Protein AF-0000000083341672 (afdb_homodimer)

Foldseek 3Di:
DPPPPDPPQADWDPDFQDWFPWDEDWQDWDWAWADADPDRPDIDIFIWTKTKIFTFPGSGGNGFDHVQLVVLCRPQGHPDHDFLQSVVVSFVSVQVVRPPGGQKMKMKIWGKDKHWDAFDPDRDIDIDIKTKMWMWMGHNRDIWIKIKIKFKFKAFAPVQVVVQVVVLVVLCCVVQPPHDDDPVVVVVLCPDCSNSVGDTDMAMKMKIKMFIFDGDPDDYPVVVNVLLCVLQVGGDGDDDDPVSVVVNVVSNVVRHDDLVSSQVSSLVSLVVDPRGPKMKMKIWGCGPVDNGTDIDIDINPDPPGDDRPNVPDPDD/DPPPPDPPQADWDPDDQDWFPWDEDWQDWDWAWADADPDRPDIDIFIWTKTKIFTFPGSGGNGFDHVQLVVLCRPQGHPDHDFLQSVVVSFVSVQVVRPPGGQKMKMKIWGKDKHWDAFDPDRDIDIDIKTKMWMWMGHNRDIWIKIKIKFKFKAFAPVQVVVQVVVLVVLCCVVQPPHDDDPVVVVVLCVDCSNSVGDTDMAMKMKIKMFIFDGDPDDYPVVVNVLLCVLQVGGDGDDDDPVSVVVNVVSNVVRHDDLVSSQVSSLVSLVVDPRGPKMKMKIWGCGPVDNGTDIDIDINPDPPGDDRPNVPDPDD

Solvent-accessible surface area (backbone atoms only — not comparable to full-atom values): 33451 Å² total; per-residue (Å²): 128,85,75,72,73,77,61,56,52,75,39,80,50,90,57,78,63,57,64,35,63,31,39,34,39,34,54,38,74,45,60,30,25,37,48,44,58,91,52,82,84,51,64,41,80,41,68,28,43,26,35,42,33,29,25,38,71,46,37,52,51,46,57,80,69,59,67,58,52,51,54,49,47,60,60,59,42,48,75,43,60,56,20,44,43,52,46,49,51,53,36,51,49,50,24,61,74,46,51,90,38,25,62,26,22,37,41,36,40,35,34,76,42,71,46,79,43,72,29,84,68,53,91,46,57,26,71,41,79,29,51,34,34,46,34,35,40,32,53,79,84,47,76,51,30,36,42,35,41,40,45,62,27,53,42,22,39,50,56,43,41,53,52,23,50,51,53,26,50,50,39,47,44,73,72,45,61,96,53,88,86,48,73,68,60,51,56,55,40,62,74,34,66,73,37,54,61,53,74,51,60,52,30,65,24,37,40,37,39,37,32,30,44,63,83,28,89,66,51,52,60,48,58,56,51,50,51,51,38,64,48,63,57,29,60,68,75,70,35,76,52,72,65,25,52,52,50,49,54,50,37,42,68,74,42,52,33,50,40,52,48,50,42,32,38,44,51,53,51,50,69,71,36,83,63,46,74,39,34,40,36,40,27,38,35,46,42,74,89,43,86,34,27,37,30,16,31,39,58,72,78,56,86,92,48,74,76,84,62,84,59,81,51,82,79,126,128,85,77,72,74,79,62,57,55,75,38,81,51,88,58,77,65,54,64,32,62,30,39,32,38,34,53,37,75,44,58,30,22,36,49,45,56,92,54,83,84,52,63,41,79,40,66,29,43,25,36,41,32,29,26,36,70,46,41,53,52,46,55,81,67,59,69,58,51,51,54,50,48,63,59,60,42,48,74,43,59,58,20,44,44,50,45,48,51,52,38,51,50,50,24,59,73,46,51,90,39,24,64,25,23,37,39,36,40,37,34,76,42,69,46,78,43,72,28,85,69,52,93,44,57,23,71,42,79,29,51,32,35,46,36,34,39,31,51,79,84,46,77,51,33,37,42,34,41,39,45,61,27,53,41,21,40,49,57,43,40,52,53,22,51,51,53,26,52,50,39,47,43,72,73,44,62,96,54,87,88,48,74,68,60,53,57,55,39,62,74,33,66,72,37,55,63,53,75,50,59,53,31,65,22,38,40,38,38,37,33,30,45,64,82,28,88,66,51,52,62,48,58,56,51,49,51,50,39,64,47,63,58,29,61,68,76,71,34,76,52,72,67,25,52,53,49,50,52,51,36,43,68,74,44,52,34,49,42,53,48,50,41,32,38,44,49,54,51,50,69,72,35,83,62,46,74,37,34,41,37,40,27,38,34,46,41,74,90,43,86,34,26,36,31,17,31,40,60,72,79,55,86,93,48,75,75,84,62,84,59,81,51,81,78,127

Secondary structure (DSSP, 8-state):
-------GGGSPP-S----EEEEEEEEEEEEEEEE-SS-TT-EEEEEEEEEEEEEE--TT-----HHHHHHHHHHHSSSSB--HHHHHHHHHHHHHHTGGG-SEEEEEEEEEEEEEEE-SSSS-EEEEEEEEEEEEEEETTEEEEEEEEEEEEEEE-HHHHHHHHHHHHHHHHHHHTTS---HHHHHHHHTSTTTS-----EEEEEEEEEEEE---S---HHHHHHHHHHHH--B--SS--HHHHHHHHHHHHHT---HHHHHHHHHHHHHT-TTEEEEEEEEEE--SSSSSEEEEEEE---TT-----TTSS---/-------GGGSPP-S----EEEEEEEEEEEEEEEE-SS-TT-EEEEEEEEEEEEEE--TT-----HHHHHHHHHHHSSSSB--HHHHHHHHHHHHHHTGGG-SEEEEEEEEEEEEEEE-SSSS-EEEEEEEEEEEEEEETTEEEEEEEEEEEEEEE-HHHHHHHHHHHHHHHHHHHTTS---HHHHHHHHTSTTTS-----EEEEEEEEEEEE---S---HHHHHHHHHHHH--B--SS--HHHHHHHHHHHHHT---HHHHHHHHHHHHHT-TTEEEEEEEEEE--SSSSSEEEEEEE---TT-----TTSS---

Radius of gyration: 29.4 Å; Cα contacts (8 Å, |Δi|>4): 1360; chains: 2; bounding box: 65×110×65 Å

pLDDT: mean 91.63, std 10.47, range [29.06, 98.69]

Organism: NCBI:txid2580412

Nearest PDB structures (foldseek):
  8g8v-assembly1_A  TM=9.449E-01  e=1.182E-20  Burkholderia pseudomallei
  5k95-assembly1_A  TM=9.319E-01  e=1.081E-19  Neisseria gonorrhoeae FA 1090
  8tcc-assembly1_B  TM=9.521E-01  e=3.450E-18  Burkholderia pseudomallei
  8tcc-assembly1_D  TM=9.402E-01  e=2.319E-18  Burkholderia pseudomallei
  2r5r-assembly1_A  TM=9.091E-01  e=5.433E-18  Nitrosomonas europaea ATCC 19718

Sequence (632 aa):
MTKHMPDIACQPHHGPQGKLNWVGMSGIELPIQIQQGLSQDNPIQISSKAQAYVNLNDPESKGIHMSRLYLILDQMATQQPLTSSRVKTILEAFIDSHQNLSTQAFVEFKFDYYERRNSLLSQNSGWKHYPATIRGEMRDGEFSCEVSIEVPYSSTCPCSAALSRQLIQEAFEKQFAGQSLDYQQVMDWLGTPEGICATPHSQRSYAQVKVKVNESDLLELSALINDIEAALQTPVQAAVKREDEQEFARLNAANLMFCEDASRRLQQALNSKPNYLDFWVRVNHLESLHPHDAVAIVTKGIANGYIDDPNLMDPMMTKHMPDIACQPHHGPQGKLNWVGMSGIELPIQIQQGLSQDNPIQISSKAQAYVNLNDPESKGIHMSRLYLILDQMATQQPLTSSRVKTILEAFIDSHQNLSTQAFVEFKFDYYERRNSLLSQNSGWKHYPATIRGEMRDGEFSCEVSIEVPYSSTCPCSAALSRQLIQEAFEKQFAGQSLDYQQVMDWLGTPEGICATPHSQRSYAQVKVKVNESDLLELSALINDIEAALQTPVQAAVKREDEQEFARLNAANLMFCEDASRRLQQALNSKPNYLDFWVRVNHLESLHPHDAVAIVTKGIANGYIDDPNLMDPM

Structure (mmCIF, N/CA/C/O backbone):
data_AF-0000000083341672-model_v1
#
loop_
_entity.id
_entity.type
_entity.pdbx_description
1 polymer 'GTP cyclohydrolase FolE2'
#
loop_
_atom_site.group_PDB
_atom_site.id
_atom_site.type_symbol
_atom_site.label_atom_id
_atom_site.label_alt_id
_atom_site.label_comp_id
_atom_site.label_asym_id
_atom_site.label_entity_id
_atom_site.label_seq_id
_atom_site.pdbx_PDB_ins_code
_atom_site.Cartn_x
_atom_site.Cartn_y
_atom_site.Cartn_z
_atom_site.occupancy
_atom_site.B_iso_or_equiv
_atom_site.auth_seq_id
_atom_site.auth_comp_id
_atom_site.auth_asym_id
_atom_site.auth_atom_id
_atom_site.pdbx_PDB_model_num
ATOM 1 N N . MET A 1 1 ? 24.062 -42.062 -18.5 1 29.28 1 MET A N 1
ATOM 2 C CA . MET A 1 1 ? 23.266 -41.094 -19.25 1 29.28 1 MET A CA 1
ATOM 3 C C . MET A 1 1 ? 22.531 -40.125 -18.312 1 29.28 1 MET A C 1
ATOM 5 O O . MET A 1 1 ? 21.734 -40.562 -17.484 1 29.28 1 MET A O 1
ATOM 9 N N . THR A 1 2 ? 23.125 -39.125 -17.891 1 33.31 2 THR A N 1
ATOM 10 C CA . THR A 1 2 ? 22.609 -38.125 -16.953 1 33.31 2 THR A CA 1
ATOM 11 C C . THR A 1 2 ? 21.234 -37.625 -17.391 1 33.31 2 THR A C 1
ATOM 13 O O . THR A 1 2 ? 21.109 -36.969 -18.438 1 33.31 2 THR A O 1
ATOM 16 N N . LYS A 1 3 ? 20.172 -38.406 -17.188 1 46.75 3 LYS A N 1
ATOM 17 C CA . LYS A 1 3 ? 18.781 -38.094 -17.516 1 46.75 3 LYS A CA 1
ATOM 18 C C . LYS A 1 3 ? 18.453 -36.625 -17.219 1 46.75 3 LYS A C 1
ATOM 20 O O . LYS A 1 3 ? 18.656 -36.156 -16.094 1 46.75 3 LYS A O 1
ATOM 25 N N . HIS A 1 4 ? 18.5 -35.719 -18.234 1 44.41 4 HIS A N 1
ATOM 26 C CA . HIS A 1 4 ? 18.297 -34.281 -18.266 1 44.41 4 HIS A CA 1
ATOM 27 C C . HIS A 1 4 ? 17.016 -33.875 -17.531 1 44.41 4 HIS A C 1
ATOM 29 O O . HIS A 1 4 ? 15.961 -34.5 -17.734 1 44.41 4 HIS A O 1
ATOM 35 N N . MET A 1 5 ? 17.188 -33.438 -16.344 1 53.78 5 MET A N 1
ATOM 36 C CA . MET A 1 5 ? 16.047 -32.938 -15.586 1 53.78 5 MET A CA 1
ATOM 37 C C . MET A 1 5 ? 15.211 -31.984 -16.438 1 53.78 5 MET A C 1
ATOM 39 O O . MET A 1 5 ? 15.742 -31.062 -17.062 1 53.78 5 MET A O 1
ATOM 43 N N . PRO A 1 6 ? 14.125 -32.438 -16.906 1 50.44 6 PRO A N 1
ATOM 44 C CA . PRO A 1 6 ? 13.312 -31.562 -17.766 1 50.44 6 PRO A CA 1
ATOM 45 C C . PRO A 1 6 ? 13.18 -30.141 -17.234 1 50.44 6 PRO A C 1
ATOM 47 O O . PRO A 1 6 ? 12.945 -29.953 -16.047 1 50.44 6 PRO A O 1
ATOM 50 N N . ASP A 1 7 ? 13.742 -29.172 -18 1 55.31 7 ASP A N 1
ATOM 51 C CA . ASP A 1 7 ? 13.445 -27.766 -17.734 1 55.31 7 ASP A CA 1
ATOM 52 C C . ASP A 1 7 ? 12.008 -27.438 -18.125 1 55.31 7 ASP A C 1
ATOM 54 O O . ASP A 1 7 ? 11.719 -27.141 -19.281 1 55.31 7 ASP A O 1
ATOM 58 N N . ILE A 1 8 ? 11.125 -27.656 -17.25 1 59.81 8 ILE A N 1
ATOM 59 C CA . ILE A 1 8 ? 9.688 -27.516 -17.484 1 59.81 8 ILE A CA 1
ATOM 60 C C . ILE A 1 8 ? 9.383 -26.109 -17.984 1 59.81 8 ILE A C 1
ATOM 62 O O . ILE A 1 8 ? 8.477 -25.922 -18.812 1 59.81 8 ILE A O 1
ATOM 66 N N . ALA A 1 9 ? 10.102 -25.141 -17.609 1 57.28 9 ALA A N 1
ATOM 67 C CA . ALA A 1 9 ? 9.844 -23.766 -18.016 1 57.28 9 ALA A CA 1
ATOM 68 C C . ALA A 1 9 ? 10.047 -23.609 -19.516 1 57.28 9 ALA A C 1
ATOM 70 O O . ALA A 1 9 ? 9.484 -22.688 -20.125 1 57.28 9 ALA A O 1
ATOM 71 N N . CYS A 1 10 ? 10.773 -24.453 -20.109 1 55.28 10 CYS A N 1
ATOM 72 C CA . CYS A 1 10 ? 11.102 -24.328 -21.531 1 55.28 10 CYS A CA 1
ATOM 73 C C . CYS A 1 10 ? 10.125 -25.109 -22.391 1 55.28 10 CYS A C 1
ATOM 75 O O . CYS A 1 10 ? 10.18 -25.047 -23.625 1 55.28 10 CYS A O 1
ATOM 77 N N . GLN A 1 11 ? 9.266 -25.75 -21.719 1 59.66 11 GLN A N 1
ATOM 78 C CA . GLN A 1 11 ? 8.305 -26.516 -22.5 1 59.66 11 GLN A CA 1
ATOM 79 C C . GLN A 1 11 ? 7.168 -25.625 -23 1 59.66 11 GLN A C 1
ATOM 81 O O . GLN A 1 11 ? 6.832 -24.625 -22.359 1 59.66 11 GLN A O 1
ATOM 86 N N . PRO A 1 12 ? 6.676 -25.938 -24.234 1 59.91 12 PRO A N 1
ATOM 87 C CA . PRO A 1 12 ? 5.582 -25.141 -24.781 1 59.91 12 PRO A CA 1
ATOM 88 C C . PRO A 1 12 ? 4.34 -25.141 -23.891 1 59.91 12 PRO A C 1
ATOM 90 O O . PRO A 1 12 ? 4.02 -26.172 -23.281 1 59.91 12 PRO A O 1
ATOM 93 N N . HIS A 1 13 ? 3.826 -23.953 -23.734 1 62.28 13 HIS A N 1
ATOM 94 C CA . HIS A 1 13 ? 2.641 -23.766 -22.906 1 62.28 13 HIS A CA 1
ATOM 95 C C . HIS A 1 13 ? 1.365 -24.016 -23.703 1 62.28 13 HIS A C 1
ATOM 97 O O . HIS A 1 13 ? 1.211 -23.516 -24.812 1 62.28 13 HIS A O 1
ATOM 103 N N . HIS A 1 14 ? 0.518 -25 -23.344 1 61.94 14 HIS A N 1
ATOM 104 C CA . HIS A 1 14 ? -0.743 -25.297 -24.016 1 61.94 14 HIS A CA 1
ATOM 105 C C . HIS A 1 14 ? -1.907 -24.578 -23.344 1 61.94 14 HIS A C 1
ATOM 107 O O . HIS A 1 14 ? -3.035 -24.625 -23.828 1 61.94 14 HIS A O 1
ATOM 113 N N . GLY A 1 15 ? -1.634 -23.719 -22.484 1 64.25 15 GLY A N 1
ATOM 114 C CA . GLY A 1 15 ? -2.717 -23.031 -21.797 1 64.25 15 GLY A CA 1
ATOM 115 C C . GLY A 1 15 ? -2.904 -21.594 -22.266 1 64.25 15 GLY A C 1
ATOM 116 O O . GLY A 1 15 ? -2.518 -21.25 -23.375 1 64.25 15 GLY A O 1
ATOM 117 N N . PRO A 1 16 ? -3.756 -20.906 -21.734 1 69.75 16 PRO A N 1
ATOM 118 C CA . PRO A 1 16 ? -3.945 -19.5 -22.125 1 69.75 16 PRO A CA 1
ATOM 119 C C . PRO A 1 16 ? -2.625 -18.781 -22.391 1 69.75 16 PRO A C 1
ATOM 121 O O . PRO A 1 16 ? -1.648 -19 -21.656 1 69.75 16 PRO A O 1
ATOM 124 N N . GLN A 1 17 ? -2.58 -18.188 -23.547 1 68.06 17 GLN A N 1
ATOM 125 C CA . GLN A 1 17 ? -1.337 -17.609 -24.031 1 68.06 17 GLN A CA 1
ATOM 126 C C . GLN A 1 17 ? -1.324 -16.094 -23.812 1 68.06 17 GLN A C 1
ATOM 128 O O . GLN A 1 17 ? -1.465 -15.328 -24.781 1 68.06 17 GLN A O 1
ATOM 133 N N . GLY A 1 18 ? -1.378 -15.594 -22.562 1 78.69 18 GLY A N 1
ATOM 134 C CA . GLY A 1 18 ? -1.377 -14.156 -22.375 1 78.69 18 GLY A CA 1
ATOM 135 C C . GLY A 1 18 ? -0.025 -13.609 -21.953 1 78.69 18 GLY A C 1
ATOM 136 O O . GLY A 1 18 ? 0.774 -14.32 -21.344 1 78.69 18 GLY A O 1
ATOM 137 N N . LYS A 1 19 ? 0.247 -12.367 -22.5 1 89.62 19 LYS A N 1
ATOM 138 C CA . LYS A 1 19 ? 1.407 -11.625 -22 1 89.62 19 LYS A CA 1
ATOM 139 C C . LYS A 1 19 ? 1.219 -11.227 -20.531 1 89.62 19 LYS A C 1
ATOM 141 O O . LYS A 1 19 ? 0.088 -11.062 -20.078 1 89.62 19 LYS A O 1
ATOM 146 N N . LEU A 1 20 ? 2.324 -11.227 -19.844 1 94 20 LEU A N 1
ATOM 147 C CA . LEU A 1 20 ? 2.271 -10.82 -18.453 1 94 20 LEU A CA 1
ATOM 148 C C . LEU A 1 20 ? 3.055 -9.523 -18.234 1 94 20 LEU A C 1
ATOM 150 O O . LEU A 1 20 ? 4.148 -9.359 -18.781 1 94 20 LEU A O 1
ATOM 154 N N . ASN A 1 21 ? 2.414 -8.648 -17.438 1 96.19 21 ASN A N 1
ATOM 155 C CA . ASN A 1 21 ? 3.07 -7.367 -17.188 1 96.19 21 ASN A CA 1
ATOM 156 C C . ASN A 1 21 ? 4.352 -7.551 -16.375 1 96.19 21 ASN A C 1
ATOM 158 O O . ASN A 1 21 ? 5.391 -6.984 -16.719 1 96.19 21 ASN A O 1
ATOM 162 N N . TRP A 1 22 ? 4.312 -8.289 -15.305 1 96.44 22 TRP A N 1
ATOM 163 C CA . TRP A 1 22 ? 5.441 -8.562 -14.422 1 96.44 22 TRP A CA 1
ATOM 164 C C . TRP A 1 22 ? 5.43 -10.008 -13.953 1 96.44 22 TRP A C 1
ATOM 166 O O . TRP A 1 22 ? 4.375 -10.555 -13.625 1 96.44 22 TRP A O 1
ATOM 176 N N . VAL A 1 23 ? 6.539 -10.609 -13.977 1 96.38 23 VAL A N 1
ATOM 177 C CA . VAL A 1 23 ? 6.777 -11.914 -13.367 1 96.38 23 VAL A CA 1
ATOM 178 C C . VAL A 1 23 ? 8.094 -11.898 -12.602 1 96.38 23 VAL A C 1
ATOM 180 O O . VAL A 1 23 ? 9.102 -11.375 -13.094 1 96.38 23 VAL A O 1
ATOM 183 N N . GLY A 1 24 ? 8.102 -12.406 -11.391 1 96.5 24 GLY A N 1
ATOM 184 C CA . GLY A 1 24 ? 9.328 -12.445 -10.609 1 96.5 24 GLY A CA 1
ATOM 185 C C . GLY A 1 24 ? 9.102 -12.852 -9.164 1 96.5 24 GLY A C 1
ATOM 186 O O . GLY A 1 24 ? 8.367 -13.797 -8.883 1 96.5 24 GLY A O 1
ATOM 187 N N . MET A 1 25 ? 9.852 -12.148 -8.312 1 95.62 25 MET A N 1
ATOM 188 C CA . MET A 1 25 ? 9.891 -12.555 -6.914 1 95.62 25 MET A CA 1
ATOM 189 C C . MET A 1 25 ? 9.617 -11.367 -5.996 1 95.62 25 MET A C 1
ATOM 191 O O . MET A 1 25 ? 9.984 -10.234 -6.309 1 95.62 25 MET A O 1
ATOM 195 N N . SER A 1 26 ? 9.055 -11.617 -4.875 1 95.62 26 SER A N 1
ATOM 196 C CA . SER A 1 26 ? 8.836 -10.641 -3.814 1 95.62 26 SER A CA 1
ATOM 197 C C . SER A 1 26 ? 9.258 -11.188 -2.457 1 95.62 26 SER A C 1
ATOM 199 O O . SER A 1 26 ? 9.375 -12.398 -2.279 1 95.62 26 SER A O 1
ATOM 201 N N . GLY A 1 27 ? 9.586 -10.25 -1.567 1 93.94 27 GLY A N 1
ATOM 202 C CA . GLY A 1 27 ? 9.961 -10.641 -0.218 1 93.94 27 GLY A CA 1
ATOM 203 C C . GLY A 1 27 ? 11.367 -11.219 -0.131 1 93.94 27 GLY A C 1
ATOM 204 O O . GLY A 1 27 ? 11.656 -12.023 0.753 1 93.94 27 GLY A O 1
ATOM 205 N N . ILE A 1 28 ? 12.203 -10.836 -1.03 1 93.56 28 ILE A N 1
ATOM 206 C CA . ILE A 1 28 ? 13.586 -11.328 -1.021 1 93.56 28 ILE A CA 1
ATOM 207 C C . ILE A 1 28 ? 14.359 -10.641 0.101 1 93.56 28 ILE A C 1
ATOM 209 O O . ILE A 1 28 ? 14.57 -9.43 0.07 1 93.56 28 ILE A O 1
ATOM 213 N N . GLU A 1 29 ? 14.797 -11.422 1.044 1 92.75 29 GLU A N 1
ATOM 214 C CA . GLU A 1 29 ? 15.609 -10.859 2.119 1 92.75 29 GLU A CA 1
ATOM 215 C C . GLU A 1 29 ? 17.078 -10.805 1.725 1 92.75 29 GLU A C 1
ATOM 217 O O . GLU A 1 29 ? 17.688 -11.844 1.435 1 92.75 29 GLU A O 1
ATOM 222 N N . LEU A 1 30 ? 17.641 -9.594 1.686 1 92.38 30 LEU A N 1
ATOM 223 C CA . LEU A 1 30 ? 19.047 -9.469 1.353 1 92.38 30 LEU A CA 1
ATOM 224 C C . LEU A 1 30 ? 19.656 -8.219 1.983 1 92.38 30 LEU A C 1
ATOM 226 O O . LEU A 1 30 ? 18.969 -7.211 2.15 1 92.38 30 LEU A O 1
ATOM 230 N N . PRO A 1 31 ? 20.906 -8.258 2.301 1 94.25 31 PRO A N 1
ATOM 231 C CA . PRO A 1 31 ? 21.609 -7.051 2.76 1 94.25 31 PRO A CA 1
ATOM 232 C C . PRO A 1 31 ? 21.984 -6.117 1.613 1 94.25 31 PRO A C 1
ATOM 234 O O . PRO A 1 31 ? 22.344 -6.574 0.529 1 94.25 31 PRO A O 1
ATOM 237 N N . ILE A 1 32 ? 21.797 -4.863 1.849 1 94.38 32 ILE A N 1
ATOM 238 C CA . ILE A 1 32 ? 22.219 -3.867 0.868 1 94.38 32 ILE A CA 1
ATOM 239 C C . ILE A 1 32 ? 23.156 -2.85 1.53 1 94.38 32 ILE A C 1
ATOM 241 O O . ILE A 1 32 ? 23.234 -2.787 2.758 1 94.38 32 ILE A O 1
ATOM 245 N N . GLN A 1 33 ? 23.828 -2.16 0.687 1 92.06 33 GLN A N 1
ATOM 246 C CA . GLN A 1 33 ? 24.672 -1.076 1.18 1 92.06 33 GLN A CA 1
ATOM 247 C C . GLN A 1 33 ? 24.078 0.285 0.835 1 92.06 33 GLN A C 1
ATOM 249 O O . GLN A 1 33 ? 23.641 0.511 -0.296 1 92.06 33 GLN A O 1
ATOM 254 N N . ILE A 1 34 ? 24.047 1.16 1.843 1 91.94 34 ILE A N 1
ATOM 255 C CA . ILE A 1 34 ? 23.5 2.504 1.674 1 91.94 34 ILE A CA 1
ATOM 256 C C . ILE A 1 34 ? 24.484 3.531 2.225 1 91.94 34 ILE A C 1
ATOM 258 O O . ILE A 1 34 ? 25.125 3.299 3.254 1 91.94 34 ILE A O 1
ATOM 262 N N . GLN A 1 35 ? 24.578 4.617 1.5 1 87.69 35 GLN A N 1
ATOM 263 C CA . GLN A 1 35 ? 25.344 5.742 2.043 1 87.69 35 GLN A CA 1
ATOM 264 C C . GLN A 1 35 ? 24.594 6.391 3.211 1 87.69 35 GLN A C 1
ATOM 266 O O . GLN A 1 35 ? 23.422 6.727 3.094 1 87.69 35 GLN A O 1
ATOM 271 N N . GLN A 1 36 ? 25.312 6.453 4.32 1 83.94 36 GLN A N 1
ATOM 272 C CA . GLN A 1 36 ? 24.719 7.102 5.488 1 83.94 36 GLN A CA 1
ATOM 273 C C . GLN A 1 36 ? 25.266 8.516 5.664 1 83.94 36 GLN A C 1
ATOM 275 O O . GLN A 1 36 ? 26.484 8.734 5.613 1 83.94 36 GLN A O 1
ATOM 280 N N . GLY A 1 37 ? 24.375 9.383 5.969 1 77.12 37 GLY A N 1
ATOM 281 C CA . GLY A 1 37 ? 24.797 10.766 6.148 1 77.12 37 GLY A CA 1
ATOM 282 C C . GLY A 1 37 ? 25.25 11.422 4.859 1 77.12 37 GLY A C 1
ATOM 283 O O . GLY A 1 37 ? 24.828 11.023 3.771 1 77.12 37 GLY A O 1
ATOM 284 N N . LEU A 1 38 ? 25.984 12.547 5.105 1 69.38 38 LEU A N 1
ATOM 285 C CA . LEU A 1 38 ? 26.391 13.328 3.947 1 69.38 38 LEU A CA 1
ATOM 286 C C . LEU A 1 38 ? 27.844 13 3.568 1 69.38 38 LEU A C 1
ATOM 288 O O . LEU A 1 38 ? 28.312 13.406 2.502 1 69.38 38 LEU A O 1
ATOM 292 N N . SER A 1 39 ? 28.453 12.156 4.418 1 68.12 39 SER A N 1
ATOM 293 C CA . SER A 1 39 ? 29.828 11.789 4.102 1 68.12 39 SER A CA 1
ATOM 294 C C . SER A 1 39 ? 29.891 10.477 3.324 1 68.12 39 SER A C 1
ATOM 296 O O . SER A 1 39 ? 29.141 9.547 3.609 1 68.12 39 SER A O 1
ATOM 298 N N . GLN A 1 40 ? 30.625 10.398 2.291 1 65.38 40 GLN A N 1
ATOM 299 C CA . GLN A 1 40 ? 30.672 9.266 1.38 1 65.38 40 GLN A CA 1
ATOM 300 C C . GLN A 1 40 ? 31.578 8.156 1.927 1 65.38 40 GLN A C 1
ATOM 302 O O . GLN A 1 40 ? 31.625 7.059 1.374 1 65.38 40 GLN A O 1
ATOM 307 N N . ASP A 1 41 ? 32.094 8.32 2.941 1 69.56 41 ASP A N 1
ATOM 308 C CA . ASP A 1 41 ? 33.188 7.449 3.301 1 69.56 41 ASP A CA 1
ATOM 309 C C . ASP A 1 41 ? 32.719 6.211 4.043 1 69.56 41 ASP A C 1
ATOM 311 O O . ASP A 1 41 ? 33.406 5.191 4.09 1 69.56 41 ASP A O 1
ATOM 315 N N . ASN A 1 42 ? 31.531 6.184 4.336 1 76.62 42 ASN A N 1
ATOM 316 C CA . ASN A 1 42 ? 31.203 5.016 5.148 1 76.62 42 ASN A CA 1
ATOM 317 C C . ASN A 1 42 ? 29.797 4.512 4.871 1 76.62 42 ASN A C 1
ATOM 319 O O . ASN A 1 42 ? 28.859 4.793 5.633 1 76.62 42 ASN A O 1
ATOM 323 N N . PRO A 1 43 ? 29.781 3.639 3.84 1 85.81 43 PRO A N 1
ATOM 324 C CA . PRO A 1 43 ? 28.469 3.023 3.639 1 85.81 43 PRO A CA 1
ATOM 325 C C . PRO A 1 43 ? 28.125 2.018 4.73 1 85.81 43 PRO A C 1
ATOM 327 O O . PRO A 1 43 ? 29.016 1.448 5.363 1 85.81 43 PRO A O 1
ATOM 330 N N . ILE A 1 44 ? 26.875 1.869 5.004 1 89.25 44 ILE A N 1
ATOM 331 C CA . ILE A 1 44 ? 26.422 0.916 6.008 1 89.25 44 ILE A CA 1
ATOM 332 C C . ILE A 1 44 ? 25.656 -0.219 5.324 1 89.25 44 ILE A C 1
ATOM 334 O O . ILE A 1 44 ? 25.047 -0.021 4.27 1 89.25 44 ILE A O 1
ATOM 338 N N . GLN A 1 45 ? 25.781 -1.334 5.945 1 92.38 45 GLN A N 1
ATOM 339 C CA . GLN A 1 45 ? 24.984 -2.469 5.492 1 92.38 45 GLN A CA 1
ATOM 340 C C . GLN A 1 45 ? 23.656 -2.537 6.23 1 92.38 45 GLN A C 1
ATOM 342 O O . GLN A 1 45 ? 23.609 -2.443 7.461 1 92.38 45 GLN A O 1
ATOM 347 N N . ILE A 1 46 ? 22.609 -2.648 5.48 1 94.12 46 ILE A N 1
ATOM 348 C CA . ILE A 1 46 ? 21.266 -2.682 6.066 1 94.12 46 ILE A CA 1
ATOM 349 C C . ILE A 1 46 ? 20.469 -3.83 5.461 1 94.12 46 ILE A C 1
ATOM 351 O O . ILE A 1 46 ? 20.578 -4.102 4.262 1 94.12 46 ILE A O 1
ATOM 355 N N . SER A 1 47 ? 19.656 -4.508 6.328 1 94.81 47 SER A N 1
ATOM 356 C CA . SER A 1 47 ? 18.734 -5.523 5.824 1 94.81 47 SER A CA 1
ATOM 357 C C . SER A 1 47 ? 17.609 -4.895 5 1 94.81 47 SER A C 1
ATOM 359 O O . SER A 1 47 ? 17.109 -3.824 5.344 1 94.81 47 SER A O 1
ATOM 361 N N . SER A 1 48 ? 17.234 -5.633 3.943 1 95.81 48 SER A N 1
ATOM 362 C CA . SER A 1 48 ? 16.172 -5.133 3.088 1 95.81 48 SER A CA 1
ATOM 363 C C . SER A 1 48 ? 15.258 -6.262 2.625 1 95.81 48 SER A C 1
ATOM 365 O O . SER A 1 48 ? 15.609 -7.438 2.732 1 95.81 48 SER A O 1
ATOM 367 N N . LYS A 1 49 ? 14.07 -5.953 2.264 1 96.06 49 LYS A N 1
ATOM 368 C CA . LYS A 1 49 ? 13.148 -6.805 1.518 1 96.06 49 LYS A CA 1
ATOM 369 C C . LYS A 1 49 ? 12.977 -6.312 0.083 1 96.06 49 LYS A C 1
ATOM 371 O O . LYS A 1 49 ? 12.477 -5.211 -0.146 1 96.06 49 LYS A O 1
ATOM 376 N N . ALA A 1 50 ? 13.32 -7.172 -0.845 1 96.25 50 ALA A N 1
ATOM 377 C CA . ALA A 1 50 ? 13.367 -6.723 -2.234 1 96.25 50 ALA A CA 1
ATOM 378 C C . ALA A 1 50 ? 12.297 -7.426 -3.07 1 96.25 50 ALA A C 1
ATOM 380 O O . ALA A 1 50 ? 11.812 -8.5 -2.699 1 96.25 50 ALA A O 1
ATOM 381 N N . GLN A 1 51 ? 11.883 -6.793 -4.113 1 97.44 51 GLN A N 1
ATOM 382 C CA . GLN A 1 51 ? 11.109 -7.355 -5.219 1 97.44 51 GLN A CA 1
ATOM 383 C C . GLN A 1 51 ? 11.852 -7.203 -6.543 1 97.44 51 GLN A C 1
ATOM 385 O O . GLN A 1 51 ? 12.516 -6.191 -6.777 1 97.44 51 GLN A O 1
ATOM 390 N N . ALA A 1 52 ? 11.742 -8.172 -7.375 1 97.12 52 ALA A N 1
ATOM 391 C CA . ALA A 1 52 ? 12.398 -8.172 -8.688 1 97.12 52 ALA A CA 1
ATOM 392 C C . ALA A 1 52 ? 11.5 -8.805 -9.742 1 97.12 52 ALA A C 1
ATOM 394 O O . ALA A 1 52 ? 11.031 -9.93 -9.578 1 97.12 52 ALA A O 1
ATOM 395 N N . TYR A 1 53 ? 11.242 -8.047 -10.844 1 97.69 53 TYR A N 1
ATOM 396 C CA . TYR A 1 53 ? 10.344 -8.523 -11.891 1 97.69 53 TYR A CA 1
ATOM 397 C C . TYR A 1 53 ? 10.906 -8.219 -13.273 1 97.69 53 TYR A C 1
ATOM 399 O O . TYR A 1 53 ? 11.672 -7.27 -13.445 1 97.69 53 TYR A O 1
ATOM 407 N N . VAL A 1 54 ? 10.516 -9 -14.242 1 97 54 VAL A N 1
ATOM 408 C CA . VAL A 1 54 ? 10.609 -8.703 -15.664 1 97 54 VAL A CA 1
ATOM 409 C C . VAL A 1 54 ? 9.266 -8.961 -16.344 1 97 54 VAL A C 1
ATOM 411 O O . VAL A 1 54 ? 8.406 -9.633 -15.781 1 97 54 VAL A O 1
ATOM 414 N N . ASN A 1 55 ? 9.102 -8.312 -17.469 1 95.94 55 ASN A N 1
ATOM 415 C CA . ASN A 1 55 ? 7.895 -8.648 -18.219 1 95.94 55 ASN A CA 1
ATOM 416 C C . ASN A 1 55 ? 8.078 -9.93 -19.016 1 95.94 55 ASN A C 1
ATOM 418 O O . ASN A 1 55 ? 9.203 -10.352 -19.281 1 95.94 55 ASN A O 1
ATOM 422 N N . LEU A 1 56 ? 7.02 -10.57 -19.281 1 93.25 56 LEU A N 1
ATOM 423 C CA . LEU A 1 56 ? 7.023 -11.727 -20.172 1 93.25 56 LEU A CA 1
ATOM 424 C C . LEU A 1 56 ? 6.215 -11.445 -21.438 1 93.25 56 LEU A C 1
ATOM 426 O O . LEU A 1 56 ? 4.984 -11.539 -21.422 1 93.25 56 LEU A O 1
ATOM 430 N N . ASN A 1 57 ? 6.898 -11.227 -22.547 1 88 57 ASN A N 1
ATOM 431 C CA . ASN A 1 57 ? 6.289 -10.766 -23.797 1 88 57 ASN A CA 1
ATOM 432 C C . ASN A 1 57 ? 6.043 -11.922 -24.75 1 88 57 ASN A C 1
ATOM 434 O O . ASN A 1 57 ? 5.316 -11.773 -25.734 1 88 57 ASN A O 1
ATOM 438 N N . ASP A 1 58 ? 6.531 -13.07 -24.453 1 83.38 58 ASP A N 1
ATOM 439 C CA . ASP A 1 58 ? 6.309 -14.258 -25.281 1 83.38 58 ASP A CA 1
ATOM 440 C C . ASP A 1 58 ? 5.176 -15.109 -24.719 1 83.38 58 ASP A C 1
ATOM 442 O O . ASP A 1 58 ? 5.348 -15.781 -23.688 1 83.38 58 ASP A O 1
ATOM 446 N N . PRO A 1 59 ? 4.098 -15.117 -25.406 1 79.62 59 PRO A N 1
ATOM 447 C CA . PRO A 1 59 ? 2.947 -15.867 -24.891 1 79.62 59 PRO A CA 1
ATOM 448 C C . PRO A 1 59 ? 3.184 -17.375 -24.875 1 79.62 59 PRO A C 1
ATOM 450 O O . PRO A 1 59 ? 2.469 -18.109 -24.188 1 79.62 59 PRO A O 1
ATOM 453 N N . GLU A 1 60 ? 4.16 -17.797 -25.562 1 78.88 60 GLU A N 1
ATOM 454 C CA . GLU A 1 60 ? 4.402 -19.234 -25.656 1 78.88 60 GLU A CA 1
ATOM 455 C C . GLU A 1 60 ? 5.371 -19.703 -24.594 1 78.88 60 GLU A C 1
ATOM 457 O O . GLU A 1 60 ? 5.504 -20.906 -24.344 1 78.88 60 GLU A O 1
ATOM 462 N N . SER A 1 61 ? 5.938 -18.734 -24.016 1 81.19 61 SER A N 1
ATOM 463 C CA . SER A 1 61 ? 6.879 -19.109 -22.953 1 81.19 61 SER A CA 1
ATOM 464 C C . SER A 1 61 ? 6.152 -19.422 -21.656 1 81.19 61 SER A C 1
ATOM 466 O O . SER A 1 61 ? 5.281 -18.656 -21.219 1 81.19 61 SER A O 1
ATOM 468 N N . LYS A 1 62 ? 6.5 -20.438 -21.016 1 79.62 62 LYS A N 1
ATOM 469 C CA . LYS A 1 62 ? 5.812 -20.891 -19.812 1 79.62 62 LYS A CA 1
ATOM 470 C C . LYS A 1 62 ? 6.137 -20 -18.625 1 79.62 62 LYS A C 1
ATOM 472 O O . LYS A 1 62 ? 5.316 -19.844 -17.703 1 79.62 62 LYS A O 1
ATOM 477 N N . GLY A 1 63 ? 7.406 -19.516 -18.672 1 84.25 63 GLY A N 1
ATOM 478 C CA . GLY A 1 63 ? 7.801 -18.703 -17.531 1 84.25 63 GLY A CA 1
ATOM 479 C C . GLY A 1 63 ? 9.164 -18.062 -17.703 1 84.25 63 GLY A C 1
ATOM 480 O O . GLY A 1 63 ? 9.781 -18.172 -18.766 1 84.25 63 GLY A O 1
ATOM 481 N N . ILE A 1 64 ? 9.547 -17.359 -16.688 1 86.25 64 ILE A N 1
ATOM 482 C CA . ILE A 1 64 ? 10.844 -16.703 -16.703 1 86.25 64 ILE A CA 1
ATOM 483 C C . ILE A 1 64 ? 11.859 -17.562 -15.938 1 86.25 64 ILE A C 1
ATOM 485 O O . ILE A 1 64 ? 11.508 -18.609 -15.398 1 86.25 64 ILE A O 1
ATOM 489 N N . HIS A 1 65 ? 13.102 -17.125 -15.984 1 83.81 65 HIS A N 1
ATOM 490 C CA . HIS A 1 65 ? 14.156 -17.734 -15.188 1 83.81 65 HIS A CA 1
ATOM 491 C C . HIS A 1 65 ? 14.344 -17 -13.867 1 83.81 65 HIS A C 1
ATOM 493 O O . HIS A 1 65 ? 15.195 -16.125 -13.758 1 83.81 65 HIS A O 1
ATOM 499 N N . MET A 1 66 ? 13.664 -17.391 -12.883 1 86.88 66 MET A N 1
ATOM 500 C CA . MET A 1 66 ? 13.602 -16.703 -11.594 1 86.88 66 MET A CA 1
ATOM 501 C C . MET A 1 66 ? 14.953 -16.75 -10.898 1 86.88 66 MET A C 1
ATOM 503 O O . MET A 1 66 ? 15.391 -15.75 -10.32 1 86.88 66 MET A O 1
ATOM 507 N N . SER A 1 67 ? 15.609 -17.844 -11.016 1 89.19 67 SER A N 1
ATOM 508 C CA . SER A 1 67 ? 16.891 -18.016 -10.352 1 89.19 67 SER A CA 1
ATOM 509 C C . SER A 1 67 ? 17.922 -17.016 -10.859 1 89.19 67 SER A C 1
ATOM 511 O O . SER A 1 67 ? 18.781 -16.547 -10.102 1 89.19 67 SER A O 1
ATOM 513 N N . ARG A 1 68 ? 17.844 -16.641 -12.125 1 90.69 68 ARG A N 1
ATOM 514 C CA . ARG A 1 68 ? 18.766 -15.672 -12.688 1 90.69 68 ARG A CA 1
ATOM 515 C C . ARG A 1 68 ? 18.578 -14.297 -12.047 1 90.69 68 ARG A C 1
ATOM 517 O O . ARG A 1 68 ? 19.562 -13.602 -11.773 1 90.69 68 ARG A O 1
ATOM 524 N N . LEU A 1 69 ? 17.344 -13.906 -11.836 1 92.56 69 LEU A N 1
ATOM 525 C CA . LEU A 1 69 ? 17.062 -12.641 -11.172 1 92.56 69 LEU A CA 1
ATOM 526 C C . LEU A 1 69 ? 17.672 -12.617 -9.773 1 92.56 69 LEU A C 1
ATOM 528 O O . LEU A 1 69 ? 18.312 -11.633 -9.391 1 92.56 69 LEU A O 1
ATOM 532 N N . TYR A 1 70 ? 17.547 -13.656 -9.062 1 91.62 70 TYR A N 1
ATOM 533 C CA . TYR A 1 70 ? 18.062 -13.734 -7.699 1 91.62 70 TYR A CA 1
ATOM 534 C C . TYR A 1 70 ? 19.578 -13.602 -7.684 1 91.62 70 TYR A C 1
ATOM 536 O O . TYR A 1 70 ? 20.125 -12.852 -6.875 1 91.62 70 TYR A O 1
ATOM 544 N N . LEU A 1 71 ? 20.219 -14.344 -8.562 1 91.94 71 LEU A N 1
ATOM 545 C CA . LEU A 1 71 ? 21.672 -14.359 -8.594 1 91.94 71 LEU A CA 1
ATOM 546 C C . LEU A 1 71 ? 22.234 -12.977 -8.93 1 91.94 71 LEU A C 1
ATOM 548 O O . LEU A 1 71 ? 23.219 -12.539 -8.352 1 91.94 71 LEU A O 1
ATOM 552 N N . ILE A 1 72 ? 21.562 -12.32 -9.805 1 93 72 ILE A N 1
ATOM 553 C CA . ILE A 1 72 ? 21.984 -10.977 -10.188 1 93 72 ILE A CA 1
ATOM 554 C C . ILE A 1 72 ? 21.844 -10.039 -8.992 1 93 72 ILE A C 1
ATOM 556 O O . ILE A 1 72 ? 22.766 -9.258 -8.703 1 93 72 ILE A O 1
ATOM 560 N N . LEU A 1 73 ? 20.734 -10.102 -8.305 1 92.19 73 LEU A N 1
ATOM 561 C CA . LEU A 1 73 ? 20.5 -9.25 -7.141 1 92.19 73 LEU A CA 1
ATOM 562 C C . LEU A 1 73 ? 21.547 -9.508 -6.055 1 92.19 73 LEU A C 1
ATOM 564 O O . LEU A 1 73 ? 22.094 -8.57 -5.484 1 92.19 73 LEU A O 1
ATOM 568 N N . ASP A 1 74 ? 21.766 -10.75 -5.809 1 89.81 74 ASP A N 1
ATOM 569 C CA . ASP A 1 74 ? 22.719 -11.156 -4.781 1 89.81 74 ASP A CA 1
ATOM 570 C C . ASP A 1 74 ? 24.125 -10.625 -5.09 1 89.81 74 ASP A C 1
ATOM 572 O O . ASP A 1 74 ? 24.828 -10.164 -4.191 1 89.81 74 ASP A O 1
ATOM 576 N N . GLN A 1 75 ? 24.453 -10.609 -6.285 1 89.38 75 GLN A N 1
ATOM 577 C CA . GLN A 1 75 ? 25.797 -10.203 -6.695 1 89.38 75 GLN A CA 1
ATOM 578 C C . GLN A 1 75 ? 25.906 -8.68 -6.754 1 89.38 75 GLN A C 1
ATOM 580 O O . GLN A 1 75 ? 26.891 -8.109 -6.277 1 89.38 75 GLN A O 1
ATOM 585 N N . MET A 1 76 ? 24.906 -8.047 -7.203 1 89.31 76 MET A N 1
ATOM 586 C CA . MET A 1 76 ? 25.078 -6.652 -7.598 1 89.31 76 MET A CA 1
ATOM 587 C C . MET A 1 76 ? 24.562 -5.715 -6.512 1 89.31 76 MET A C 1
ATOM 589 O O . MET A 1 76 ? 25 -4.566 -6.418 1 89.31 76 MET A O 1
ATOM 593 N N . ALA A 1 77 ? 23.688 -6.125 -5.738 1 86.44 77 ALA A N 1
ATOM 594 C CA . ALA A 1 77 ? 23.078 -5.219 -4.77 1 86.44 77 ALA A CA 1
ATOM 595 C C . ALA A 1 77 ? 23.828 -5.242 -3.441 1 86.44 77 ALA A C 1
ATOM 597 O O . ALA A 1 77 ? 23.641 -4.359 -2.6 1 86.44 77 ALA A O 1
ATOM 598 N N . THR A 1 78 ? 24.75 -6.137 -3.213 1 85.25 78 THR A N 1
ATOM 599 C CA . THR A 1 78 ? 25.312 -6.355 -1.887 1 85.25 78 THR A CA 1
ATOM 600 C C . THR A 1 78 ? 26.75 -5.844 -1.821 1 85.25 78 THR A C 1
ATOM 602 O O . THR A 1 78 ? 27.312 -5.68 -0.734 1 85.25 78 THR A O 1
ATOM 605 N N . GLN A 1 79 ? 27.328 -5.465 -2.875 1 85.75 79 GLN A N 1
ATOM 606 C CA . GLN A 1 79 ? 28.781 -5.238 -2.879 1 85.75 79 GLN A CA 1
ATOM 607 C C . GLN A 1 79 ? 29.094 -3.75 -2.809 1 85.75 79 GLN A C 1
ATOM 609 O O . GLN A 1 79 ? 30.172 -3.363 -2.328 1 85.75 79 GLN A O 1
ATOM 614 N N . GLN A 1 80 ? 28.25 -2.965 -3.314 1 88.5 80 GLN A N 1
ATOM 615 C CA . GLN A 1 80 ? 28.438 -1.521 -3.348 1 88.5 80 GLN A CA 1
ATOM 616 C C . GLN A 1 80 ? 27.172 -0.779 -2.938 1 88.5 80 GLN A C 1
ATOM 618 O O . GLN A 1 80 ? 26.078 -1.319 -3.047 1 88.5 80 GLN A O 1
ATOM 623 N N . PRO A 1 81 ? 27.438 0.474 -2.471 1 91.38 81 PRO A N 1
ATOM 624 C CA . PRO A 1 81 ? 26.25 1.247 -2.113 1 91.38 81 PRO A CA 1
ATOM 625 C C . PRO A 1 81 ? 25.297 1.435 -3.291 1 91.38 81 PRO A C 1
ATOM 627 O O . PRO A 1 81 ? 25.734 1.629 -4.426 1 91.38 81 PRO A O 1
ATOM 630 N N . LEU A 1 82 ? 24.078 1.356 -2.947 1 93.94 82 LEU A N 1
ATOM 631 C CA . LEU A 1 82 ? 23.078 1.565 -3.977 1 93.94 82 LEU A CA 1
ATOM 632 C C . LEU A 1 82 ? 23.016 3.033 -4.387 1 93.94 82 LEU A C 1
ATOM 634 O O . LEU A 1 82 ? 23.016 3.922 -3.531 1 93.94 82 LEU A O 1
ATOM 638 N N . THR A 1 83 ? 23.031 3.281 -5.609 1 94.56 83 THR A N 1
ATOM 639 C CA . THR A 1 83 ? 22.781 4.555 -6.273 1 94.56 83 THR A CA 1
ATOM 640 C C . THR A 1 83 ? 21.812 4.375 -7.441 1 94.56 83 THR A C 1
ATOM 642 O O . THR A 1 83 ? 21.484 3.248 -7.812 1 94.56 83 THR A O 1
ATOM 645 N N . SER A 1 84 ? 21.328 5.52 -7.953 1 96.62 84 SER A N 1
ATOM 646 C CA . SER A 1 84 ? 20.438 5.387 -9.102 1 96.62 84 SER A CA 1
ATOM 647 C C . SER A 1 84 ? 21.156 4.754 -10.289 1 96.62 84 SER A C 1
ATOM 649 O O . SER A 1 84 ? 20.562 3.973 -11.039 1 96.62 84 SER A O 1
ATOM 651 N N . SER A 1 85 ? 22.406 5.016 -10.477 1 96.88 85 SER A N 1
ATOM 652 C CA . SER A 1 85 ? 23.188 4.406 -11.539 1 96.88 85 SER A CA 1
ATOM 653 C C . SER A 1 85 ? 23.328 2.9 -11.336 1 96.88 85 SER A C 1
ATOM 655 O O . SER A 1 85 ? 23.234 2.129 -12.297 1 96.88 85 SER A O 1
ATOM 657 N N . ARG A 1 86 ? 23.562 2.521 -10.148 1 95.56 86 ARG A N 1
ATOM 658 C CA . ARG A 1 86 ? 23.688 1.098 -9.852 1 95.56 86 ARG A CA 1
ATOM 659 C C . ARG A 1 86 ? 22.359 0.375 -10.062 1 95.56 86 ARG A C 1
ATOM 661 O O . ARG A 1 86 ? 22.328 -0.751 -10.562 1 95.56 86 ARG A O 1
ATOM 668 N N . VAL A 1 87 ? 21.344 0.988 -9.625 1 97.62 87 VAL A N 1
ATOM 669 C CA . VAL A 1 87 ? 20.016 0.433 -9.852 1 97.62 87 VAL A CA 1
ATOM 670 C C . VAL A 1 87 ? 19.781 0.218 -11.352 1 97.62 87 VAL A C 1
ATOM 672 O O . VAL A 1 87 ? 19.281 -0.83 -11.766 1 97.62 87 VAL A O 1
ATOM 675 N N . LYS A 1 88 ? 20.156 1.194 -12.109 1 97.94 88 LYS A N 1
ATOM 676 C CA . LYS A 1 88 ? 20.031 1.069 -13.562 1 97.94 88 LYS A CA 1
ATOM 677 C C . LYS A 1 88 ? 20.797 -0.152 -14.078 1 97.94 88 LYS A C 1
ATOM 679 O O . LYS A 1 88 ? 20.266 -0.925 -14.875 1 97.94 88 LYS A O 1
ATOM 684 N N . THR A 1 89 ? 21.953 -0.359 -13.617 1 97.38 89 THR A N 1
ATOM 685 C CA . THR A 1 89 ? 22.781 -1.477 -14.047 1 97.38 89 THR A CA 1
ATOM 686 C C . THR A 1 89 ? 22.125 -2.809 -13.688 1 97.38 89 THR A C 1
ATOM 688 O O . THR A 1 89 ? 22.172 -3.76 -14.469 1 97.38 89 THR A O 1
ATOM 691 N N . ILE A 1 90 ? 21.578 -2.877 -12.516 1 97 90 ILE A N 1
ATOM 692 C CA . ILE A 1 90 ? 20.875 -4.082 -12.086 1 97 90 ILE A CA 1
ATOM 693 C C . ILE A 1 90 ? 19.734 -4.383 -13.039 1 97 90 ILE A C 1
ATOM 695 O O . ILE A 1 90 ? 19.547 -5.527 -13.469 1 97 90 ILE A O 1
ATOM 699 N N . LEU A 1 91 ? 18.969 -3.348 -13.406 1 98.12 91 LEU A N 1
ATOM 700 C CA . LEU A 1 91 ? 17.828 -3.514 -14.297 1 98.12 91 LEU A CA 1
ATOM 701 C C . LEU A 1 91 ? 18.281 -3.982 -15.68 1 98.12 91 LEU A C 1
ATOM 703 O O . LEU A 1 91 ? 17.656 -4.852 -16.281 1 98.12 91 LEU A O 1
ATOM 707 N N . GLU A 1 92 ? 19.297 -3.4 -16.156 1 97.5 92 GLU A N 1
ATOM 708 C CA . GLU A 1 92 ? 19.859 -3.812 -17.453 1 97.5 92 GLU A CA 1
ATOM 709 C C . GLU A 1 92 ? 20.297 -5.273 -17.422 1 97.5 92 GLU A C 1
ATOM 711 O O . GLU A 1 92 ? 20.062 -6.02 -18.375 1 97.5 92 GLU A O 1
ATOM 716 N N . ALA A 1 93 ? 20.922 -5.684 -16.344 1 97.06 93 ALA A N 1
ATOM 717 C CA . ALA A 1 93 ? 21.344 -7.074 -16.188 1 97.06 93 ALA A CA 1
ATOM 718 C C . ALA A 1 93 ? 20.141 -8.016 -16.172 1 97.06 93 ALA A C 1
ATOM 720 O O . ALA A 1 93 ? 20.219 -9.117 -16.734 1 97.06 93 ALA A O 1
ATOM 721 N N . PHE A 1 94 ? 19.062 -7.625 -15.492 1 97.06 94 PHE A N 1
ATOM 722 C CA . PHE A 1 94 ? 17.828 -8.414 -15.492 1 97.06 94 PHE A CA 1
ATOM 723 C C . PHE A 1 94 ? 17.359 -8.672 -16.922 1 97.06 94 PHE A C 1
ATOM 725 O O . PHE A 1 94 ? 17.078 -9.82 -17.297 1 97.06 94 PHE A O 1
ATOM 732 N N . ILE A 1 95 ? 17.25 -7.637 -17.703 1 96.62 95 ILE A N 1
ATOM 733 C CA . ILE A 1 95 ? 16.734 -7.73 -19.062 1 96.62 95 ILE A CA 1
ATOM 734 C C . ILE A 1 95 ? 17.672 -8.602 -19.906 1 96.62 95 ILE A C 1
ATOM 736 O O . ILE A 1 95 ? 17.219 -9.484 -20.641 1 96.62 95 ILE A O 1
ATOM 740 N N . ASP A 1 96 ? 18.969 -8.383 -19.812 1 96 96 ASP A N 1
ATOM 741 C CA . ASP A 1 96 ? 19.953 -9.141 -20.562 1 96 96 ASP A CA 1
ATOM 742 C C . ASP A 1 96 ? 19.875 -10.633 -20.234 1 96 96 ASP A C 1
ATOM 744 O O . ASP A 1 96 ? 20.062 -11.469 -21.125 1 96 96 ASP A O 1
ATOM 748 N N . SER A 1 97 ? 19.625 -10.922 -19.016 1 94.25 97 SER A N 1
ATOM 749 C CA . SER A 1 97 ? 19.594 -12.312 -18.562 1 94.25 97 SER A CA 1
ATOM 750 C C . SER A 1 97 ? 18.422 -13.07 -19.172 1 94.25 97 SER A C 1
ATOM 752 O O . SER A 1 97 ? 18.391 -14.297 -19.156 1 94.25 97 SER A O 1
ATOM 754 N N . HIS A 1 98 ? 17.375 -12.43 -19.641 1 92.38 98 HIS A N 1
ATOM 755 C CA . HIS A 1 98 ? 16.188 -13.07 -20.203 1 92.38 98 HIS A CA 1
ATOM 756 C C . HIS A 1 98 ? 16.125 -12.883 -21.719 1 92.38 98 HIS A C 1
ATOM 758 O O . HIS A 1 9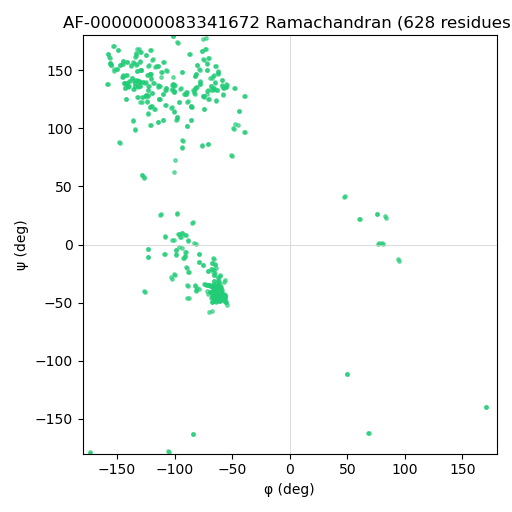8 ? 15.141 -13.266 -22.344 1 92.38 98 HIS A O 1
ATOM 764 N N . GLN A 1 99 ? 17.188 -12.312 -22.266 1 85.94 99 GLN A N 1
ATOM 765 C CA . GLN A 1 99 ? 17.391 -12.188 -23.703 1 85.94 99 GLN A CA 1
ATOM 766 C C . GLN A 1 99 ? 16.156 -11.602 -24.375 1 85.94 99 GLN A C 1
ATOM 768 O O . GLN A 1 99 ? 15.695 -10.523 -24.016 1 85.94 99 GLN A O 1
ATOM 773 N N . ASN A 1 100 ? 15.438 -12.422 -25.188 1 85.44 100 ASN A N 1
ATOM 774 C CA . ASN A 1 100 ? 14.344 -11.883 -25.984 1 85.44 100 ASN A CA 1
ATOM 775 C C . ASN A 1 100 ? 12.992 -12.094 -25.312 1 85.44 100 ASN A C 1
ATOM 777 O O . ASN A 1 100 ? 11.961 -11.68 -25.828 1 85.44 100 ASN A O 1
ATOM 781 N N . LEU A 1 101 ? 13.078 -12.516 -24.156 1 88.06 101 LEU A N 1
ATOM 782 C CA . LEU A 1 101 ? 11.836 -12.812 -23.453 1 88.06 101 LEU A CA 1
ATOM 783 C C . LEU A 1 101 ? 11.289 -11.578 -22.75 1 88.06 101 LEU A C 1
ATOM 785 O O . LEU A 1 101 ? 10.094 -11.492 -22.469 1 88.06 101 LEU A O 1
ATOM 789 N N . SER A 1 102 ? 12.188 -10.602 -22.438 1 94.06 102 SER A N 1
ATOM 790 C CA . SER A 1 102 ? 11.805 -9.461 -21.594 1 94.06 102 SER A CA 1
ATOM 791 C C . SER A 1 102 ? 12.414 -8.164 -22.125 1 94.06 102 SER A C 1
ATOM 793 O O . SER A 1 102 ? 13.555 -8.156 -22.594 1 94.06 102 SER A O 1
ATOM 795 N N . THR A 1 103 ? 11.656 -7.07 -22.078 1 95.06 103 THR A N 1
ATOM 796 C CA . THR A 1 103 ? 12.141 -5.75 -22.469 1 95.06 103 THR A CA 1
ATOM 797 C C . THR A 1 103 ? 11.969 -4.758 -21.312 1 95.06 103 THR A C 1
ATOM 799 O O . THR A 1 103 ? 12.312 -3.582 -21.453 1 95.06 103 THR A O 1
ATOM 802 N N . GLN A 1 104 ? 11.391 -5.188 -20.281 1 97.06 104 GLN A N 1
ATOM 803 C CA . GLN A 1 104 ? 11.141 -4.359 -19.109 1 97.06 104 GLN A CA 1
ATOM 804 C C . GLN A 1 104 ? 11.633 -5.043 -17.844 1 97.06 104 GLN A C 1
ATOM 806 O O . GLN A 1 104 ? 11.664 -6.273 -17.766 1 97.06 104 GLN A O 1
ATOM 811 N N . ALA A 1 105 ? 12.023 -4.246 -16.875 1 98.06 105 ALA A N 1
ATOM 812 C CA . ALA A 1 105 ? 12.492 -4.762 -15.594 1 98.06 105 ALA A CA 1
ATOM 813 C C . ALA A 1 105 ? 12.125 -3.818 -14.453 1 98.06 105 ALA A C 1
ATOM 815 O O . ALA A 1 105 ? 11.93 -2.619 -14.672 1 98.06 105 ALA A O 1
ATOM 816 N N . PHE A 1 106 ? 12.023 -4.406 -13.297 1 98.38 106 PHE A N 1
ATOM 817 C CA . PHE A 1 106 ? 11.633 -3.705 -12.078 1 98.38 106 PHE A CA 1
ATOM 818 C C . PHE A 1 106 ? 12.406 -4.234 -10.875 1 98.38 106 PHE A C 1
ATOM 820 O O . PHE A 1 106 ? 12.609 -5.445 -10.75 1 98.38 106 PHE A O 1
ATOM 827 N N . VAL A 1 107 ? 12.859 -3.314 -10 1 98.25 107 VAL A N 1
ATOM 828 C CA . VAL A 1 107 ? 13.461 -3.715 -8.734 1 98.25 107 VAL A CA 1
ATOM 829 C C . VAL A 1 107 ? 13.094 -2.705 -7.648 1 98.25 107 VAL A C 1
ATOM 831 O O . VAL A 1 107 ? 12.977 -1.508 -7.918 1 98.25 107 VAL A O 1
ATOM 834 N N . GLU A 1 108 ? 12.891 -3.168 -6.477 1 98.25 108 GLU A N 1
ATOM 835 C CA . GLU A 1 108 ? 12.578 -2.334 -5.32 1 98.25 108 GLU A CA 1
ATOM 836 C C . GLU A 1 108 ? 13.234 -2.877 -4.055 1 98.25 108 GLU A C 1
ATOM 838 O O . GLU A 1 108 ? 13.227 -4.086 -3.816 1 98.25 108 GLU A O 1
ATOM 843 N N . PHE A 1 109 ? 13.844 -1.992 -3.285 1 97.56 109 PHE A N 1
ATOM 844 C CA . PHE A 1 109 ? 14.43 -2.316 -1.991 1 97.56 109 PHE A CA 1
ATOM 845 C C . PHE A 1 109 ? 13.734 -1.547 -0.874 1 97.56 109 PHE A C 1
ATOM 847 O O . PHE A 1 109 ? 13.797 -0.316 -0.83 1 97.56 109 PHE A O 1
ATOM 854 N N . LYS A 1 110 ? 13.125 -2.225 0 1 97.5 110 LYS A N 1
ATOM 855 C CA . LYS A 1 110 ? 12.547 -1.614 1.194 1 97.5 110 LYS A CA 1
ATOM 856 C C . LYS A 1 110 ? 13.43 -1.858 2.416 1 97.5 110 LYS A C 1
ATOM 858 O O . LYS A 1 110 ? 13.859 -2.986 2.66 1 97.5 110 LYS A O 1
ATOM 863 N N . PHE A 1 111 ? 13.672 -0.801 3.184 1 96.5 111 PHE A N 1
ATOM 864 C CA . PHE A 1 111 ? 14.57 -0.95 4.32 1 96.5 111 PHE A CA 1
ATOM 865 C C . PHE A 1 111 ? 14.32 0.138 5.359 1 96.5 111 PHE A C 1
ATOM 867 O O . PHE A 1 111 ? 13.664 1.142 5.062 1 96.5 111 PHE A O 1
ATOM 874 N N . ASP A 1 112 ? 14.836 -0.089 6.578 1 96.19 112 ASP A N 1
ATOM 875 C CA . ASP A 1 112 ? 14.766 0.876 7.668 1 96.19 112 ASP A CA 1
ATOM 876 C C . ASP A 1 112 ? 16.062 1.666 7.789 1 96.19 112 ASP A C 1
ATOM 878 O O . ASP A 1 112 ? 17.062 1.149 8.289 1 96.19 112 ASP A O 1
ATOM 882 N N . TYR A 1 113 ? 15.992 2.867 7.41 1 95.44 113 TYR A N 1
ATOM 883 C CA . TYR A 1 113 ? 17.172 3.729 7.449 1 95.44 113 TYR A CA 1
ATOM 884 C C . TYR A 1 113 ? 17.281 4.449 8.789 1 95.44 113 TYR A C 1
ATOM 886 O O . TYR A 1 113 ? 16.297 5.023 9.273 1 95.44 113 TYR A O 1
ATOM 894 N N . TYR A 1 114 ? 18.5 4.395 9.398 1 92.62 114 TYR A N 1
ATOM 895 C CA . TYR A 1 114 ? 18.781 5.098 10.641 1 92.62 114 TYR A CA 1
ATOM 896 C C . TYR A 1 114 ? 19.875 6.129 10.445 1 92.62 114 TYR A C 1
ATOM 898 O O . TYR A 1 114 ? 20.859 5.871 9.742 1 92.62 114 TYR A O 1
ATOM 906 N N . GLU A 1 115 ? 19.641 7.219 11.055 1 91.94 115 GLU A N 1
ATOM 907 C CA . GLU A 1 115 ? 20.656 8.266 11.016 1 91.94 115 GLU A CA 1
ATOM 908 C C . GLU A 1 115 ? 20.719 9.031 12.336 1 91.94 115 GLU A C 1
ATOM 910 O O . GLU A 1 115 ? 19.688 9.297 12.953 1 91.94 115 GLU A O 1
ATOM 915 N N . ARG A 1 116 ? 21.922 9.305 12.742 1 91.62 116 ARG A N 1
ATOM 916 C CA . ARG A 1 116 ? 22.078 10.156 13.922 1 91.62 116 ARG A CA 1
ATOM 917 C C . ARG A 1 116 ? 21.781 11.617 13.586 1 91.62 116 ARG A C 1
ATOM 919 O O . ARG A 1 116 ? 22.375 12.172 12.656 1 91.62 116 ARG A O 1
ATOM 926 N N . ARG A 1 117 ? 20.891 12.25 14.344 1 93.75 117 ARG A N 1
ATOM 927 C CA . ARG A 1 117 ? 20.5 13.633 14.117 1 93.75 117 ARG A CA 1
ATOM 928 C C . ARG A 1 117 ? 20.797 14.492 15.344 1 93.75 117 ARG A C 1
ATOM 930 O O . ARG A 1 117 ? 20.594 14.062 16.469 1 93.75 117 ARG A O 1
ATOM 937 N N . ASN A 1 118 ? 21.125 15.703 15.078 1 94.69 118 ASN A N 1
ATOM 938 C CA . ASN A 1 118 ? 21.438 16.625 16.156 1 94.69 118 ASN A CA 1
ATOM 939 C C . ASN A 1 118 ? 20.172 17.156 16.828 1 94.69 118 ASN A C 1
ATOM 941 O O . ASN A 1 118 ? 19.141 17.328 16.172 1 94.69 118 ASN A O 1
ATOM 945 N N . SER A 1 119 ? 20.391 17.469 18.125 1 93.75 119 SER A N 1
ATOM 946 C CA . SER A 1 119 ? 19.344 18.172 18.844 1 93.75 119 SER A CA 1
ATOM 947 C C . SER A 1 119 ? 19.25 19.641 18.406 1 93.75 119 SER A C 1
ATOM 949 O O . SER A 1 119 ? 20.141 20.125 17.688 1 93.75 119 SER A O 1
ATOM 951 N N . LEU A 1 120 ? 18.219 20.266 18.812 1 96.12 120 LEU A N 1
ATOM 952 C CA . LEU A 1 120 ? 17.906 21.594 18.297 1 96.12 120 LEU A CA 1
ATOM 953 C C . LEU A 1 120 ? 18.938 22.609 18.781 1 96.12 120 LEU A C 1
ATOM 955 O O . LEU A 1 120 ? 19.406 23.438 18 1 96.12 120 LEU A O 1
ATOM 959 N N . LEU A 1 121 ? 19.328 22.625 20.078 1 96.06 121 LEU A N 1
ATOM 960 C CA . LEU A 1 121 ? 20.203 23.656 20.609 1 96.06 121 LEU A CA 1
ATOM 961 C C . LEU A 1 121 ? 21.422 23.047 21.281 1 96.06 121 LEU A C 1
ATOM 963 O O . LEU A 1 121 ? 22.547 23.531 21.125 1 96.06 121 LEU A O 1
ATOM 967 N N . SER A 1 122 ? 21.203 22 22 1 95.06 122 SER A N 1
ATOM 968 C CA . SER A 1 122 ? 22.312 21.391 22.734 1 95.06 122 SER A CA 1
ATOM 969 C C . SER A 1 122 ? 23.266 20.656 21.797 1 95.06 122 SER A C 1
ATOM 971 O O . SER A 1 122 ? 23.016 20.578 20.594 1 95.06 122 SER A O 1
ATOM 973 N N . GLN A 1 123 ? 24.328 20.109 22.344 1 94.56 123 GLN A N 1
ATOM 974 C CA . GLN A 1 123 ? 25.297 19.359 21.547 1 94.56 123 GLN A CA 1
ATOM 975 C C . GLN A 1 123 ? 24.922 17.875 21.516 1 94.56 123 GLN A C 1
ATOM 977 O O . GLN A 1 123 ? 25.719 17.047 21.031 1 94.56 123 GLN A O 1
ATOM 982 N N . ASN A 1 124 ? 23.75 17.609 22.047 1 92.75 124 ASN A N 1
ATOM 983 C CA . ASN A 1 124 ? 23.312 16.219 22.016 1 92.75 124 ASN A CA 1
ATOM 984 C C . ASN A 1 124 ? 22.922 15.773 20.609 1 92.75 124 ASN A C 1
ATOM 986 O O . ASN A 1 124 ? 22.688 16.609 19.734 1 92.75 124 ASN A O 1
ATOM 990 N N . SER A 1 125 ? 22.984 14.445 20.391 1 93.56 125 SER A N 1
ATOM 991 C CA . SER A 1 125 ? 22.469 13.82 19.172 1 93.56 125 SER A CA 1
ATOM 992 C C . SER A 1 125 ? 21.891 12.445 19.453 1 93.56 125 SER A C 1
ATOM 994 O O . SER A 1 125 ? 22.172 11.844 20.5 1 93.56 125 SER A O 1
ATOM 996 N N . GLY A 1 126 ? 20.984 12 18.609 1 92.38 126 GLY A N 1
ATOM 997 C CA . GLY A 1 126 ? 20.359 10.688 18.766 1 92.38 126 GLY A CA 1
ATOM 998 C C . GLY A 1 126 ? 19.969 10.055 17.438 1 92.38 126 GLY A C 1
ATOM 999 O O . GLY A 1 126 ? 19.953 10.727 16.406 1 92.38 126 GLY A O 1
ATOM 1000 N N . TRP A 1 127 ? 19.641 8.719 17.562 1 92.38 127 TRP A N 1
ATOM 1001 C CA . TRP A 1 127 ? 19.266 7.957 16.375 1 92.38 127 TRP A CA 1
ATOM 1002 C C . TRP A 1 127 ? 17.797 8.172 16.031 1 92.38 127 TRP A C 1
ATOM 1004 O O . TRP A 1 127 ? 16.953 8.18 16.906 1 92.38 127 TRP A O 1
ATOM 1014 N N . LYS A 1 128 ? 17.578 8.398 14.758 1 94.38 128 LYS A N 1
ATOM 1015 C CA . LYS A 1 128 ? 16.219 8.477 14.25 1 94.38 128 LYS A CA 1
ATOM 1016 C C . LYS A 1 128 ? 15.992 7.473 13.125 1 94.38 128 LYS A C 1
ATOM 1018 O O . LYS A 1 128 ? 16.906 7.18 12.352 1 94.38 128 LYS A O 1
ATOM 1023 N N . HIS A 1 129 ? 14.82 7.016 13.141 1 94.69 129 HIS A N 1
ATOM 1024 C CA . HIS A 1 129 ? 14.398 5.98 12.203 1 94.69 129 HIS A CA 1
ATOM 1025 C C . HIS A 1 129 ? 13.609 6.582 11.039 1 94.69 129 HIS A C 1
ATOM 1027 O O . HIS A 1 129 ? 12.68 7.363 11.258 1 94.69 129 HIS A O 1
ATOM 1033 N N . TYR A 1 130 ? 13.984 6.184 9.805 1 96.94 130 TYR A N 1
ATOM 1034 C CA . TYR A 1 130 ? 13.297 6.633 8.602 1 96.94 130 TYR A CA 1
ATOM 1035 C C . TYR A 1 130 ? 13.031 5.465 7.66 1 96.94 130 TYR A C 1
ATOM 1037 O O . TYR A 1 130 ? 13.891 5.098 6.852 1 96.94 130 TYR A O 1
ATOM 1045 N N . PRO A 1 131 ? 11.781 4.887 7.66 1 97.5 131 PRO A N 1
ATOM 1046 C CA . PRO A 1 131 ? 11.484 3.895 6.621 1 97.5 131 PRO A CA 1
ATOM 1047 C C . PRO A 1 131 ? 11.703 4.434 5.211 1 97.5 131 PRO A C 1
ATOM 1049 O O . PRO A 1 131 ? 11.273 5.547 4.895 1 97.5 131 PRO A O 1
ATOM 1052 N N . ALA A 1 132 ? 12.359 3.6 4.352 1 97.62 132 ALA A N 1
ATOM 1053 C CA . ALA A 1 132 ? 12.742 4.102 3.035 1 97.62 132 ALA A CA 1
ATOM 1054 C C . ALA A 1 132 ? 12.641 3.002 1.98 1 97.62 132 ALA A C 1
ATOM 1056 O O . ALA A 1 132 ? 12.609 1.815 2.314 1 97.62 132 ALA A O 1
ATOM 1057 N N . THR A 1 133 ? 12.523 3.42 0.717 1 98 133 THR A N 1
ATOM 1058 C CA . THR A 1 133 ? 12.5 2.523 -0.433 1 98 133 THR A CA 1
ATOM 1059 C C . THR A 1 133 ? 13.289 3.115 -1.595 1 98 133 THR A C 1
ATOM 1061 O O . THR A 1 133 ? 13.219 4.316 -1.854 1 98 133 THR A O 1
ATOM 1064 N N . ILE A 1 134 ? 14.062 2.336 -2.238 1 97.75 134 ILE A N 1
ATOM 1065 C CA . ILE A 1 134 ? 14.664 2.656 -3.525 1 97.75 134 ILE A CA 1
ATOM 1066 C C . ILE A 1 134 ? 14.086 1.75 -4.609 1 97.75 134 ILE A C 1
ATOM 1068 O O . ILE A 1 134 ? 14.102 0.524 -4.477 1 97.75 134 ILE A O 1
ATOM 1072 N N . ARG A 1 135 ? 13.586 2.373 -5.602 1 97.94 135 ARG A N 1
ATOM 1073 C CA . ARG A 1 135 ? 12.906 1.635 -6.656 1 97.94 135 ARG A CA 1
ATOM 1074 C C . ARG A 1 135 ? 13.406 2.055 -8.031 1 97.94 135 ARG A C 1
ATOM 1076 O O . ARG A 1 135 ? 13.648 3.238 -8.281 1 97.94 135 ARG A O 1
ATOM 1083 N N . GLY A 1 136 ? 13.562 1.075 -8.922 1 98.25 136 GLY A N 1
ATOM 1084 C CA . GLY A 1 136 ? 13.922 1.335 -10.305 1 98.25 136 GLY A CA 1
ATOM 1085 C C . GLY A 1 136 ? 13.062 0.578 -11.297 1 98.25 136 GLY A C 1
ATOM 1086 O O . GLY A 1 136 ? 12.617 -0.537 -11.016 1 98.25 136 GLY A O 1
ATOM 1087 N N . GLU A 1 137 ? 12.898 1.19 -12.422 1 98.12 137 GLU A N 1
ATOM 1088 C CA . GLU A 1 137 ? 12.164 0.574 -13.516 1 98.12 137 GLU A CA 1
ATOM 1089 C C . GLU A 1 137 ? 12.812 0.882 -14.867 1 98.12 137 GLU A C 1
ATOM 1091 O O . GLU A 1 137 ? 13.305 1.992 -15.086 1 98.12 137 GLU A O 1
ATOM 1096 N N . MET A 1 138 ? 12.867 -0.07 -15.688 1 97.81 138 MET A N 1
ATOM 1097 C CA . MET A 1 138 ? 13.266 0.07 -17.078 1 97.81 138 MET A CA 1
ATOM 1098 C C . MET A 1 138 ? 12.148 -0.402 -18.016 1 97.81 138 MET A C 1
ATOM 1100 O O . MET A 1 138 ? 11.695 -1.541 -17.906 1 97.81 138 MET A O 1
ATOM 1104 N N . ARG A 1 139 ? 11.648 0.474 -18.828 1 96.31 139 ARG A N 1
ATOM 1105 C CA . ARG A 1 139 ? 10.617 0.142 -19.812 1 96.31 139 ARG A CA 1
ATOM 1106 C C . ARG A 1 139 ? 11.078 0.505 -21.219 1 96.31 139 ARG A C 1
ATOM 1108 O O . ARG A 1 139 ? 11.156 1.685 -21.562 1 96.31 139 ARG A O 1
ATOM 1115 N N . ASP A 1 140 ? 11.273 -0.463 -22.016 1 94.06 140 ASP A N 1
ATOM 1116 C CA . ASP A 1 140 ? 11.664 -0.266 -23.406 1 94.06 140 ASP A CA 1
ATOM 1117 C C . ASP A 1 140 ? 12.812 0.739 -23.531 1 94.06 140 ASP A C 1
ATOM 1119 O O . ASP A 1 140 ? 12.734 1.692 -24.297 1 94.06 140 ASP A O 1
ATOM 1123 N N . GLY A 1 141 ? 13.742 0.647 -22.656 1 94.25 141 GLY A N 1
ATOM 1124 C CA . GLY A 1 141 ? 14.953 1.448 -22.719 1 94.25 141 GLY A CA 1
ATOM 1125 C C . GLY A 1 141 ? 14.867 2.713 -21.875 1 94.25 141 GLY A C 1
ATOM 1126 O O . GLY A 1 141 ? 15.867 3.41 -21.703 1 94.25 141 GLY A O 1
ATOM 1127 N N . GLU A 1 142 ? 13.719 3.096 -21.438 1 96.62 142 GLU A N 1
ATOM 1128 C CA . GLU A 1 142 ? 13.562 4.281 -20.594 1 96.62 142 GLU A CA 1
ATOM 1129 C C . GLU A 1 142 ? 13.711 3.943 -19.125 1 96.62 142 GLU A C 1
ATOM 1131 O O . GLU A 1 142 ? 12.992 3.082 -18.609 1 96.62 142 GLU A O 1
ATOM 1136 N N . PHE A 1 143 ? 14.672 4.652 -18.516 1 97.69 143 PHE A N 1
ATOM 1137 C CA . PHE A 1 143 ? 15 4.371 -17.125 1 97.69 143 PHE A CA 1
ATOM 1138 C C . PHE A 1 143 ? 14.367 5.406 -16.203 1 97.69 143 PHE A C 1
ATOM 1140 O O . PHE A 1 143 ? 14.336 6.594 -16.516 1 97.69 143 PHE A O 1
ATOM 1147 N N . SER A 1 144 ? 13.812 4.961 -15.047 1 97.75 144 SER A N 1
ATOM 1148 C CA . SER A 1 144 ? 13.352 5.824 -13.961 1 97.75 144 SER A CA 1
ATOM 1149 C C . SER A 1 144 ? 13.766 5.27 -12.602 1 97.75 144 SER A C 1
ATOM 1151 O O . SER A 1 144 ? 13.789 4.055 -12.398 1 97.75 144 SER A O 1
ATOM 1153 N N . CYS A 1 145 ? 14.102 6.117 -11.703 1 98 145 CYS A N 1
ATOM 1154 C CA . CYS A 1 145 ? 14.469 5.758 -10.336 1 98 145 CYS A CA 1
ATOM 1155 C C . CYS A 1 145 ? 13.695 6.602 -9.328 1 98 145 CYS A C 1
ATOM 1157 O O . CYS A 1 145 ? 13.539 7.812 -9.508 1 98 145 CYS A O 1
ATOM 1159 N N . GLU A 1 146 ? 13.219 5.961 -8.305 1 98 146 GLU A N 1
ATOM 1160 C CA . GLU A 1 146 ? 12.406 6.602 -7.273 1 98 146 GLU A CA 1
ATOM 1161 C C . GLU A 1 146 ? 12.961 6.324 -5.879 1 98 146 GLU A C 1
ATOM 1163 O O . GLU A 1 146 ? 13.398 5.207 -5.59 1 98 146 GLU A O 1
ATOM 1168 N N . VAL A 1 147 ? 12.922 7.344 -5.055 1 97.81 147 VAL A N 1
ATOM 1169 C CA . VAL A 1 147 ? 13.227 7.223 -3.633 1 97.81 147 VAL A CA 1
ATOM 1170 C C . VAL A 1 147 ? 12.008 7.629 -2.807 1 97.81 147 VAL A C 1
ATOM 1172 O O . VAL A 1 147 ? 11.367 8.648 -3.09 1 97.81 147 VAL A O 1
ATOM 1175 N N . SER A 1 148 ? 11.648 6.812 -1.891 1 97.94 148 SER A N 1
ATOM 1176 C CA . SER A 1 148 ? 10.578 7.168 -0.964 1 97.94 148 SER A CA 1
ATOM 1177 C C . SER A 1 148 ? 11.062 7.133 0.481 1 97.94 148 SER A C 1
ATOM 1179 O O . SER A 1 148 ? 11.914 6.309 0.836 1 97.94 148 SER A O 1
ATOM 1181 N N . ILE A 1 149 ? 10.516 8.031 1.318 1 97.81 149 ILE A N 1
ATOM 1182 C CA . ILE A 1 149 ? 10.922 8.109 2.717 1 97.81 149 ILE A CA 1
ATOM 1183 C C . ILE A 1 149 ? 9.758 8.602 3.57 1 97.81 149 ILE A C 1
ATOM 1185 O O . ILE A 1 149 ? 8.867 9.297 3.072 1 97.81 149 ILE A O 1
ATOM 1189 N N . GLU A 1 150 ? 9.742 8.203 4.793 1 98.19 150 GLU A N 1
ATOM 1190 C CA . GLU A 1 150 ? 8.812 8.695 5.805 1 98.19 150 GLU A CA 1
ATOM 1191 C C . GLU A 1 150 ? 9.547 9.469 6.895 1 98.19 150 GLU A C 1
ATOM 1193 O O . GLU A 1 150 ? 10.477 8.953 7.512 1 98.19 150 GLU A O 1
ATOM 1198 N N . VAL A 1 151 ? 9.109 10.695 7.113 1 98.25 151 VAL A N 1
ATOM 1199 C CA . VAL A 1 151 ? 9.781 11.57 8.07 1 98.25 151 VAL A CA 1
ATOM 1200 C C . VAL A 1 151 ? 8.789 12.055 9.125 1 98.25 151 VAL A C 1
ATOM 1202 O O . VAL A 1 151 ? 7.785 12.688 8.797 1 98.25 151 VAL A O 1
ATOM 1205 N N . PRO A 1 152 ? 9.047 11.812 10.352 1 98.06 152 PRO A N 1
ATOM 1206 C CA . PRO A 1 152 ? 8.164 12.297 11.414 1 98.06 152 PRO A CA 1
ATOM 1207 C C . PRO A 1 152 ? 8.422 13.766 11.766 1 98.06 152 PRO A C 1
ATOM 1209 O O . PRO A 1 152 ? 9.555 14.234 11.672 1 98.06 152 PRO A O 1
ATOM 1212 N N . TYR A 1 153 ? 7.379 14.43 12.133 1 98.19 153 TYR A N 1
ATOM 1213 C CA . TYR A 1 153 ? 7.441 15.805 12.625 1 98.19 153 TYR A CA 1
ATOM 1214 C C . TYR A 1 153 ? 6.273 16.109 13.555 1 98.19 153 TYR A C 1
ATOM 1216 O O . TYR A 1 153 ? 5.406 15.25 13.766 1 98.19 153 TYR A O 1
ATOM 1224 N N . SER A 1 154 ? 6.355 17.219 14.172 1 97.62 154 SER A N 1
ATOM 1225 C CA . SER A 1 154 ? 5.273 17.656 15.047 1 97.62 154 SER A CA 1
ATOM 1226 C C . SER A 1 154 ? 4.379 18.672 14.352 1 97.62 154 SER A C 1
ATOM 1228 O O . SER A 1 154 ? 4.863 19.547 13.641 1 97.62 154 SER A O 1
ATOM 1230 N N . SER A 1 155 ? 3.09 18.531 14.508 1 97.5 155 SER A N 1
ATOM 1231 C CA . SER A 1 155 ? 2.15 19.516 13.984 1 97.5 155 SER A CA 1
ATOM 1232 C C . SER A 1 155 ? 1.223 20.031 15.078 1 97.5 155 SER A C 1
ATOM 1234 O O . SER A 1 155 ? 0.812 19.266 15.961 1 97.5 155 SER A O 1
ATOM 1236 N N . THR A 1 156 ? 0.97 21.312 15.055 1 96.31 156 THR A N 1
ATOM 1237 C CA . THR A 1 156 ? 0.048 21.969 15.977 1 96.31 156 THR A CA 1
ATOM 1238 C C . THR A 1 156 ? -1.045 22.703 15.203 1 96.31 156 THR A C 1
ATOM 1240 O O . THR A 1 156 ? -0.758 23.453 14.266 1 96.31 156 THR A O 1
ATOM 1243 N N . CYS A 1 157 ? -2.219 22.516 15.617 1 94.38 157 CYS A N 1
ATOM 1244 C CA . CYS A 1 157 ? -3.369 23.062 14.898 1 94.38 157 CYS A CA 1
ATOM 1245 C C . CYS A 1 157 ? -3.5 24.562 15.133 1 94.38 157 CYS A C 1
ATOM 1247 O O . CYS A 1 157 ? -3.6 25.016 16.281 1 94.38 157 CYS A O 1
ATOM 1249 N N . PRO A 1 158 ? -3.596 25.328 14.078 1 93.81 158 PRO A N 1
ATOM 1250 C CA . PRO A 1 158 ? -3.732 26.781 14.227 1 93.81 158 PRO A CA 1
ATOM 1251 C C . PRO A 1 158 ? -5.062 27.188 14.852 1 93.81 158 PRO A C 1
ATOM 1253 O O . PRO A 1 158 ? -5.121 28.141 15.625 1 93.81 158 PRO A O 1
ATOM 1256 N N . CYS A 1 159 ? -6.117 26.484 14.555 1 91.19 159 CYS A N 1
ATOM 1257 C CA . CYS A 1 159 ? -7.426 26.797 15.125 1 91.19 159 CYS A CA 1
ATOM 1258 C C . CYS A 1 159 ? -7.426 26.609 16.641 1 91.19 159 CYS A C 1
ATOM 1260 O O . CYS A 1 159 ? -7.93 27.453 17.375 1 91.19 159 CYS A O 1
ATOM 1262 N N . SER A 1 160 ? -6.93 25.484 17.016 1 92.19 160 SER A N 1
ATOM 1263 C CA . SER A 1 160 ? -6.848 25.219 18.453 1 92.19 160 SER A CA 1
ATOM 1264 C C . SER A 1 160 ? -5.984 26.25 19.156 1 92.19 160 SER A C 1
ATOM 1266 O O . SER A 1 160 ? -6.273 26.641 20.297 1 92.19 160 SER A O 1
ATOM 1268 N N . ALA A 1 161 ? -4.93 26.641 18.547 1 93.81 161 ALA A N 1
ATOM 1269 C CA . ALA A 1 161 ? -4.066 27.672 19.125 1 93.81 161 ALA A CA 1
ATOM 1270 C C . ALA A 1 161 ? -4.828 28.969 19.312 1 93.81 161 ALA A C 1
ATOM 1272 O O . ALA A 1 161 ? -4.719 29.625 20.359 1 93.81 161 ALA A O 1
ATOM 1273 N N . ALA A 1 162 ? -5.586 29.344 18.328 1 93.62 162 ALA A N 1
ATOM 1274 C CA . ALA A 1 162 ? -6.371 30.578 18.391 1 93.62 162 ALA A CA 1
ATOM 1275 C C . ALA A 1 162 ? -7.414 30.5 19.5 1 93.62 162 ALA A C 1
ATOM 1277 O O . ALA A 1 162 ? -7.598 31.453 20.25 1 93.62 162 ALA A O 1
ATOM 1278 N N . LEU A 1 163 ? -8.008 29.391 19.562 1 93.12 163 LEU A N 1
ATOM 1279 C CA . LEU A 1 163 ? -9.016 29.188 20.609 1 93.12 163 LEU A CA 1
ATOM 1280 C C . LEU A 1 163 ? -8.391 29.234 22 1 93.12 163 LEU A C 1
ATOM 1282 O O . LEU A 1 163 ? -8.992 29.75 22.938 1 93.12 163 LEU A O 1
ATOM 1286 N N . SER A 1 164 ? -7.242 28.656 22.109 1 93.38 164 SER A N 1
ATOM 1287 C CA . SER A 1 164 ? -6.516 28.688 23.375 1 93.38 164 SER A CA 1
ATOM 1288 C C . SER A 1 164 ? -6.18 30.125 23.766 1 93.38 164 SER A C 1
ATOM 1290 O O . SER A 1 164 ? -6.324 30.516 24.922 1 93.38 164 SER A O 1
ATOM 1292 N N . ARG A 1 165 ? -5.758 30.922 22.906 1 94.88 165 ARG A N 1
ATOM 1293 C CA . ARG A 1 165 ? -5.438 32.312 23.172 1 94.88 165 ARG A CA 1
ATOM 1294 C C . ARG A 1 165 ? -6.676 33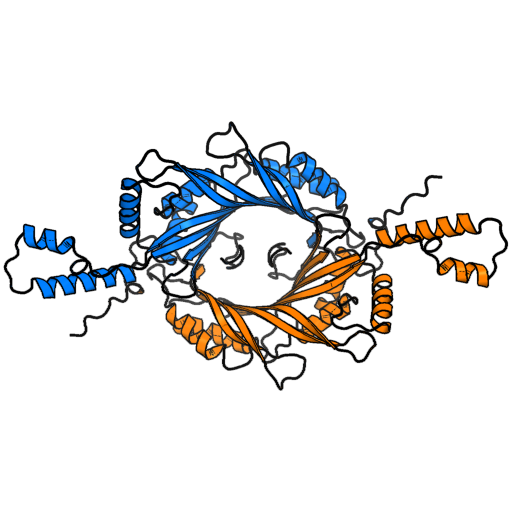.094 23.625 1 94.88 165 ARG A C 1
ATOM 1296 O O . ARG A 1 165 ? -6.594 33.938 24.531 1 94.88 165 ARG A O 1
ATOM 1303 N N . GLN A 1 166 ? -7.77 32.781 23 1 95.12 166 GLN A N 1
ATOM 1304 C CA . GLN A 1 166 ? -9.016 33.438 23.391 1 95.12 166 GLN A CA 1
ATOM 1305 C C . GLN A 1 166 ? -9.375 33.125 24.844 1 95.12 166 GLN A C 1
ATOM 1307 O O . GLN A 1 166 ? -9.797 34.031 25.578 1 95.12 166 GLN A O 1
ATOM 1312 N N . LEU A 1 167 ? -9.195 31.922 25.219 1 94.75 167 LEU A N 1
ATOM 1313 C CA . LEU A 1 167 ? -9.492 31.547 26.594 1 94.75 167 LEU A CA 1
ATOM 1314 C C . LEU A 1 167 ? -8.555 32.25 27.562 1 94.75 167 LEU A C 1
ATOM 1316 O O . LEU A 1 167 ? -8.969 32.656 28.656 1 94.75 167 LEU A O 1
ATOM 1320 N N . ILE A 1 168 ? -7.359 32.406 27.203 1 94.44 168 ILE A N 1
ATOM 1321 C CA . ILE A 1 168 ? -6.379 33.062 28.047 1 94.44 168 ILE A CA 1
ATOM 1322 C C . ILE A 1 168 ? -6.738 34.562 28.156 1 94.44 168 ILE A C 1
ATOM 1324 O O . ILE A 1 168 ? -6.637 35.156 29.234 1 94.44 168 ILE A O 1
ATOM 1328 N N . GLN A 1 169 ? -7.152 35.156 27.078 1 96.12 169 GLN A N 1
ATOM 1329 C CA . GLN A 1 169 ? -7.613 36.531 27.094 1 96.12 169 GLN A CA 1
ATOM 1330 C C . GLN A 1 169 ? -8.805 36.688 28.031 1 96.12 169 GLN A C 1
ATOM 1332 O O . GLN A 1 169 ? -8.867 37.688 28.781 1 96.12 169 GLN A O 1
ATOM 1337 N N . GLU A 1 170 ? -9.664 35.781 27.953 1 96.19 170 GLU A N 1
ATOM 1338 C CA . GLU A 1 170 ? -10.828 35.844 28.828 1 96.19 170 GLU A CA 1
ATOM 1339 C C . GLU A 1 170 ? -10.43 35.719 30.297 1 96.19 170 GLU A C 1
ATOM 1341 O O . GLU A 1 170 ? -11 36.406 31.141 1 96.19 170 GLU A O 1
ATOM 1346 N N . ALA A 1 171 ? -9.516 34.844 30.562 1 95.62 171 ALA A N 1
ATOM 1347 C CA . ALA A 1 171 ? -9.016 34.688 31.922 1 95.62 171 ALA A CA 1
ATOM 1348 C C . ALA A 1 171 ? -8.375 36 32.406 1 95.62 171 ALA A C 1
ATOM 1350 O O . ALA A 1 171 ? -8.516 36.375 33.594 1 95.62 171 ALA A O 1
ATOM 1351 N N . PHE A 1 172 ? -7.613 36.625 31.562 1 96.31 172 PHE A N 1
ATOM 1352 C CA . PHE A 1 172 ? -6.98 37.906 31.906 1 96.31 172 PHE A CA 1
ATOM 1353 C C . PHE A 1 172 ? -8.031 38.969 32.219 1 96.31 172 PHE A C 1
ATOM 1355 O O . PHE A 1 172 ? -7.887 39.719 33.188 1 96.31 172 PHE A O 1
ATOM 1362 N N . GLU A 1 173 ? -9.016 38.969 31.344 1 96.31 173 GLU A N 1
ATOM 1363 C CA . GLU A 1 173 ? -10.102 39.906 31.578 1 96.31 173 GLU A CA 1
ATOM 1364 C C . GLU A 1 173 ? -10.766 39.656 32.938 1 96.31 173 GLU A C 1
ATOM 1366 O O . GLU A 1 173 ? -11.031 40.625 33.688 1 96.31 173 GLU A O 1
ATOM 1371 N N . LYS A 1 174 ? -11.016 38.469 33.219 1 95.56 174 LYS A N 1
ATOM 1372 C CA . LYS A 1 174 ? -11.664 38.094 34.469 1 95.56 174 LYS A CA 1
ATOM 1373 C C . LYS A 1 174 ? -10.812 38.5 35.688 1 95.56 174 LYS A C 1
ATOM 1375 O O . LYS A 1 174 ? -11.352 38.938 36.688 1 95.56 174 LYS A O 1
ATOM 1380 N N . GLN A 1 175 ? -9.562 38.344 35.5 1 94.56 175 GLN A N 1
ATOM 1381 C CA . GLN A 1 175 ? -8.648 38.562 36.625 1 94.56 175 GLN A CA 1
ATOM 1382 C C . GLN A 1 175 ? -8.383 40.062 36.812 1 94.56 175 GLN A C 1
ATOM 1384 O O . GLN A 1 175 ? -8.266 40.531 37.938 1 94.56 175 GLN A O 1
ATOM 1389 N N . PHE A 1 176 ? -8.273 40.844 35.75 1 95.5 176 PHE A N 1
ATOM 1390 C CA . PHE A 1 176 ? -7.668 42.156 35.875 1 95.5 176 PHE A CA 1
ATOM 1391 C C . PHE A 1 176 ? -8.625 43.25 35.406 1 95.5 176 PHE A C 1
ATOM 1393 O O . PHE A 1 176 ? -8.336 44.438 35.562 1 95.5 176 PHE A O 1
ATOM 1400 N N . ALA A 1 177 ? -9.711 42.875 34.781 1 94.06 177 ALA A N 1
ATOM 1401 C CA . ALA A 1 177 ? -10.625 43.875 34.281 1 94.06 177 ALA A CA 1
ATOM 1402 C C . ALA A 1 177 ? -10.922 44.938 35.344 1 94.06 177 ALA A C 1
ATOM 1404 O O . ALA A 1 177 ? -11.227 44.594 36.469 1 94.06 177 ALA A O 1
ATOM 1405 N N . GLY A 1 178 ? -10.875 46.25 34.875 1 93.12 178 GLY A N 1
ATOM 1406 C CA . GLY A 1 178 ? -11.227 47.375 35.75 1 93.12 178 GLY A CA 1
ATOM 1407 C C . GLY A 1 178 ? -10.141 47.719 36.75 1 93.12 178 GLY A C 1
ATOM 1408 O O . GLY A 1 178 ? -10.344 48.531 37.656 1 93.12 178 GLY A O 1
ATOM 1409 N N . GLN A 1 179 ? -9.133 47.094 36.75 1 91.31 179 GLN A N 1
ATOM 1410 C CA . GLN A 1 179 ? -8.031 47.312 37.688 1 91.31 179 GLN A CA 1
ATOM 1411 C C . GLN A 1 179 ? -6.855 48 37 1 91.31 179 GLN A C 1
ATOM 1413 O O . GLN A 1 179 ? -6.73 47.969 35.781 1 91.31 179 GLN A O 1
ATOM 1418 N N . SER A 1 180 ? -6.094 48.812 37.75 1 92.88 180 SER A N 1
ATOM 1419 C CA . SER A 1 180 ? -4.797 49.281 37.281 1 92.88 180 SER A CA 1
ATOM 1420 C C . SER A 1 180 ? -3.791 48.125 37.219 1 92.88 180 SER A C 1
ATOM 1422 O O . SER A 1 180 ? -3.707 47.312 38.156 1 92.88 180 SER A O 1
ATOM 1424 N N . LEU A 1 181 ? -3.088 48 36.156 1 90.81 181 LEU A N 1
ATOM 1425 C CA . LEU A 1 181 ? -2.193 46.875 35.938 1 90.81 181 LEU A CA 1
ATOM 1426 C C . LEU A 1 181 ? -0.841 47.125 36.594 1 90.81 181 LEU A C 1
ATOM 1428 O O . LEU A 1 181 ? -0.301 48.219 36.531 1 90.81 181 LEU A O 1
ATOM 1432 N N . ASP A 1 182 ? -0.402 46.094 37.312 1 95.31 182 ASP A N 1
ATOM 1433 C CA . ASP A 1 182 ? 0.928 46.031 37.906 1 95.31 182 ASP A CA 1
ATOM 1434 C C . ASP A 1 182 ? 1.804 45 37.219 1 95.31 182 ASP A C 1
ATOM 1436 O O . ASP A 1 182 ? 1.382 43.844 37.031 1 95.31 182 ASP A O 1
ATOM 1440 N N . TYR A 1 183 ? 3.062 45.5 36.844 1 96.19 183 TYR A N 1
ATOM 1441 C CA . TYR A 1 183 ? 3.965 44.656 36.062 1 96.19 183 TYR A CA 1
ATOM 1442 C C . TYR A 1 183 ? 4.215 43.344 36.781 1 96.19 183 TYR A C 1
ATOM 1444 O O . TYR A 1 183 ? 4.129 42.281 36.156 1 96.19 183 TYR A O 1
ATOM 1452 N N . GLN A 1 184 ? 4.559 43.344 38.031 1 95.88 184 GLN A N 1
ATOM 1453 C CA . GLN A 1 184 ? 4.906 42.125 38.781 1 95.88 184 GLN A CA 1
ATOM 1454 C C . GLN A 1 184 ? 3.693 41.219 38.938 1 95.88 184 GLN A C 1
ATOM 1456 O O . GLN A 1 184 ? 3.816 40 38.875 1 95.88 184 GLN A O 1
ATOM 1461 N N . GLN A 1 185 ? 2.6 41.781 39.125 1 94.44 185 GLN A N 1
ATOM 1462 C CA . GLN A 1 185 ? 1.374 41 39.25 1 94.44 185 GLN A CA 1
ATOM 1463 C C . GLN A 1 185 ? 1.056 40.25 37.969 1 94.44 185 GLN A C 1
ATOM 1465 O O . GLN A 1 185 ? 0.674 39.062 38.031 1 94.44 185 GLN A O 1
ATOM 1470 N N . VAL A 1 186 ? 1.14 40.969 36.875 1 95.94 186 VAL A N 1
ATOM 1471 C CA . VAL A 1 186 ? 0.861 40.375 35.594 1 95.94 186 VAL A CA 1
ATOM 1472 C C . VAL A 1 186 ? 1.894 39.281 35.312 1 95.94 186 VAL A C 1
ATOM 1474 O O . VAL A 1 186 ? 1.544 38.188 34.844 1 95.94 186 VAL A O 1
ATOM 1477 N N . MET A 1 187 ? 3.129 39.531 35.562 1 96.19 187 MET A N 1
ATOM 1478 C CA . MET A 1 187 ? 4.207 38.562 35.344 1 96.19 187 MET A CA 1
ATOM 1479 C C . MET A 1 187 ? 3.967 37.312 36.156 1 96.19 187 MET A C 1
ATOM 1481 O O . MET A 1 187 ? 4.129 36.188 35.656 1 96.19 187 MET A O 1
ATOM 1485 N N . ASP A 1 188 ? 3.605 37.406 37.406 1 94.94 188 ASP A N 1
ATOM 1486 C CA . ASP A 1 188 ? 3.326 36.281 38.25 1 94.94 188 ASP A CA 1
ATOM 1487 C C . ASP A 1 188 ? 2.121 35.5 37.75 1 94.94 188 ASP A C 1
ATOM 1489 O O . ASP A 1 188 ? 2.125 34.25 37.75 1 94.94 188 ASP A O 1
ATOM 1493 N N . TRP A 1 189 ? 1.101 36.219 37.281 1 95.94 189 TRP A N 1
ATOM 1494 C CA . TRP A 1 189 ? -0.12 35.594 36.781 1 95.94 189 TRP A CA 1
ATOM 1495 C C . TRP A 1 189 ? 0.171 34.75 35.562 1 95.94 189 TRP A C 1
ATOM 1497 O O . TRP A 1 189 ? -0.363 33.625 35.406 1 95.94 189 TRP A O 1
ATOM 1507 N N . LEU A 1 190 ? 1.055 35.219 34.719 1 96 190 LEU A N 1
ATOM 1508 C CA . LEU A 1 190 ? 1.422 34.531 33.5 1 96 190 LEU A CA 1
ATOM 1509 C C . LEU A 1 190 ? 2.104 33.219 33.781 1 96 190 LEU A C 1
ATOM 1511 O O . LEU A 1 190 ? 2.156 32.312 32.938 1 96 190 LEU A O 1
ATOM 1515 N N . GLY A 1 191 ? 2.582 33 34.969 1 94.56 191 GLY A N 1
ATOM 1516 C CA . GLY A 1 191 ? 3.283 31.797 35.344 1 94.56 191 GLY A CA 1
ATOM 1517 C C . GLY A 1 191 ? 2.379 30.766 36 1 94.56 191 GLY A C 1
ATOM 1518 O O . GLY A 1 191 ? 2.838 29.703 36.406 1 94.56 191 GLY A O 1
ATOM 1519 N N . THR A 1 192 ? 1.08 31.016 36.031 1 93.44 192 THR A N 1
ATOM 1520 C CA . THR A 1 192 ? 0.159 30.125 36.75 1 93.44 192 THR A CA 1
ATOM 1521 C C . THR A 1 192 ? -0.705 29.359 35.75 1 93.44 192 THR A C 1
ATOM 1523 O O . THR A 1 192 ? -0.926 29.797 34.625 1 93.44 192 THR A O 1
ATOM 1526 N N . PRO A 1 193 ? -1.262 28.172 36.188 1 93 193 PRO A N 1
ATOM 1527 C CA . PRO A 1 193 ? -2.215 27.438 35.375 1 93 193 PRO A CA 1
ATOM 1528 C C . PRO A 1 193 ? -3.527 28.188 35.156 1 93 193 PRO A C 1
ATOM 1530 O O . PRO A 1 193 ? -4.234 27.953 34.188 1 93 193 PRO A O 1
ATOM 1533 N N . GLU A 1 194 ? -3.828 29.062 36.062 1 92.44 194 GLU A N 1
ATOM 1534 C CA . GLU A 1 194 ? -5.027 29.891 35.938 1 92.44 194 GLU A CA 1
ATOM 1535 C C . GLU A 1 194 ? -4.852 30.938 34.844 1 92.44 194 GLU A C 1
ATOM 1537 O O . GLU A 1 194 ? -5.805 31.266 34.125 1 92.44 194 GLU A O 1
ATOM 1542 N N . GLY A 1 195 ? -3.715 31.516 34.75 1 93.56 195 GLY A N 1
ATOM 1543 C CA . GLY A 1 195 ? -3.414 32.5 33.719 1 93.56 195 GLY A CA 1
ATOM 1544 C C . GLY A 1 195 ? -3.316 31.859 32.312 1 93.56 195 GLY A C 1
ATOM 1545 O O . GLY A 1 195 ? -4.039 32.25 31.406 1 93.56 195 GLY A O 1
ATOM 1546 N N . ILE A 1 196 ? -2.438 30.938 32.25 1 95 196 ILE A N 1
ATOM 1547 C CA . ILE A 1 196 ? -2.312 30.156 31 1 95 196 ILE A CA 1
ATOM 1548 C C . ILE A 1 196 ? -3.145 28.891 31.094 1 95 196 ILE A C 1
ATOM 1550 O O . ILE A 1 196 ? -2.6 27.797 31.25 1 95 196 ILE A O 1
ATOM 1554 N N . CYS A 1 197 ? -4.461 29.016 30.812 1 94.5 197 CYS A N 1
ATOM 1555 C CA . CYS A 1 197 ? -5.438 28.016 31.219 1 94.5 197 CYS A CA 1
ATOM 1556 C C . CYS A 1 197 ? -5.809 27.094 30.062 1 94.5 197 CYS A C 1
ATOM 1558 O O . CYS A 1 197 ? -6.746 26.312 30.172 1 94.5 197 CYS A O 1
ATOM 1560 N N . ALA A 1 198 ? -5.172 27.266 28.922 1 94.56 198 ALA A N 1
ATOM 1561 C CA . ALA A 1 198 ? -5.504 26.453 27.75 1 94.56 198 ALA A CA 1
ATOM 1562 C C . ALA A 1 198 ? -4.246 26.078 26.969 1 94.56 198 ALA A C 1
ATOM 1564 O O . ALA A 1 198 ? -3.291 26.859 26.922 1 94.56 198 ALA A O 1
ATOM 1565 N N . THR A 1 199 ? -4.227 24.891 26.375 1 92.31 199 THR A N 1
ATOM 1566 C CA . THR A 1 199 ? -3.129 24.375 25.578 1 92.31 199 THR A CA 1
ATOM 1567 C C . THR A 1 199 ? -3.639 23.859 24.234 1 92.31 199 THR A C 1
ATOM 1569 O O . THR A 1 199 ? -4.562 23.047 24.188 1 92.31 199 THR A O 1
ATOM 1572 N N . PRO A 1 200 ? -3.104 24.391 23.172 1 94.31 200 PRO A N 1
ATOM 1573 C CA . PRO A 1 200 ? -3.51 23.859 21.875 1 94.31 200 PRO A CA 1
ATOM 1574 C C . PRO A 1 200 ? -3.145 22.391 21.703 1 94.31 200 PRO A C 1
ATOM 1576 O O . PRO A 1 200 ? -2.135 21.922 22.234 1 94.31 200 PRO A O 1
ATOM 1579 N N . HIS A 1 201 ? -3.98 21.594 20.922 1 93.5 201 HIS A N 1
ATOM 1580 C CA . HIS A 1 201 ? -3.613 20.219 20.672 1 93.5 201 HIS A CA 1
ATOM 1581 C C . HIS A 1 201 ? -2.529 20.109 19.594 1 93.5 201 HIS A C 1
ATOM 1583 O O . HIS A 1 201 ? -2.529 20.891 18.641 1 93.5 201 HIS A O 1
ATOM 1589 N N . SER A 1 202 ? -1.655 19.266 19.797 1 93.81 202 SER A N 1
ATOM 1590 C CA . SER A 1 202 ? -0.569 18.906 18.891 1 93.81 202 SER A CA 1
ATOM 1591 C C . SER A 1 202 ? -0.44 17.391 18.766 1 93.81 202 SER A C 1
ATOM 1593 O O . SER A 1 202 ? -1.115 16.641 19.469 1 93.81 202 SER A O 1
ATOM 1595 N N . GLN A 1 203 ? 0.245 16.984 17.812 1 94.31 203 GLN A N 1
ATOM 1596 C CA . GLN A 1 203 ? 0.402 15.547 17.578 1 94.31 203 GLN A CA 1
ATOM 1597 C C . GLN A 1 203 ? 1.675 15.25 16.797 1 94.31 203 GLN A C 1
ATOM 1599 O O . GLN A 1 203 ? 2.227 16.141 16.141 1 94.31 203 GLN A O 1
ATOM 1604 N N . ARG A 1 204 ? 2.148 14.023 16.984 1 93.19 204 ARG A N 1
ATOM 1605 C CA . ARG A 1 204 ? 3.123 13.492 16.031 1 93.19 204 ARG A CA 1
ATOM 1606 C C . ARG A 1 204 ? 2.492 13.289 14.656 1 93.19 204 ARG A C 1
ATOM 1608 O O . ARG A 1 204 ? 1.364 12.805 14.547 1 93.19 204 ARG A O 1
ATOM 1615 N N . SER A 1 205 ? 3.135 13.727 13.633 1 98.06 205 SER A N 1
ATOM 1616 C CA . SER A 1 205 ? 2.701 13.633 12.242 1 98.06 205 SER A CA 1
ATOM 1617 C C . SER A 1 205 ? 3.799 13.047 11.359 1 98.06 205 SER A C 1
ATOM 1619 O O . SER A 1 205 ? 4.938 12.891 11.805 1 98.06 205 SER A O 1
ATOM 1621 N N . TYR A 1 206 ? 3.391 12.633 10.109 1 98.25 206 TYR A N 1
ATOM 1622 C CA . TYR A 1 206 ? 4.352 12.023 9.203 1 98.25 206 TYR A CA 1
ATOM 1623 C C . TYR A 1 206 ? 4.223 12.602 7.801 1 98.25 206 TYR A C 1
ATOM 1625 O O . TYR A 1 206 ? 3.113 12.82 7.309 1 98.25 206 TYR A O 1
ATOM 1633 N N . ALA A 1 207 ? 5.355 12.875 7.219 1 98.62 207 ALA A N 1
ATOM 1634 C CA . ALA A 1 207 ? 5.438 13.172 5.793 1 98.62 207 ALA A CA 1
ATOM 1635 C C . ALA A 1 207 ? 5.922 11.953 5.004 1 98.62 207 ALA A C 1
ATOM 1637 O O . ALA A 1 207 ? 7.039 11.477 5.211 1 98.62 207 ALA A O 1
ATOM 1638 N N . GLN A 1 208 ? 5.074 11.438 4.18 1 98.56 208 GLN A N 1
ATOM 1639 C CA . GLN A 1 208 ? 5.461 10.414 3.211 1 98.56 208 GLN A CA 1
ATOM 1640 C C . GLN A 1 208 ? 5.766 11.031 1.851 1 98.56 208 GLN A C 1
ATOM 1642 O O . GLN A 1 208 ? 4.895 11.648 1.232 1 98.56 208 GLN A O 1
ATOM 1647 N N . VAL A 1 209 ? 7.004 10.781 1.385 1 98.69 209 VAL A N 1
ATOM 1648 C CA . VAL A 1 209 ? 7.453 11.492 0.193 1 98.69 209 VAL A CA 1
ATOM 1649 C C . VAL A 1 209 ? 8.07 10.508 -0.797 1 98.69 209 VAL A C 1
ATOM 1651 O O . VAL A 1 209 ? 8.906 9.688 -0.422 1 98.69 209 VAL A O 1
ATOM 1654 N N . LYS A 1 210 ? 7.602 10.516 -2.008 1 98.44 210 LYS A N 1
ATOM 1655 C CA . LYS A 1 210 ? 8.258 9.875 -3.146 1 98.44 210 LYS A CA 1
ATOM 1656 C C . LYS A 1 210 ? 8.867 10.914 -4.086 1 98.44 210 LYS A C 1
ATOM 1658 O O . LYS A 1 210 ? 8.219 11.906 -4.422 1 98.44 210 LYS A O 1
ATOM 1663 N N . VAL A 1 211 ? 10.086 10.703 -4.531 1 98.38 211 VAL A N 1
ATOM 1664 C CA . VAL A 1 211 ? 10.703 11.586 -5.516 1 98.38 211 VAL A CA 1
ATOM 1665 C C . VAL A 1 211 ? 11.328 10.75 -6.633 1 98.38 211 VAL A C 1
ATOM 1667 O O . VAL A 1 211 ? 11.891 9.68 -6.375 1 98.38 211 VAL A O 1
ATOM 1670 N N . LYS A 1 212 ? 11.125 11.164 -7.844 1 98.19 212 LYS A N 1
ATOM 1671 C CA . LYS A 1 212 ? 11.914 10.664 -8.961 1 98.19 212 LYS A CA 1
ATOM 1672 C C . LYS A 1 212 ? 13.242 11.406 -9.07 1 98.19 212 LYS A C 1
ATOM 1674 O O . LYS A 1 212 ? 13.281 12.633 -9.062 1 98.19 212 LYS A O 1
ATOM 1679 N N . VAL A 1 213 ? 14.297 10.656 -9.164 1 97.31 213 VAL A N 1
ATOM 1680 C CA . VAL A 1 213 ? 15.617 11.281 -9.148 1 97.31 213 VAL A CA 1
ATOM 1681 C C . VAL A 1 213 ? 16.344 10.984 -10.461 1 97.31 213 VAL A C 1
ATOM 1683 O O . VAL A 1 213 ? 16.031 10.008 -11.148 1 97.31 213 VAL A O 1
ATOM 1686 N N . ASN A 1 214 ? 17.328 11.805 -10.742 1 95 214 ASN A N 1
ATOM 1687 C CA . ASN A 1 214 ? 18.188 11.594 -11.906 1 95 214 ASN A CA 1
ATOM 1688 C C . ASN A 1 214 ? 19.172 10.461 -11.664 1 95 214 ASN A C 1
ATOM 1690 O O . ASN A 1 214 ? 19.422 10.078 -10.516 1 95 214 ASN A O 1
ATOM 1694 N N . GLU A 1 215 ? 19.656 9.953 -12.828 1 95.25 215 GLU A N 1
ATOM 1695 C CA . GLU A 1 215 ? 20.766 9 -12.734 1 95.25 215 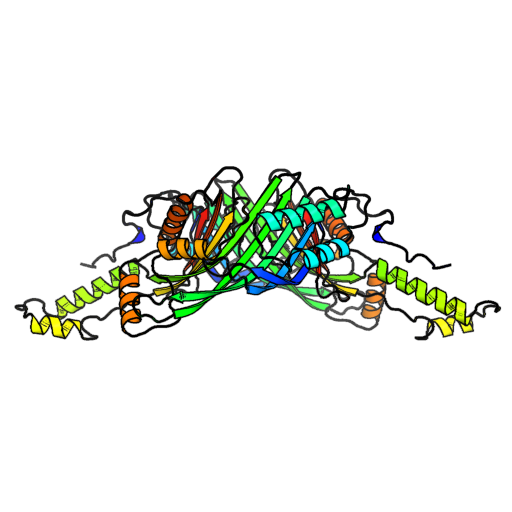GLU A CA 1
ATOM 1696 C C . GLU A 1 215 ? 22.016 9.664 -12.148 1 95.25 215 GLU A C 1
ATOM 1698 O O . GLU A 1 215 ? 22.422 10.727 -12.617 1 95.25 215 GLU A O 1
ATOM 1703 N N . SER A 1 216 ? 22.469 9.109 -11.141 1 94 216 SER A N 1
ATOM 1704 C CA . SER A 1 216 ? 23.641 9.68 -10.453 1 94 216 SER A CA 1
ATOM 1705 C C . SER A 1 216 ? 24.391 8.609 -9.68 1 94 216 SER A C 1
ATOM 1707 O O . SER A 1 216 ? 23.812 7.59 -9.289 1 94 216 SER A O 1
ATOM 1709 N N . ASP A 1 217 ? 25.625 8.836 -9.484 1 90.44 217 ASP A N 1
ATOM 1710 C CA . ASP A 1 217 ? 26.438 7.945 -8.672 1 90.44 217 ASP A CA 1
ATOM 1711 C C . ASP A 1 217 ? 26.391 8.344 -7.199 1 90.44 217 ASP A C 1
ATOM 1713 O O . ASP A 1 217 ? 27.047 7.734 -6.359 1 90.44 217 ASP A O 1
ATOM 1717 N N . LEU A 1 218 ? 25.578 9.336 -7.004 1 86.19 218 LEU A N 1
ATOM 1718 C CA . LEU A 1 218 ? 25.359 9.789 -5.633 1 86.19 218 LEU A CA 1
ATOM 1719 C C . LEU A 1 218 ? 23.875 9.742 -5.27 1 86.19 218 LEU A C 1
ATOM 1721 O O . LEU A 1 218 ? 23.031 10.18 -6.047 1 86.19 218 LEU A O 1
ATOM 1725 N N . LEU A 1 219 ? 23.594 9.086 -4.145 1 87.38 219 LEU A N 1
ATOM 1726 C CA . LEU A 1 219 ? 22.25 9.078 -3.598 1 87.38 219 LEU A CA 1
ATOM 1727 C C . LEU A 1 219 ? 22.266 9.305 -2.092 1 87.38 219 LEU A C 1
ATOM 1729 O O . LEU A 1 219 ? 22.688 8.438 -1.329 1 87.38 219 LEU A O 1
ATOM 1733 N N . GLU A 1 220 ? 21.859 10.477 -1.761 1 87.94 220 GLU A N 1
ATOM 1734 C CA . GLU A 1 220 ? 21.859 10.852 -0.351 1 87.94 220 GLU A CA 1
ATOM 1735 C C . GLU A 1 220 ? 20.453 10.961 0.203 1 87.94 220 GLU A C 1
ATOM 1737 O O . GLU A 1 220 ? 19.766 11.961 -0.014 1 87.94 220 GLU A O 1
ATOM 1742 N N . LEU A 1 221 ? 20.109 10 1.007 1 94.12 221 LEU A N 1
ATOM 1743 C CA . LEU A 1 221 ? 18.812 10.047 1.673 1 94.12 221 LEU A CA 1
ATOM 1744 C C . LEU A 1 221 ? 18.734 11.219 2.65 1 94.12 221 LEU A C 1
ATOM 1746 O O . LEU A 1 221 ? 17.688 11.844 2.807 1 94.12 221 LEU A O 1
ATOM 1750 N N . SER A 1 222 ? 19.859 11.547 3.215 1 94.38 222 SER A N 1
ATOM 1751 C CA . SER A 1 222 ? 19.953 12.609 4.203 1 94.38 222 SER A CA 1
ATOM 1752 C C . SER A 1 222 ? 19.562 13.953 3.607 1 94.38 222 SER A C 1
ATOM 1754 O O . SER A 1 222 ? 18.969 14.797 4.297 1 94.38 222 SER A O 1
ATOM 1756 N N . ALA A 1 223 ? 19.906 14.148 2.375 1 94.31 223 ALA A N 1
ATOM 1757 C CA . ALA A 1 223 ? 19.547 15.406 1.722 1 94.31 223 ALA A CA 1
ATOM 1758 C C . ALA A 1 223 ? 18.031 15.578 1.636 1 94.31 223 ALA A C 1
ATOM 1760 O O . ALA A 1 223 ? 17.516 16.672 1.88 1 94.31 223 ALA A O 1
ATOM 1761 N N . LEU A 1 224 ? 17.391 14.531 1.289 1 96.69 224 LEU A N 1
ATOM 1762 C CA . LEU A 1 224 ? 15.938 14.57 1.209 1 96.69 224 LEU A CA 1
ATOM 1763 C C . LEU A 1 224 ? 15.328 14.797 2.586 1 96.69 224 LEU A C 1
ATOM 1765 O O . LEU A 1 224 ? 14.398 15.594 2.732 1 96.69 224 LEU A O 1
ATOM 1769 N N . ILE A 1 225 ? 15.836 14.148 3.588 1 97.44 225 ILE A N 1
ATOM 1770 C CA . ILE A 1 225 ? 15.367 14.328 4.957 1 97.44 225 ILE A CA 1
ATOM 1771 C C . ILE A 1 225 ? 15.539 15.781 5.379 1 97.44 225 ILE A C 1
ATOM 1773 O O . ILE A 1 225 ? 14.617 16.391 5.934 1 97.44 225 ILE A O 1
ATOM 1777 N N . ASN A 1 226 ? 16.703 16.312 5.07 1 97.19 226 ASN A N 1
ATOM 1778 C CA . ASN A 1 226 ? 16.984 17.703 5.406 1 97.19 226 ASN A CA 1
ATOM 1779 C C . ASN A 1 226 ? 15.992 18.656 4.738 1 97.19 226 ASN A C 1
ATOM 1781 O O . ASN A 1 226 ? 15.508 19.594 5.367 1 97.19 226 ASN A O 1
ATOM 1785 N N . ASP A 1 227 ? 15.727 18.422 3.486 1 97.69 227 ASP A N 1
ATOM 1786 C CA . ASP A 1 227 ? 14.789 19.266 2.762 1 97.69 227 ASP A CA 1
ATOM 1787 C C . ASP A 1 227 ? 13.406 19.234 3.406 1 97.69 227 ASP A C 1
ATOM 1789 O O . ASP A 1 227 ? 12.75 20.266 3.547 1 97.69 227 ASP A O 1
ATOM 1793 N N . ILE A 1 228 ? 12.992 18.078 3.803 1 98.5 228 ILE A N 1
ATOM 1794 C CA . ILE A 1 228 ? 11.672 17.891 4.398 1 98.5 228 ILE A CA 1
ATOM 1795 C C . ILE A 1 228 ? 11.617 18.594 5.758 1 98.5 228 ILE A C 1
ATOM 1797 O O . ILE A 1 228 ? 10.695 19.359 6.035 1 98.5 228 ILE A O 1
ATOM 1801 N N . GLU A 1 229 ? 12.57 18.359 6.59 1 97.94 229 GLU A N 1
ATOM 1802 C CA . GLU A 1 229 ? 12.586 18.922 7.934 1 97.94 229 GLU A CA 1
ATOM 1803 C C . GLU A 1 229 ? 12.719 20.438 7.891 1 97.94 229 GLU A C 1
ATOM 1805 O O . GLU A 1 229 ? 12.133 21.141 8.711 1 97.94 229 GLU A O 1
ATOM 1810 N N . ALA A 1 230 ? 13.461 20.906 6.941 1 97.75 230 ALA A N 1
ATOM 1811 C CA . ALA A 1 230 ? 13.617 22.359 6.797 1 97.75 230 ALA A CA 1
ATOM 1812 C C . ALA A 1 230 ? 12.305 23 6.383 1 97.75 230 ALA A C 1
ATOM 1814 O O . ALA A 1 230 ? 12.008 24.141 6.777 1 97.75 230 ALA A O 1
ATOM 1815 N N . ALA A 1 231 ?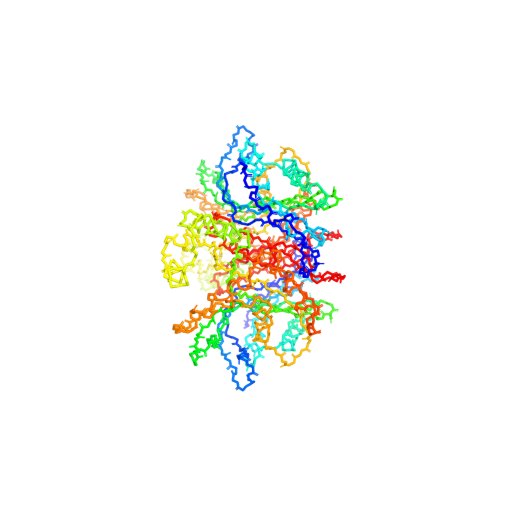 11.586 22.344 5.586 1 98 231 ALA A N 1
ATOM 1816 C CA . ALA A 1 231 ? 10.305 22.859 5.121 1 98 231 ALA A CA 1
ATOM 1817 C C . ALA A 1 231 ? 9.281 22.891 6.25 1 98 231 ALA A C 1
ATOM 1819 O O . ALA A 1 231 ? 8.523 23.859 6.391 1 98 231 ALA A O 1
ATOM 1820 N N . LEU A 1 232 ? 9.242 21.875 7.098 1 98.06 232 LEU A N 1
ATOM 1821 C CA . LEU A 1 232 ? 8.211 21.719 8.117 1 98.06 232 LEU A CA 1
ATOM 1822 C C . LEU A 1 232 ? 8.609 22.422 9.406 1 98.06 232 LEU A C 1
ATOM 1824 O O . LEU A 1 232 ? 7.754 22.844 10.188 1 98.06 232 LEU A O 1
ATOM 1828 N N . GLN A 1 233 ? 9.883 22.406 9.727 1 97.81 233 GLN A N 1
ATOM 1829 C CA . GLN A 1 233 ? 10.523 23.234 10.75 1 97.81 233 GLN A CA 1
ATOM 1830 C C . GLN A 1 233 ? 10.312 22.656 12.141 1 97.81 233 GLN A C 1
ATOM 1832 O O . GLN A 1 233 ? 10.742 23.234 13.141 1 97.81 233 GLN A O 1
ATOM 1837 N N . THR A 1 234 ? 9.641 21.547 12.297 1 97.5 234 THR A N 1
ATOM 1838 C CA . THR A 1 234 ? 9.367 20.969 13.609 1 97.5 234 THR A CA 1
ATOM 1839 C C . THR A 1 234 ? 9.789 19.5 13.648 1 97.5 234 THR A C 1
ATOM 1841 O O . THR A 1 234 ? 8.984 18.641 13.992 1 97.5 234 THR A O 1
ATOM 1844 N N . PRO A 1 235 ? 11.047 19.234 13.414 1 97.12 235 PRO A N 1
ATOM 1845 C CA . PRO A 1 235 ? 11.484 17.844 13.477 1 97.12 235 PRO A CA 1
ATOM 1846 C C . PRO A 1 235 ? 11.367 17.25 14.875 1 97.12 235 PRO A C 1
ATOM 1848 O O . PRO A 1 235 ? 11.672 17.922 15.867 1 97.12 235 PRO A O 1
ATOM 1851 N N . VAL A 1 236 ? 10.938 16 15 1 96 236 VAL A N 1
ATOM 1852 C CA . VAL A 1 236 ? 10.93 15.328 16.297 1 96 236 VAL A CA 1
ATOM 1853 C C . VAL A 1 236 ? 12.367 15.156 16.797 1 96 236 VAL A C 1
ATOM 1855 O O . VAL A 1 236 ? 13.305 15.125 15.992 1 96 236 VAL A O 1
ATOM 1858 N N . GLN A 1 237 ? 12.477 15.086 18.109 1 93.62 237 GLN A N 1
ATOM 1859 C CA . GLN A 1 237 ? 13.805 15.047 18.719 1 93.62 237 GLN A CA 1
ATOM 1860 C C . GLN A 1 237 ? 14.055 13.711 19.406 1 93.62 237 GLN A C 1
ATOM 1862 O O . GLN A 1 237 ? 13.188 13.195 20.109 1 93.62 237 GLN A O 1
ATOM 1867 N N . ALA A 1 238 ? 15.266 13.156 19.188 1 90.56 238 ALA A N 1
ATOM 1868 C CA . ALA A 1 238 ? 15.625 11.867 19.781 1 90.56 238 ALA A CA 1
ATOM 1869 C C . ALA A 1 238 ? 16.219 12.055 21.172 1 90.56 238 ALA A C 1
ATOM 1871 O O . ALA A 1 238 ? 15.914 11.297 22.094 1 90.56 238 ALA A O 1
ATOM 1872 N N . ALA A 1 239 ? 17.125 12.992 21.328 1 90.31 239 ALA A N 1
ATOM 1873 C CA . ALA A 1 239 ? 17.766 13.32 22.594 1 90.31 239 ALA A CA 1
ATOM 1874 C C . ALA A 1 239 ? 17.609 14.805 22.922 1 90.31 239 ALA A C 1
ATOM 1876 O O . ALA A 1 239 ? 17.969 15.664 22.109 1 90.31 239 ALA A O 1
ATOM 1877 N N . VAL A 1 240 ? 17.078 15.016 24.203 1 91.44 240 VAL A N 1
ATOM 1878 C CA . VAL A 1 240 ? 16.781 16.422 24.5 1 91.44 240 VAL A CA 1
ATOM 1879 C C . VAL A 1 240 ? 17.281 16.781 25.891 1 91.44 240 VAL A C 1
ATOM 1881 O O . VAL A 1 240 ? 17.281 15.938 26.797 1 91.44 240 VAL A O 1
ATOM 1884 N N . LYS A 1 241 ? 17.797 17.953 25.938 1 91.94 241 LYS A N 1
ATOM 1885 C CA . LYS A 1 241 ? 17.938 18.656 27.203 1 91.94 241 LYS A CA 1
ATOM 1886 C C . LYS A 1 241 ? 16.828 19.703 27.375 1 91.94 241 LYS A C 1
ATOM 1888 O O . LYS A 1 241 ? 15.977 19.859 26.516 1 91.94 241 LYS A O 1
ATOM 1893 N N . ARG A 1 242 ? 16.922 20.344 28.516 1 91.19 242 ARG A N 1
ATOM 1894 C CA . ARG A 1 242 ? 15.898 21.328 28.828 1 91.19 242 ARG A CA 1
ATOM 1895 C C . ARG A 1 242 ? 15.844 22.422 27.766 1 91.19 242 ARG A C 1
ATOM 1897 O O . ARG A 1 242 ? 14.766 22.844 27.359 1 91.19 242 ARG A O 1
ATOM 1904 N N . GLU A 1 243 ? 16.984 22.828 27.297 1 94.88 243 GLU A N 1
ATOM 1905 C CA . GLU A 1 243 ? 17.031 23.875 26.297 1 94.88 243 GLU A CA 1
ATOM 1906 C C . GLU A 1 243 ? 16.422 23.406 24.969 1 94.88 243 GLU A C 1
ATOM 1908 O O . GLU A 1 243 ? 15.82 24.203 24.25 1 94.88 243 GLU A O 1
ATOM 1913 N N . ASP A 1 244 ? 16.609 22.156 24.688 1 93.69 244 ASP A N 1
ATOM 1914 C CA . ASP A 1 244 ? 16.016 21.609 23.469 1 93.69 244 ASP A CA 1
ATOM 1915 C C . ASP A 1 244 ? 14.492 21.562 23.578 1 93.69 244 ASP A C 1
ATOM 1917 O O . ASP A 1 244 ? 13.789 21.859 22.609 1 93.69 244 ASP A O 1
ATOM 1921 N N . GLU A 1 245 ? 14.008 21.188 24.734 1 93.75 245 GLU A N 1
ATOM 1922 C CA . GLU A 1 245 ? 12.562 21.125 24.969 1 93.75 245 GLU A CA 1
ATOM 1923 C C . GLU A 1 245 ? 11.93 22.516 24.812 1 93.75 245 GLU A C 1
ATOM 1925 O O . GLU A 1 245 ? 10.852 22.641 24.234 1 93.75 245 GLU A O 1
ATOM 1930 N N . GLN A 1 246 ? 12.562 23.469 25.344 1 94.31 246 GLN A N 1
ATOM 1931 C CA . GLN A 1 246 ? 12.078 24.828 25.219 1 94.31 246 GLN A CA 1
ATOM 1932 C C . GLN A 1 246 ? 12.055 25.281 23.766 1 94.31 246 GLN A C 1
ATOM 1934 O O . GLN A 1 246 ? 11.086 25.906 23.312 1 94.31 246 GLN A O 1
ATOM 1939 N N . GLU A 1 247 ? 13.141 24.984 23.109 1 96.06 247 GLU A N 1
ATOM 1940 C CA . GLU A 1 247 ? 13.211 25.375 21.703 1 96.06 247 GLU A CA 1
ATOM 1941 C C . GLU A 1 247 ? 12.133 24.672 20.891 1 96.06 247 GLU A C 1
ATOM 1943 O O . GLU A 1 247 ? 11.539 25.266 19.984 1 96.06 247 GLU A O 1
ATOM 1948 N N . PHE A 1 248 ? 11.891 23.438 21.188 1 95.5 248 PHE A N 1
ATOM 1949 C CA . PHE A 1 248 ? 10.859 22.672 20.5 1 95.5 248 PHE A CA 1
ATOM 1950 C C . PHE A 1 248 ? 9.484 23.297 20.719 1 95.5 248 PHE A C 1
ATOM 1952 O O . PHE A 1 248 ? 8.688 23.406 19.781 1 95.5 248 PHE A O 1
ATOM 1959 N N . ALA A 1 249 ? 9.211 23.656 21.906 1 95.12 249 ALA A N 1
ATOM 1960 C CA . ALA A 1 249 ? 7.953 24.328 22.203 1 95.12 249 ALA A CA 1
ATOM 1961 C C . ALA A 1 249 ? 7.812 25.625 21.406 1 95.12 249 ALA A C 1
ATOM 1963 O O . ALA A 1 249 ? 6.742 25.906 20.859 1 95.12 249 ALA A O 1
ATOM 1964 N N . ARG A 1 250 ? 8.867 26.375 21.344 1 96.81 250 ARG A N 1
ATOM 1965 C CA . ARG A 1 250 ? 8.859 27.609 20.578 1 96.81 250 ARG A CA 1
ATOM 1966 C C . ARG A 1 250 ? 8.57 27.328 19.109 1 96.81 250 ARG A C 1
ATOM 1968 O O . ARG A 1 250 ? 7.762 28.031 18.484 1 96.81 250 ARG A O 1
ATOM 1975 N N . LEU A 1 251 ? 9.266 26.375 18.547 1 96.56 251 LEU A N 1
ATOM 1976 C CA . LEU A 1 251 ? 9.094 26.031 17.125 1 96.56 251 LEU A CA 1
ATOM 1977 C C . LEU A 1 251 ? 7.664 25.594 16.844 1 96.56 251 LEU A C 1
ATOM 1979 O O . LEU A 1 251 ? 7.098 25.938 15.812 1 96.56 251 LEU A O 1
ATOM 1983 N N . ASN A 1 252 ? 7.086 24.797 17.75 1 96.25 252 ASN A N 1
ATOM 1984 C CA . ASN A 1 252 ? 5.707 24.359 17.562 1 96.25 252 ASN A CA 1
ATOM 1985 C C . ASN A 1 252 ? 4.746 25.547 17.5 1 96.25 252 ASN A C 1
ATOM 1987 O O . ASN A 1 252 ? 3.828 25.562 16.688 1 96.25 252 ASN A O 1
ATOM 1991 N N . ALA A 1 253 ? 4.98 26.5 18.312 1 95.75 253 ALA A N 1
ATOM 1992 C CA . ALA A 1 253 ? 4.121 27.688 18.344 1 95.75 253 ALA A CA 1
ATOM 1993 C C . ALA A 1 253 ? 4.355 28.547 17.094 1 95.75 253 ALA A C 1
ATOM 1995 O O . ALA A 1 253 ? 3.428 29.172 16.594 1 95.75 253 ALA A O 1
ATOM 1996 N N . ALA A 1 254 ? 5.578 28.562 16.656 1 96.5 254 ALA A N 1
ATOM 1997 C CA . ALA A 1 254 ? 5.945 29.406 15.523 1 96.5 254 ALA A CA 1
ATOM 1998 C C . ALA A 1 254 ? 5.531 28.766 14.203 1 96.5 254 ALA A C 1
ATOM 2000 O O . ALA A 1 254 ? 5.504 29.438 13.164 1 96.5 254 ALA A O 1
ATOM 2001 N N . ASN A 1 255 ? 5.223 27.5 14.242 1 96.69 255 ASN A N 1
ATOM 2002 C CA . ASN A 1 255 ? 4.918 26.766 13.016 1 96.69 255 ASN A CA 1
ATOM 2003 C C . ASN A 1 255 ? 3.574 26.047 13.109 1 96.69 255 ASN A C 1
ATOM 2005 O O . ASN A 1 255 ? 3.496 24.844 12.898 1 96.69 255 ASN A O 1
ATOM 2009 N N . LEU A 1 256 ? 2.588 26.828 13.359 1 96.12 256 LEU A N 1
ATOM 2010 C CA . LEU A 1 256 ? 1.239 26.281 13.32 1 96.12 256 LEU A CA 1
ATOM 2011 C C . LEU A 1 256 ? 0.847 25.906 11.898 1 96.12 256 LEU A C 1
ATOM 2013 O O . LEU A 1 256 ? 1.093 26.656 10.961 1 96.12 256 LEU A O 1
ATOM 2017 N N . MET A 1 257 ? 0.217 24.703 11.781 1 94.75 257 MET A N 1
ATOM 2018 C CA . MET A 1 257 ? -0.069 24.312 10.406 1 94.75 257 MET A CA 1
ATOM 2019 C C . MET A 1 257 ? -1.194 23.281 10.359 1 94.75 257 MET A C 1
ATOM 2021 O O . MET A 1 257 ? -1.241 22.359 11.188 1 94.75 257 MET A O 1
ATOM 2025 N N . PHE A 1 258 ? -2.096 23.484 9.367 1 94.25 258 PHE A N 1
ATOM 2026 C CA . PHE A 1 258 ? -2.975 22.406 8.922 1 94.25 258 PHE A CA 1
ATOM 2027 C C . PHE A 1 258 ? -2.221 21.422 8.047 1 94.25 258 PHE A C 1
ATOM 2029 O O . PHE A 1 258 ? -1.082 21.672 7.648 1 94.25 258 PHE A O 1
ATOM 2036 N N . CYS A 1 259 ? -2.867 20.234 7.82 1 96.38 259 CYS A N 1
ATOM 2037 C CA . CYS A 1 259 ? -2.23 19.328 6.883 1 96.38 259 CYS A CA 1
ATOM 2038 C C . CYS A 1 259 ? -2.094 19.953 5.504 1 96.38 259 CYS A C 1
ATOM 2040 O O . CYS A 1 259 ? -1.146 19.656 4.77 1 96.38 259 CYS A O 1
ATOM 2042 N N . GLU A 1 260 ? -2.951 20.891 5.137 1 94.62 260 GLU A N 1
ATOM 2043 C CA . GLU A 1 260 ? -2.867 21.625 3.885 1 94.62 260 GLU A CA 1
ATOM 2044 C C . GLU A 1 260 ? -1.595 22.469 3.828 1 94.62 260 GLU A C 1
ATOM 2046 O O . GLU A 1 260 ? -0.891 22.469 2.816 1 94.62 260 GLU A O 1
ATOM 2051 N N . ASP A 1 261 ? -1.343 23.156 4.934 1 95.19 261 ASP A N 1
ATOM 2052 C CA . ASP A 1 261 ? -0.151 24 5.012 1 95.19 261 ASP A CA 1
ATOM 2053 C C . ASP A 1 261 ? 1.119 23.172 4.852 1 95.19 261 ASP A C 1
ATOM 2055 O O . ASP A 1 261 ? 2.025 23.547 4.109 1 95.19 261 ASP A O 1
ATOM 2059 N N . ALA A 1 262 ? 1.118 22.109 5.621 1 96.88 262 ALA A N 1
ATOM 2060 C CA . ALA A 1 262 ? 2.287 21.234 5.57 1 96.88 262 ALA A CA 1
ATOM 2061 C C . ALA A 1 262 ? 2.551 20.75 4.148 1 96.88 262 ALA A C 1
ATOM 2063 O O . ALA A 1 262 ? 3.693 20.766 3.684 1 96.88 262 ALA A O 1
ATOM 2064 N N . SER A 1 263 ? 1.524 20.359 3.451 1 97.19 263 SER A N 1
ATOM 2065 C CA . SER A 1 263 ? 1.655 19.859 2.084 1 97.19 263 SER A CA 1
ATOM 2066 C C . SER A 1 263 ? 2.168 20.953 1.15 1 97.19 263 SER A C 1
ATOM 2068 O O . SER A 1 263 ? 3.021 20.703 0.298 1 97.19 263 SER A O 1
ATOM 2070 N N . ARG A 1 264 ? 1.662 22.109 1.309 1 96.44 264 ARG A N 1
ATOM 2071 C CA . ARG A 1 264 ? 2.086 23.219 0.469 1 96.44 264 ARG A CA 1
ATOM 2072 C C . ARG A 1 264 ? 3.545 23.578 0.729 1 96.44 264 ARG A C 1
ATOM 2074 O O . ARG A 1 264 ? 4.289 23.875 -0.205 1 96.44 264 ARG A O 1
ATOM 2081 N N . ARG A 1 265 ? 3.9 23.594 2.01 1 97 265 ARG A N 1
ATOM 2082 C CA . ARG A 1 265 ? 5.293 23.844 2.359 1 97 265 ARG A CA 1
ATOM 2083 C C . ARG A 1 265 ? 6.223 22.844 1.694 1 97 265 ARG A C 1
ATOM 2085 O O . ARG A 1 265 ? 7.25 23.219 1.124 1 97 265 ARG A O 1
ATOM 2092 N N . LEU A 1 266 ? 5.844 21.609 1.748 1 98.19 266 LEU A N 1
ATOM 2093 C CA . LEU A 1 266 ? 6.66 20.547 1.171 1 98.19 266 LEU A CA 1
ATOM 2094 C C . LEU A 1 266 ? 6.703 20.672 -0.349 1 98.19 266 LEU A C 1
ATOM 2096 O O . LEU A 1 266 ? 7.762 20.484 -0.96 1 98.19 266 LEU A O 1
ATOM 2100 N N . GLN A 1 267 ? 5.566 20.922 -0.938 1 97.38 267 GLN A N 1
ATOM 2101 C CA . GLN A 1 267 ? 5.512 21.094 -2.387 1 97.38 267 GLN A CA 1
ATOM 2102 C C . GLN A 1 267 ? 6.461 22.203 -2.846 1 97.38 267 GLN A C 1
ATOM 2104 O O . GLN A 1 267 ? 7.219 22.016 -3.803 1 97.38 267 GLN A O 1
ATOM 2109 N N . GLN A 1 268 ? 6.383 23.281 -2.164 1 96.75 268 GLN A N 1
ATOM 2110 C CA . GLN A 1 268 ? 7.25 24.406 -2.498 1 96.75 268 GLN A CA 1
ATOM 2111 C C . GLN A 1 268 ? 8.719 24.031 -2.352 1 96.75 268 GLN A C 1
ATOM 2113 O O . GLN A 1 268 ? 9.531 24.328 -3.232 1 96.75 268 GLN A O 1
ATOM 2118 N N . ALA A 1 269 ? 9.047 23.422 -1.296 1 97.62 269 ALA A N 1
ATOM 2119 C CA . ALA A 1 269 ? 10.438 23.047 -1.03 1 97.62 269 ALA A CA 1
ATOM 2120 C C . ALA A 1 269 ? 10.953 22.094 -2.102 1 97.62 269 ALA A C 1
ATOM 2122 O O . ALA A 1 269 ? 12.062 22.266 -2.613 1 97.62 269 ALA A O 1
ATOM 2123 N N . LEU A 1 270 ? 10.188 21.109 -2.426 1 97.69 270 LEU A N 1
ATOM 2124 C CA . LEU A 1 270 ? 10.617 20.094 -3.385 1 97.69 270 LEU A CA 1
ATOM 2125 C C . LEU A 1 270 ? 10.688 20.672 -4.793 1 97.69 270 LEU A C 1
ATOM 2127 O O . LEU A 1 270 ? 11.562 20.312 -5.578 1 97.69 270 LEU A O 1
ATOM 2131 N N . ASN A 1 271 ? 9.789 21.594 -5.109 1 96.81 271 ASN A N 1
ATOM 2132 C CA . ASN A 1 271 ? 9.812 22.266 -6.406 1 96.81 271 ASN A CA 1
ATOM 2133 C C . ASN A 1 271 ? 11.094 23.062 -6.602 1 96.81 271 ASN A C 1
ATOM 2135 O O . ASN A 1 271 ? 11.547 23.25 -7.73 1 96.81 271 ASN A O 1
ATOM 2139 N N . SER A 1 272 ? 11.641 23.5 -5.559 1 96.56 272 SER A N 1
ATOM 2140 C CA . SER A 1 272 ? 12.812 24.359 -5.633 1 96.56 272 SER A CA 1
ATOM 2141 C C . SER A 1 272 ? 14.086 23.547 -5.891 1 96.56 272 SER A C 1
ATOM 2143 O O . SER A 1 272 ? 15.148 24.125 -6.148 1 96.56 272 SER A O 1
ATOM 2145 N N . LYS A 1 273 ? 14.023 22.234 -5.848 1 95.75 273 LYS A N 1
ATOM 2146 C CA . LYS A 1 273 ? 15.18 21.359 -6.035 1 95.75 273 LYS A CA 1
ATOM 2147 C C . LYS A 1 273 ? 15.188 20.75 -7.43 1 95.75 273 LYS A C 1
ATOM 2149 O O . LYS A 1 273 ? 14.359 19.891 -7.738 1 95.75 273 LYS A O 1
ATOM 2154 N N . PRO A 1 274 ? 16.188 21.016 -8.234 1 93.69 274 PRO A N 1
ATOM 2155 C CA . PRO A 1 274 ? 16.203 20.547 -9.617 1 93.69 274 PRO A CA 1
ATOM 2156 C C . PRO A 1 274 ? 16.422 19.031 -9.719 1 93.69 274 PRO A C 1
ATOM 2158 O O . PRO A 1 274 ? 16.047 18.406 -10.719 1 93.69 274 PRO A O 1
ATOM 2161 N N . ASN A 1 275 ? 16.969 18.5 -8.766 1 92.44 275 ASN A N 1
ATOM 2162 C CA . ASN A 1 275 ? 17.281 17.062 -8.82 1 92.44 275 ASN A CA 1
ATOM 2163 C C . ASN A 1 275 ? 16.031 16.219 -8.625 1 92.44 275 ASN A C 1
ATOM 2165 O O . ASN A 1 275 ? 16.062 15.008 -8.867 1 92.44 275 ASN A O 1
ATOM 2169 N N . TYR A 1 276 ? 15.016 16.75 -8.133 1 96.75 276 TYR A N 1
ATOM 2170 C CA . TYR A 1 276 ? 13.75 16.031 -8.031 1 96.75 276 TYR A CA 1
ATOM 2171 C C . TYR A 1 276 ? 12.914 16.234 -9.289 1 96.75 276 TYR A C 1
ATOM 2173 O O . TYR A 1 276 ? 12.242 17.266 -9.445 1 96.75 276 TYR A O 1
ATOM 2181 N N . LEU A 1 277 ? 12.938 15.227 -10.117 1 97.44 277 LEU A N 1
ATOM 2182 C CA . LEU A 1 277 ? 12.273 15.297 -11.414 1 97.44 277 LEU A CA 1
ATOM 2183 C C . LEU A 1 277 ? 10.758 15.312 -11.25 1 97.44 277 LEU A C 1
ATOM 2185 O O . LEU A 1 277 ? 10.039 15.883 -12.078 1 97.44 277 LEU A O 1
ATOM 2189 N N . ASP A 1 278 ? 10.273 14.648 -10.352 1 98.12 278 ASP A N 1
ATOM 2190 C CA . ASP A 1 278 ? 8.867 14.539 -9.977 1 98.12 278 ASP A CA 1
ATOM 2191 C C . ASP A 1 278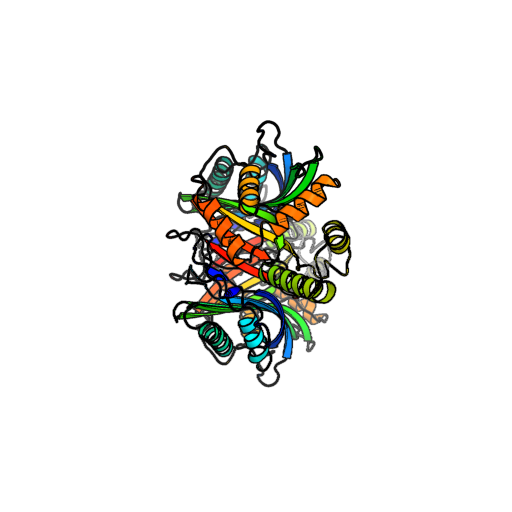 ? 8.711 14.109 -8.523 1 98.12 278 ASP A C 1
ATOM 2193 O O . ASP A 1 278 ? 9.664 13.625 -7.906 1 98.12 278 ASP A O 1
ATOM 2197 N N . PHE A 1 279 ? 7.445 14.391 -7.973 1 98.5 279 PHE A N 1
ATOM 2198 C CA . PHE A 1 279 ? 7.273 13.938 -6.598 1 98.5 279 PHE A CA 1
ATOM 2199 C C . PHE A 1 279 ? 5.801 13.727 -6.277 1 98.5 279 PHE A C 1
ATOM 2201 O O . PHE A 1 279 ? 4.926 14.219 -6.996 1 98.5 279 PHE A O 1
ATOM 2208 N N . TRP A 1 280 ? 5.551 12.906 -5.309 1 98.5 280 TRP A N 1
ATOM 2209 C CA . TRP A 1 280 ? 4.289 12.633 -4.625 1 98.5 280 TRP A CA 1
ATOM 2210 C C . TRP A 1 280 ? 4.449 12.766 -3.113 1 98.5 280 TRP A C 1
ATOM 2212 O O . TRP A 1 280 ? 5.379 12.203 -2.529 1 98.5 280 TRP A O 1
ATOM 2222 N N . VAL A 1 281 ? 3.551 13.609 -2.473 1 98.5 281 VAL A N 1
ATOM 2223 C CA . VAL A 1 281 ? 3.648 13.867 -1.039 1 98.5 281 VAL A CA 1
ATOM 2224 C C . VAL A 1 281 ? 2.316 13.539 -0.366 1 98.5 281 VAL A C 1
ATOM 2226 O O . VAL A 1 281 ? 1.256 13.953 -0.843 1 98.5 281 VAL A O 1
ATOM 2229 N N . ARG A 1 282 ? 2.383 12.781 0.636 1 98.38 282 ARG A N 1
ATOM 2230 C CA . ARG A 1 282 ? 1.259 12.539 1.534 1 98.38 282 ARG A CA 1
ATOM 2231 C C . ARG A 1 282 ? 1.596 12.961 2.961 1 98.38 282 ARG A C 1
ATOM 2233 O O . ARG A 1 282 ? 2.535 12.438 3.564 1 98.38 282 ARG A O 1
ATOM 2240 N N . VAL A 1 283 ? 0.809 13.914 3.43 1 98 283 VAL A N 1
ATOM 2241 C CA . VAL A 1 283 ? 0.955 14.367 4.809 1 98 283 VAL A CA 1
ATOM 2242 C C . VAL A 1 283 ? -0.119 13.727 5.68 1 98 283 VAL A C 1
ATOM 2244 O O . VAL A 1 283 ? -1.299 13.719 5.324 1 98 283 VAL A O 1
ATOM 2247 N N . ASN A 1 284 ? 0.319 13.172 6.812 1 97.94 284 ASN A N 1
ATOM 2248 C CA . ASN A 1 284 ? -0.58 12.555 7.781 1 97.94 284 ASN A CA 1
ATOM 2249 C C . ASN A 1 284 ? -0.482 13.234 9.148 1 97.94 284 ASN A C 1
ATOM 2251 O O . ASN A 1 284 ? 0.493 13.039 9.875 1 97.94 284 ASN A O 1
ATOM 2255 N N . HIS A 1 285 ? -1.444 14.031 9.43 1 97.38 285 HIS A N 1
ATOM 2256 C CA . HIS A 1 285 ? -1.55 14.523 10.797 1 97.38 285 HIS A CA 1
ATOM 2257 C C . HIS A 1 285 ? -2.326 13.547 11.672 1 97.38 285 HIS A C 1
ATOM 2259 O O . HIS A 1 285 ? -3.547 13.422 11.547 1 97.38 285 HIS A O 1
ATOM 2265 N N . LEU A 1 286 ? -1.631 12.852 12.547 1 95.44 286 LEU A N 1
ATOM 2266 C CA . LEU A 1 286 ? -2.279 11.906 13.453 1 95.44 286 LEU A CA 1
ATOM 2267 C C . LEU A 1 286 ? -2.992 12.648 14.578 1 95.44 286 LEU A C 1
ATOM 2269 O O . LEU A 1 286 ? -2.494 12.695 15.711 1 95.44 286 LEU A O 1
ATOM 2273 N N . GLU A 1 287 ? -4.145 13.039 14.328 1 92.31 287 GLU A N 1
ATOM 2274 C CA . GLU A 1 287 ? -4.879 13.969 15.18 1 92.31 287 GLU A CA 1
ATOM 2275 C C . GLU A 1 287 ? -5.043 13.406 16.594 1 92.31 287 GLU A C 1
ATOM 2277 O O . GLU A 1 287 ? -5.395 12.234 16.766 1 92.31 287 GLU A O 1
ATOM 2282 N N . SER A 1 288 ? -4.836 14.258 17.562 1 90.5 288 SER A N 1
ATOM 2283 C CA . SER A 1 288 ? -5.066 13.883 18.953 1 90.5 288 SER A CA 1
ATOM 2284 C C . SER A 1 288 ? -6.508 14.164 19.375 1 90.5 288 SER A C 1
ATOM 2286 O O . SER A 1 288 ? -6.996 13.602 20.359 1 90.5 288 SER A O 1
ATOM 2288 N N . LEU A 1 289 ? -7.164 14.984 18.688 1 88.94 289 LEU A N 1
ATOM 2289 C CA . LEU A 1 289 ? -8.539 15.359 18.969 1 88.94 289 LEU A CA 1
ATOM 2290 C C . LEU A 1 289 ? -9.516 14.336 18.406 1 88.94 289 LEU A C 1
ATOM 2292 O O . LEU A 1 289 ? -10.578 14.094 18.984 1 88.94 289 LEU A O 1
ATOM 2296 N N . HIS A 1 290 ? -9.164 13.82 17.297 1 88.44 290 HIS A N 1
ATOM 2297 C CA . HIS A 1 290 ? -10.039 12.906 16.562 1 88.44 290 HIS A CA 1
ATOM 2298 C C . HIS A 1 290 ? -9.422 11.516 16.469 1 88.44 290 HIS A C 1
ATOM 2300 O O . HIS A 1 290 ? -8.195 11.375 16.438 1 88.44 290 HIS A O 1
ATOM 2306 N N . PRO A 1 291 ? -10.242 10.477 16.344 1 88.81 291 PRO A N 1
ATOM 2307 C CA . PRO A 1 291 ? -9.711 9.117 16.172 1 88.81 291 PRO A CA 1
ATOM 2308 C C . PRO A 1 291 ? -9.391 8.797 14.711 1 88.81 291 PRO A C 1
ATOM 2310 O O . PRO A 1 291 ? -9.57 7.656 14.273 1 88.81 291 PRO A O 1
ATOM 2313 N N . HIS A 1 292 ? -9.266 9.773 13.898 1 92.69 292 HIS A N 1
ATOM 2314 C CA . HIS A 1 292 ? -8.836 9.664 12.508 1 92.69 292 HIS A CA 1
ATOM 2315 C C . HIS A 1 292 ? -7.785 10.711 12.164 1 92.69 292 HIS A C 1
ATOM 2317 O O . HIS A 1 292 ? -7.594 11.672 12.914 1 92.69 292 HIS A O 1
ATOM 2323 N N . ASP A 1 293 ? -7.109 10.5 11.148 1 95.38 293 ASP A N 1
ATOM 2324 C CA . ASP A 1 293 ? -6.031 11.398 10.742 1 95.38 293 ASP A CA 1
ATOM 2325 C C . ASP A 1 293 ? -6.523 12.438 9.742 1 95.38 293 ASP A C 1
ATOM 2327 O O . ASP A 1 293 ? -7.457 12.18 8.984 1 95.38 293 ASP A O 1
ATOM 2331 N N . ALA A 1 294 ? -5.969 13.555 9.766 1 96.06 294 ALA A N 1
ATOM 2332 C CA . ALA A 1 294 ? -6.102 14.531 8.688 1 96.06 294 ALA A CA 1
ATOM 2333 C C . ALA A 1 294 ? -5.012 14.344 7.637 1 96.06 294 ALA A C 1
ATOM 2335 O O . ALA A 1 294 ? -3.83 14.242 7.973 1 96.06 294 ALA A O 1
ATOM 2336 N N . VAL A 1 295 ? -5.434 14.266 6.375 1 97.44 295 VAL A N 1
ATOM 2337 C CA . VAL A 1 295 ? -4.5 13.875 5.324 1 97.44 295 VAL A CA 1
ATOM 2338 C C . VAL A 1 295 ? -4.59 14.867 4.164 1 97.44 295 VAL A C 1
ATOM 2340 O O . VAL A 1 295 ? -5.684 15.305 3.797 1 97.44 295 VAL A O 1
ATOM 2343 N N . ALA A 1 296 ? -3.461 15.172 3.643 1 97.56 296 ALA A N 1
ATOM 2344 C CA . ALA A 1 296 ? -3.381 15.938 2.404 1 97.56 296 ALA A CA 1
ATOM 2345 C C . ALA A 1 296 ? -2.377 15.32 1.437 1 97.56 296 ALA A C 1
ATOM 2347 O O . ALA A 1 296 ? -1.309 14.867 1.85 1 97.56 296 ALA A O 1
ATOM 2348 N N . ILE A 1 297 ? -2.762 15.297 0.134 1 97.75 297 ILE A N 1
ATOM 2349 C CA . ILE A 1 297 ? -1.907 14.75 -0.914 1 97.75 297 ILE A CA 1
ATOM 2350 C C . ILE A 1 297 ? -1.649 15.812 -1.979 1 97.75 297 ILE A C 1
ATOM 2352 O O . ILE A 1 297 ? -2.576 16.5 -2.42 1 97.75 297 ILE A O 1
ATOM 2356 N N . VAL A 1 298 ? -0.357 15.898 -2.428 1 97.44 298 VAL A N 1
ATOM 2357 C CA . VAL A 1 298 ? -0 16.828 -3.488 1 97.44 298 VAL A CA 1
ATOM 2358 C C . VAL A 1 298 ? 1.086 16.219 -4.371 1 97.44 298 VAL A C 1
ATOM 2360 O O . VAL A 1 298 ? 1.927 15.461 -3.895 1 97.44 298 VAL A O 1
ATOM 2363 N N . THR A 1 299 ? 1.034 16.516 -5.656 1 97.56 299 THR A N 1
ATOM 2364 C CA . THR A 1 299 ? 2.057 16.109 -6.609 1 97.56 299 THR A CA 1
ATOM 2365 C C . THR A 1 299 ? 2.695 17.312 -7.277 1 97.56 299 THR A C 1
ATOM 2367 O O . THR A 1 299 ? 2.236 18.453 -7.094 1 97.56 299 THR A O 1
ATOM 2370 N N . LYS A 1 300 ? 3.803 17.094 -7.969 1 96.56 300 LYS A N 1
ATOM 2371 C CA . LYS A 1 300 ? 4.43 18.172 -8.734 1 96.56 300 LYS A CA 1
ATOM 2372 C C . LYS A 1 300 ? 3.496 18.688 -9.836 1 96.56 300 LYS A C 1
ATOM 2374 O O . LYS A 1 300 ? 3.576 19.844 -10.234 1 96.56 300 LYS A O 1
ATOM 2379 N N . GLY A 1 301 ? 2.668 17.766 -10.359 1 94.31 301 GLY A N 1
ATOM 2380 C CA . GLY A 1 301 ? 1.639 18.156 -11.312 1 94.31 301 GLY A CA 1
ATOM 2381 C C . GLY A 1 301 ? 2.154 18.25 -12.742 1 94.31 301 GLY A C 1
ATOM 2382 O O . GLY A 1 301 ? 1.589 18.984 -13.555 1 94.31 301 GLY A O 1
ATOM 2383 N N . ILE A 1 302 ? 3.209 17.594 -13.094 1 94.5 302 ILE A N 1
ATOM 2384 C CA . ILE A 1 302 ? 3.738 17.641 -14.453 1 94.5 302 ILE A CA 1
ATOM 2385 C C . ILE A 1 302 ? 3.049 16.578 -15.312 1 94.5 302 ILE A C 1
ATOM 2387 O O . ILE A 1 302 ? 2.453 15.641 -14.781 1 94.5 302 ILE A O 1
ATOM 2391 N N . ALA A 1 303 ? 3.146 16.656 -16.609 1 91.88 303 ALA A N 1
ATOM 2392 C CA . ALA A 1 303 ? 2.559 15.695 -17.531 1 91.88 303 ALA A CA 1
ATOM 2393 C C . ALA A 1 303 ? 3.217 14.328 -17.391 1 91.88 303 ALA A C 1
ATOM 2395 O O . ALA A 1 303 ? 4.445 14.227 -17.312 1 91.88 303 ALA A O 1
ATOM 2396 N N . ASN A 1 304 ? 2.406 13.336 -17.359 1 90.25 304 ASN A N 1
ATOM 2397 C CA . ASN A 1 304 ? 2.867 11.953 -17.234 1 90.25 304 ASN A CA 1
ATOM 2398 C C . ASN A 1 304 ? 3.643 11.727 -15.945 1 90.25 304 ASN A C 1
ATOM 2400 O O . ASN A 1 304 ? 4.535 10.875 -15.891 1 90.25 304 ASN A O 1
ATOM 2404 N N . GLY A 1 305 ? 3.391 12.609 -14.977 1 94.75 305 GLY A N 1
ATOM 2405 C CA . GLY A 1 305 ? 4.02 12.445 -13.68 1 94.75 305 GLY A CA 1
ATOM 2406 C C . GLY A 1 305 ? 3.27 11.492 -12.766 1 94.75 305 GLY A C 1
ATOM 2407 O O . GLY A 1 305 ? 2.516 10.641 -13.242 1 94.75 305 GLY A O 1
ATOM 2408 N N . TYR A 1 306 ? 3.553 11.555 -11.516 1 94.94 306 TYR A N 1
ATOM 2409 C CA . TYR A 1 306 ? 2.869 10.727 -10.531 1 94.94 306 TYR A CA 1
ATOM 2410 C C . TYR A 1 306 ? 1.358 10.906 -10.617 1 94.94 306 TYR A C 1
ATOM 2412 O O . TYR A 1 306 ? 0.873 12.031 -10.789 1 94.94 306 TYR A O 1
ATOM 2420 N N . ILE A 1 307 ? 0.616 9.781 -10.523 1 92.12 307 ILE A N 1
ATOM 2421 C CA . ILE A 1 307 ? -0.808 9.898 -10.227 1 92.12 307 ILE A CA 1
ATOM 2422 C C . ILE A 1 307 ? -1.001 10.344 -8.781 1 92.12 307 ILE A C 1
ATOM 2424 O O . ILE A 1 307 ? -0.08 10.242 -7.965 1 92.12 307 ILE A O 1
ATOM 2428 N N . ASP A 1 308 ? -2.195 10.883 -8.461 1 94.38 308 ASP A N 1
ATOM 2429 C CA . ASP A 1 308 ? -2.418 11.406 -7.121 1 94.38 308 ASP A CA 1
ATOM 2430 C C . ASP A 1 308 ? -3.148 10.391 -6.246 1 94.38 308 ASP A C 1
ATOM 2432 O O . ASP A 1 308 ? -3.895 10.766 -5.34 1 94.38 308 ASP A O 1
ATOM 2436 N N . ASP A 1 309 ? -2.959 9.055 -6.594 1 94.25 309 ASP A N 1
ATOM 2437 C CA . ASP A 1 309 ? -3.592 8.031 -5.77 1 94.25 309 ASP A CA 1
ATOM 2438 C C . ASP A 1 309 ? -3.141 8.141 -4.316 1 94.25 309 ASP A C 1
ATOM 2440 O O . ASP A 1 309 ? -1.943 8.219 -4.035 1 94.25 309 ASP A O 1
ATOM 2444 N N . PRO A 1 310 ? -4.156 8.18 -3.365 1 94.44 310 PRO A N 1
ATOM 2445 C CA . PRO A 1 310 ? -3.785 8.352 -1.959 1 94.44 310 PRO A CA 1
ATOM 2446 C C . PRO A 1 310 ? -3.002 7.168 -1.402 1 94.44 310 PRO A C 1
ATOM 2448 O O . PRO A 1 310 ? -2.4 7.27 -0.33 1 94.44 310 PRO A O 1
ATOM 2451 N N . ASN A 1 311 ? -2.973 6.047 -2.154 1 93.44 311 ASN A N 1
ATOM 2452 C CA . ASN A 1 311 ? -2.422 4.82 -1.588 1 93.44 311 ASN A CA 1
ATOM 2453 C C . ASN A 1 311 ? -1.121 4.422 -2.277 1 93.44 311 ASN A C 1
ATOM 2455 O O . ASN A 1 311 ? -0.792 3.236 -2.354 1 93.44 311 ASN A O 1
ATOM 2459 N N . LEU A 1 312 ? -0.396 5.422 -2.854 1 92.06 312 LEU A N 1
ATOM 2460 C CA . LEU A 1 312 ? 0.896 5.082 -3.438 1 92.06 312 LEU A CA 1
ATOM 2461 C C . LEU A 1 312 ? 1.882 4.641 -2.361 1 92.06 312 LEU A C 1
ATOM 2463 O O . LEU A 1 312 ? 2.896 4.008 -2.662 1 92.06 312 LEU A O 1
ATOM 2467 N N . MET A 1 313 ? 1.687 5.086 -1.188 1 89.69 313 MET A N 1
ATOM 2468 C CA . MET A 1 313 ? 2.279 4.523 0.022 1 89.69 313 MET A CA 1
ATOM 2469 C C . MET A 1 313 ? 1.201 4.113 1.019 1 89.69 313 MET A C 1
ATOM 2471 O O . MET A 1 313 ? 0.094 4.656 0.999 1 89.69 313 MET A O 1
ATOM 2475 N N . ASP A 1 314 ? 1.554 3.162 1.845 1 87 314 ASP A N 1
ATOM 2476 C CA . ASP A 1 314 ? 0.573 2.646 2.793 1 87 314 ASP A CA 1
ATOM 2477 C C . ASP A 1 314 ? 0.135 3.73 3.775 1 87 314 ASP A C 1
ATOM 2479 O O . ASP A 1 314 ? 0.973 4.43 4.348 1 87 314 ASP A O 1
ATOM 2483 N N . PRO A 1 315 ? -1.236 3.779 3.934 1 80.12 315 PRO A N 1
ATOM 2484 C CA . PRO A 1 315 ? -1.7 4.707 4.969 1 80.12 315 PRO A CA 1
ATOM 2485 C C . PRO A 1 315 ? -1.199 4.332 6.363 1 80.12 315 PRO A C 1
ATOM 2487 O O . PRO A 1 315 ? -0.88 3.168 6.617 1 80.12 315 PRO A O 1
ATOM 2490 N N . MET A 1 316 ? -0.998 5.363 7.129 1 71.62 316 MET A N 1
ATOM 2491 C CA . MET A 1 316 ? -0.489 5.152 8.477 1 71.62 316 MET A CA 1
ATOM 2492 C C . MET A 1 316 ? -1.598 4.668 9.406 1 71.62 316 MET A C 1
ATOM 2494 O O . MET A 1 316 ? -2.773 4.961 9.188 1 71.62 316 MET A O 1
ATOM 2498 N N . MET B 1 1 ? -23.031 38.969 23.844 1 29.06 1 MET B N 1
ATOM 2499 C CA . MET B 1 1 ? -22.453 38.969 22.5 1 29.06 1 MET B CA 1
ATOM 2500 C C . MET B 1 1 ? -21.641 37.688 22.266 1 29.06 1 MET B C 1
ATOM 2502 O O . MET B 1 1 ? -20.672 37.438 22.969 1 29.06 1 MET B O 1
ATOM 2506 N N . THR B 1 2 ? -22.219 36.656 21.875 1 33.41 2 THR B N 1
ATOM 2507 C CA . THR B 1 2 ? -21.641 35.344 21.656 1 33.41 2 THR B CA 1
ATOM 2508 C C . THR B 1 2 ? -20.406 35.438 20.766 1 33.41 2 THR B C 1
ATOM 2510 O O . THR B 1 2 ? -20.5 35.812 19.594 1 33.41 2 THR B O 1
ATOM 2513 N N . LYS B 1 3 ? -19.234 35.875 21.266 1 46.62 3 LYS B N 1
ATOM 2514 C CA . LYS B 1 3 ? -17.953 36.031 20.594 1 46.62 3 LYS B CA 1
ATOM 2515 C C . LYS B 1 3 ? -17.688 34.875 19.625 1 46.62 3 LYS B C 1
ATOM 2517 O O . LYS B 1 3 ? -17.703 33.719 20.031 1 46.62 3 LYS B O 1
ATOM 2522 N N . HIS B 1 4 ? -17.969 35 18.297 1 44.78 4 HIS B N 1
ATOM 2523 C CA . HIS B 1 4 ? -17.891 34.094 17.156 1 44.78 4 HIS B CA 1
ATOM 2524 C C . HIS B 1 4 ? -16.531 33.406 17.109 1 44.78 4 HIS B C 1
ATOM 2526 O O . HIS B 1 4 ? -15.492 34.031 17.25 1 44.78 4 HIS B O 1
ATOM 2532 N N . MET B 1 5 ? -16.531 32.219 17.562 1 53.91 5 MET B N 1
ATOM 2533 C CA . MET B 1 5 ? -15.328 31.391 17.453 1 53.91 5 MET B CA 1
ATOM 2534 C C . MET B 1 5 ? -14.719 31.5 16.062 1 53.91 5 MET B C 1
ATOM 2536 O O . MET B 1 5 ? -15.422 31.344 15.055 1 53.91 5 MET B O 1
ATOM 2540 N N . PRO B 1 6 ? -13.695 32.219 15.922 1 50.47 6 PRO B N 1
ATOM 2541 C CA . PRO B 1 6 ? -13.109 32.375 14.586 1 50.47 6 PRO B CA 1
ATOM 2542 C C . PRO B 1 6 ? -13.008 31.062 13.82 1 50.47 6 PRO B C 1
ATOM 2544 O O . PRO B 1 6 ? -12.609 30.047 14.383 1 50.47 6 PRO B O 1
ATOM 2547 N N . ASP B 1 7 ? -13.766 30.984 12.703 1 55.56 7 ASP B N 1
ATOM 2548 C CA . ASP B 1 7 ? -13.547 29.906 11.75 1 55.56 7 ASP B CA 1
ATOM 2549 C C . ASP B 1 7 ? -12.234 30.094 11 1 55.56 7 ASP B C 1
ATOM 2551 O O . ASP B 1 7 ? -12.18 30.797 9.992 1 55.56 7 ASP B O 1
ATOM 2555 N N . ILE B 1 8 ? -11.18 29.641 11.539 1 59.28 8 ILE B N 1
ATOM 2556 C CA . ILE B 1 8 ? -9.828 29.844 11.031 1 59.28 8 ILE B CA 1
ATOM 2557 C C . ILE B 1 8 ? -9.734 29.328 9.594 1 59.28 8 ILE B C 1
ATOM 2559 O O . ILE B 1 8 ? -9.016 29.906 8.773 1 59.28 8 ILE B O 1
ATOM 2563 N N . ALA B 1 9 ? -10.453 28.328 9.258 1 57.09 9 ALA B N 1
ATOM 2564 C CA . ALA B 1 9 ? -10.398 27.766 7.91 1 57.09 9 ALA B CA 1
ATOM 2565 C C . ALA B 1 9 ? -10.875 28.766 6.871 1 57.09 9 ALA B C 1
ATOM 2567 O O . ALA B 1 9 ? -10.516 28.688 5.695 1 57.09 9 ALA B O 1
ATOM 2568 N N . CYS B 1 10 ? -11.602 29.734 7.25 1 55.31 10 CYS B N 1
ATOM 2569 C CA . CYS B 1 10 ? -12.188 30.688 6.32 1 55.31 10 CYS B CA 1
ATOM 2570 C C . CYS B 1 10 ? -11.32 31.938 6.199 1 55.31 10 CYS B C 1
ATOM 2572 O O . CYS B 1 10 ? -11.594 32.812 5.387 1 55.31 10 CYS B O 1
ATOM 2574 N N . GLN B 1 11 ? -10.297 31.922 6.953 1 59.59 11 GLN B N 1
ATOM 2575 C CA . GLN B 1 11 ? -9.422 33.094 6.855 1 59.59 11 GLN B CA 1
ATOM 2576 C C . GLN B 1 11 ? -8.469 32.969 5.672 1 59.59 11 GLN B C 1
ATOM 2578 O O . GLN B 1 11 ? -8.117 31.859 5.262 1 59.59 11 GLN B O 1
ATOM 2583 N N . PRO B 1 12 ? -8.18 34.125 5.035 1 59.91 12 PRO B N 1
ATOM 2584 C CA . PRO B 1 12 ? -7.266 34.125 3.891 1 59.91 12 PRO B CA 1
ATOM 2585 C C . PRO B 1 12 ? -5.895 33.531 4.246 1 59.91 12 PRO B C 1
ATOM 2587 O O . PRO B 1 12 ? -5.391 33.781 5.348 1 59.91 12 PRO B O 1
ATOM 2590 N N . HIS B 1 13 ? -5.449 32.688 3.34 1 61.94 13 HIS B N 1
ATOM 2591 C CA . HIS B 1 13 ? -4.156 32.031 3.521 1 61.94 13 HIS B CA 1
ATOM 2592 C C . HIS B 1 13 ? -3.02 32.906 2.988 1 61.94 13 HIS B C 1
ATOM 2594 O O . HIS B 1 13 ? -3.1 33.438 1.872 1 61.94 13 HIS B O 1
ATOM 2600 N N . HIS B 1 14 ? -2.045 33.344 3.805 1 62.03 14 HIS B N 1
ATOM 2601 C CA . HIS B 1 14 ? -0.898 34.125 3.377 1 62.03 14 HIS B CA 1
ATOM 2602 C C . HIS B 1 14 ? 0.3 33.25 3.062 1 62.03 14 HIS B C 1
ATOM 2604 O O . HIS B 1 14 ? 1.323 33.719 2.57 1 62.03 14 HIS B O 1
ATOM 2610 N N . GLY B 1 15 ? 0.119 32 3.016 1 64.06 15 GLY B N 1
ATOM 2611 C CA . GLY B 1 15 ? 1.241 31.125 2.75 1 64.06 15 GLY B CA 1
ATOM 2612 C C . GLY B 1 15 ? 1.233 30.562 1.342 1 64.06 15 GLY B C 1
ATOM 2613 O O . GLY B 1 15 ? 0.623 31.141 0.439 1 64.06 15 GLY B O 1
ATOM 2614 N N . PRO B 1 16 ? 2.127 29.781 1.008 1 69.25 16 PRO B N 1
ATOM 2615 C CA . PRO B 1 16 ? 2.135 29.188 -0.33 1 69.25 16 PRO B CA 1
ATOM 2616 C C . PRO B 1 16 ? 0.737 28.797 -0.813 1 69.25 16 PRO B C 1
ATOM 2618 O O . PRO B 1 16 ? -0.086 28.328 -0.023 1 69.25 16 PRO B O 1
ATOM 2621 N N . GLN B 1 17 ? 0.471 29.312 -2.004 1 68.06 17 GLN B N 1
ATOM 2622 C CA . GLN B 1 17 ? -0.872 29.172 -2.561 1 68.06 17 GLN B CA 1
ATOM 2623 C C . GLN B 1 17 ? -0.937 28.031 -3.568 1 68.06 17 GLN B C 1
ATOM 2625 O O . GLN B 1 17 ? -0.695 28.234 -4.762 1 68.06 17 GLN B O 1
ATOM 2630 N N . GLY B 1 18 ? -0.897 26.719 -3.115 1 78.75 18 GLY B N 1
ATOM 2631 C CA . GLY B 1 18 ? -0.972 25.641 -4.074 1 78.75 18 GLY B CA 1
ATOM 2632 C C . GLY B 1 18 ? -2.266 24.844 -3.98 1 78.75 18 GLY B C 1
ATOM 2633 O O . GLY B 1 18 ? -2.883 24.781 -2.916 1 78.75 18 GLY B O 1
ATOM 2634 N N . LYS B 1 19 ? -2.684 24.438 -5.227 1 89.62 19 LYS B N 1
ATOM 2635 C CA . LYS B 1 19 ? -3.793 23.484 -5.262 1 89.62 19 LYS B CA 1
ATOM 2636 C C . LYS B 1 19 ? -3.383 22.141 -4.676 1 89.62 19 LYS B C 1
ATOM 2638 O O . LYS B 1 19 ? -2.205 21.766 -4.703 1 89.62 19 LYS B O 1
ATOM 2643 N N . LEU B 1 20 ? -4.34 21.547 -4.023 1 94.06 20 LEU B N 1
ATOM 2644 C CA . LEU B 1 20 ? -4.078 20.219 -3.459 1 94.06 20 LEU B CA 1
ATOM 2645 C C . LEU B 1 20 ? -4.918 19.156 -4.156 1 94.06 20 LEU B C 1
ATOM 2647 O O . LEU B 1 20 ? -6.102 19.375 -4.434 1 94.06 20 LEU B O 1
ATOM 2651 N N . ASN B 1 21 ? -4.223 18.047 -4.438 1 96.25 21 ASN B N 1
ATOM 2652 C CA . ASN B 1 21 ? -4.926 16.969 -5.121 1 96.25 21 ASN B CA 1
ATOM 2653 C C . ASN B 1 21 ? -6.031 16.375 -4.246 1 96.25 21 ASN B C 1
ATOM 2655 O O . ASN B 1 21 ? -7.156 16.188 -4.707 1 96.25 21 ASN B O 1
ATOM 2659 N N . TRP B 1 22 ? -5.738 16.047 -3.016 1 96.5 22 TRP B N 1
ATOM 2660 C CA . TRP B 1 22 ? -6.672 15.477 -2.053 1 96.5 22 TRP B CA 1
ATOM 2661 C C . TRP B 1 22 ? -6.461 16.078 -0.666 1 96.5 22 TRP B C 1
ATOM 2663 O O . TRP B 1 22 ? -5.324 16.266 -0.23 1 96.5 22 TRP B O 1
ATOM 2673 N N . VAL B 1 23 ? -7.508 16.391 -0.023 1 96.38 23 VAL B N 1
ATOM 2674 C CA . VAL B 1 23 ? -7.523 16.766 1.388 1 96.38 23 VAL B CA 1
ATOM 2675 C C . VAL B 1 23 ? -8.688 16.062 2.09 1 96.38 23 VAL B C 1
ATOM 2677 O O . VAL B 1 23 ? -9.805 16.016 1.563 1 96.38 23 VAL B O 1
ATOM 2680 N N . GLY B 1 24 ? -8.438 15.484 3.246 1 96.5 24 GLY B N 1
ATOM 2681 C CA . GLY B 1 24 ? -9.5 14.82 3.984 1 96.5 24 GLY B CA 1
ATOM 2682 C C . GLY B 1 24 ? -9 14.016 5.168 1 96.5 24 GLY B C 1
ATOM 2683 O O . GLY B 1 24 ? -8.156 14.492 5.938 1 96.5 24 GLY B O 1
ATOM 2684 N N . MET B 1 25 ? -9.633 12.867 5.305 1 95.69 25 MET B N 1
ATOM 2685 C CA . MET B 1 25 ? -9.398 12.07 6.508 1 95.69 25 MET B CA 1
ATOM 2686 C C . MET B 1 25 ? -9.062 10.625 6.148 1 95.69 25 MET B C 1
ATOM 2688 O O . MET B 1 25 ? -9.57 10.094 5.16 1 95.69 25 MET B O 1
ATOM 2692 N N . SER B 1 26 ? -8.305 9.992 6.953 1 95.75 26 SER B N 1
ATOM 2693 C CA . SER B 1 26 ? -7.98 8.57 6.848 1 95.75 26 SER B CA 1
ATOM 2694 C C . SER B 1 26 ? -8.117 7.871 8.195 1 95.75 26 SER B C 1
ATOM 2696 O O . SER B 1 26 ? -8.086 8.523 9.242 1 95.75 26 SER B O 1
ATOM 2698 N N . GLY B 1 27 ? -8.359 6.57 8.109 1 94 27 GLY B N 1
ATOM 2699 C CA . GLY B 1 27 ? -8.461 5.777 9.328 1 94 27 GLY B CA 1
ATOM 2700 C C . GLY B 1 27 ? -9.773 5.973 10.055 1 94 27 GLY B C 1
ATOM 2701 O O . GLY B 1 27 ? -9.836 5.82 11.281 1 94 27 GLY B O 1
ATOM 2702 N N . ILE B 1 28 ? -10.789 6.328 9.352 1 93.56 28 ILE B N 1
ATOM 2703 C CA . ILE B 1 28 ? -12.094 6.523 9.961 1 93.56 28 ILE B CA 1
ATOM 2704 C C . ILE B 1 28 ? -12.719 5.172 10.289 1 93.56 28 ILE B C 1
ATOM 2706 O O . ILE B 1 28 ? -13.031 4.387 9.391 1 93.56 28 ILE B O 1
ATOM 2710 N N . GLU B 1 29 ? -12.922 4.93 11.547 1 92.81 29 GLU B N 1
ATOM 2711 C CA . GLU B 1 29 ? -13.578 3.686 11.945 1 92.81 29 GLU B CA 1
ATOM 2712 C C . GLU B 1 29 ? -15.094 3.826 11.922 1 92.81 29 GLU B C 1
ATOM 2714 O O . GLU B 1 29 ? -15.656 4.668 12.625 1 92.81 29 GLU B O 1
ATOM 2719 N N . LEU B 1 30 ? -15.742 3.021 11.086 1 92.31 30 LEU B N 1
ATOM 2720 C CA . LEU B 1 30 ? -17.203 3.076 11.039 1 92.31 30 LEU B CA 1
ATOM 2721 C C . LEU B 1 30 ? -17.781 1.736 10.602 1 92.31 30 LEU B C 1
ATOM 2723 O O . LEU B 1 30 ? -17.156 1.006 9.828 1 92.31 30 LEU B O 1
ATOM 2727 N N . PRO B 1 31 ? -18.953 1.416 11.039 1 94.19 31 PRO B N 1
ATOM 2728 C CA . PRO B 1 31 ? -19.656 0.227 10.547 1 94.19 31 PRO B CA 1
ATOM 2729 C C . PRO B 1 31 ? -20.297 0.447 9.18 1 94.19 31 PRO B C 1
ATOM 2731 O O . PRO B 1 31 ? -20.812 1.533 8.906 1 94.19 31 PRO B O 1
ATOM 2734 N N . ILE B 1 32 ? -20.172 -0.521 8.344 1 94.38 32 ILE B N 1
ATOM 2735 C CA . ILE B 1 32 ? -20.844 -0.463 7.047 1 94.38 32 ILE B CA 1
ATOM 2736 C C . ILE B 1 32 ? -21.719 -1.701 6.859 1 94.38 32 ILE B C 1
ATOM 2738 O O . ILE B 1 32 ? -21.594 -2.678 7.602 1 94.38 32 ILE B O 1
ATOM 2742 N N . GLN B 1 33 ? -22.594 -1.56 5.93 1 92 33 GLN B N 1
ATOM 2743 C CA . GLN B 1 33 ? -23.422 -2.703 5.57 1 92 33 GLN B CA 1
ATOM 2744 C C . GLN B 1 33 ? -23.016 -3.285 4.223 1 92 33 GLN B C 1
ATOM 2746 O O . GLN B 1 33 ? -22.812 -2.545 3.258 1 92 33 GLN B O 1
ATOM 2751 N N . ILE B 1 34 ? -22.875 -4.617 4.191 1 91.94 34 ILE B N 1
ATOM 2752 C CA . ILE B 1 34 ? -22.469 -5.324 2.977 1 91.94 34 ILE B CA 1
ATOM 2753 C C . ILE B 1 34 ? -23.422 -6.488 2.721 1 91.94 34 ILE B C 1
ATOM 2755 O O . ILE B 1 34 ? -23.859 -7.164 3.66 1 91.94 34 ILE B O 1
ATOM 2759 N N . GLN B 1 35 ? -23.734 -6.656 1.465 1 87.75 35 GLN B N 1
ATOM 2760 C CA . GLN B 1 35 ? -24.469 -7.859 1.092 1 87.75 35 GLN B CA 1
ATOM 2761 C C . GLN B 1 35 ? -23.594 -9.102 1.215 1 87.75 35 GLN B C 1
ATOM 2763 O O . GLN B 1 35 ? -22.484 -9.133 0.69 1 87.75 35 GLN B O 1
ATOM 2768 N N . GLN B 1 36 ? -24.109 -10.047 1.99 1 84 36 GLN B N 1
ATOM 2769 C CA . GLN B 1 36 ? -23.375 -11.297 2.137 1 84 36 GLN B CA 1
ATOM 2770 C C . GLN B 1 36 ? -24 -12.398 1.28 1 84 36 GLN B C 1
ATOM 2772 O O . GLN B 1 36 ? -25.203 -12.602 1.296 1 84 36 GLN B O 1
ATOM 2777 N N . GLY B 1 37 ? -23.141 -13.125 0.66 1 77.12 37 GLY B N 1
ATOM 2778 C CA . GLY B 1 37 ? -23.625 -14.195 -0.19 1 77.12 37 GLY B CA 1
ATOM 2779 C C . GLY B 1 37 ? -24.344 -13.695 -1.428 1 77.12 37 GLY B C 1
ATOM 2780 O O . GLY B 1 37 ? -24.094 -12.578 -1.889 1 77.12 37 GLY B O 1
ATOM 2781 N N . LEU B 1 38 ? -25.109 -14.672 -1.992 1 69.31 38 LEU B N 1
ATOM 2782 C CA . LEU B 1 38 ? -25.781 -14.344 -3.242 1 69.31 38 LEU B CA 1
ATOM 2783 C C . LEU B 1 38 ? -27.25 -13.969 -2.988 1 69.31 38 LEU B C 1
ATOM 2785 O O . LEU B 1 38 ? -27.922 -13.477 -3.887 1 69.31 38 LEU B O 1
ATOM 2789 N N . SER B 1 39 ? -27.625 -14.117 -1.7 1 68 39 SER B N 1
ATOM 2790 C CA . SER B 1 39 ? -29.016 -13.75 -1.382 1 68 39 SER B CA 1
ATOM 2791 C C . SER B 1 39 ? -29.094 -12.312 -0.882 1 68 39 SER B C 1
ATOM 2793 O O . SER B 1 39 ? -28.219 -11.852 -0.145 1 68 39 SER B O 1
ATOM 2795 N N . GLN B 1 40 ? -30.016 -11.531 -1.342 1 65.38 40 GLN B N 1
ATOM 2796 C CA . GLN B 1 40 ? -30.125 -10.109 -1.058 1 65.38 40 GLN B CA 1
ATOM 2797 C C . GLN B 1 40 ? -30.828 -9.867 0.278 1 65.38 40 GLN B C 1
ATOM 2799 O O . GLN B 1 40 ? -30.891 -8.727 0.757 1 65.38 40 GLN B O 1
ATOM 2804 N N . ASP B 1 41 ? -31.172 -10.781 0.911 1 69.25 41 ASP B N 1
ATOM 2805 C CA . ASP B 1 41 ? -32.125 -10.562 1.99 1 69.25 41 ASP B CA 1
ATOM 2806 C C . ASP B 1 41 ? -31.422 -10.273 3.307 1 69.25 41 ASP B C 1
ATOM 2808 O O . ASP B 1 41 ? -32 -9.672 4.215 1 69.25 41 ASP B O 1
ATOM 2812 N N . ASN B 1 42 ? -30.188 -10.375 3.318 1 76.44 42 ASN B N 1
ATOM 2813 C CA . ASN B 1 42 ? -29.641 -10.195 4.656 1 76.44 42 ASN B CA 1
ATOM 2814 C C . ASN B 1 42 ? -28.25 -9.555 4.605 1 76.44 42 ASN B C 1
ATOM 2816 O O . ASN B 1 42 ? -27.234 -10.25 4.715 1 76.44 42 ASN B O 1
ATOM 2820 N N . PRO B 1 43 ? -28.344 -8.195 4.602 1 85.75 43 PRO B N 1
ATOM 2821 C CA . PRO B 1 43 ? -27.047 -7.551 4.699 1 85.75 43 PRO B CA 1
ATOM 2822 C C . PRO B 1 43 ? -26.422 -7.684 6.086 1 85.75 43 PRO B C 1
ATOM 2824 O O . PRO B 1 43 ? -27.141 -7.852 7.074 1 85.75 43 PRO B O 1
ATOM 2827 N N . ILE B 1 44 ? -25.141 -7.703 6.16 1 89.25 44 ILE B N 1
ATOM 2828 C CA . ILE B 1 44 ? -24.438 -7.801 7.43 1 89.25 44 ILE B CA 1
ATOM 2829 C C . ILE B 1 44 ? -23.719 -6.48 7.719 1 89.25 44 ILE B C 1
ATOM 2831 O O . ILE B 1 44 ? -23.328 -5.766 6.797 1 89.25 44 ILE B O 1
ATOM 2835 N N . GLN B 1 45 ? -23.641 -6.23 8.969 1 92.31 45 GLN B N 1
ATOM 2836 C CA . GLN B 1 45 ? -22.859 -5.082 9.398 1 92.31 45 GLN B CA 1
ATOM 2837 C C . GLN B 1 45 ? -21.406 -5.484 9.688 1 92.31 45 GLN B C 1
ATOM 2839 O O . GLN B 1 45 ? -21.172 -6.469 10.391 1 92.31 45 GLN B O 1
ATOM 2844 N N . ILE B 1 46 ? -20.5 -4.758 9.117 1 94.12 46 ILE B N 1
ATOM 2845 C CA . ILE B 1 46 ? -19.094 -5.07 9.281 1 94.12 46 ILE B CA 1
ATOM 2846 C C . ILE B 1 46 ? -18.312 -3.801 9.625 1 94.12 46 ILE B C 1
ATOM 2848 O O . ILE B 1 46 ? -18.609 -2.729 9.086 1 94.12 46 ILE B O 1
ATOM 2852 N N . SER B 1 47 ? -17.328 -3.939 10.547 1 94.81 47 SER B N 1
ATOM 2853 C CA . SER B 1 47 ? -16.422 -2.82 10.828 1 94.81 47 SER B CA 1
ATOM 2854 C C . SER B 1 47 ? -15.523 -2.521 9.641 1 94.81 47 SER B C 1
ATOM 2856 O O . SER B 1 47 ? -15.047 -3.441 8.969 1 94.81 47 SER B O 1
ATOM 2858 N N . SER B 1 48 ? -15.281 -1.221 9.453 1 95.81 48 SER B N 1
ATOM 2859 C CA . SER B 1 48 ? -14.414 -0.817 8.344 1 95.81 48 SER B CA 1
ATOM 2860 C C . SER B 1 48 ? -13.516 0.345 8.742 1 95.81 48 SER B C 1
ATOM 2862 O O . SER B 1 48 ? -13.75 1.004 9.758 1 95.81 48 SER B O 1
ATOM 2864 N N . LYS B 1 49 ? -12.43 0.513 8.078 1 96.06 49 LYS B N 1
ATOM 2865 C CA . LYS B 1 49 ? -11.586 1.704 8.086 1 96.06 49 LYS B CA 1
ATOM 2866 C C . LYS B 1 49 ? -11.711 2.479 6.777 1 96.06 49 LYS B C 1
ATOM 2868 O O . LYS B 1 49 ? -11.344 1.976 5.715 1 96.06 49 LYS B O 1
ATOM 2873 N N . ALA B 1 50 ? -12.141 3.709 6.898 1 96.25 50 ALA B N 1
ATOM 2874 C CA . ALA B 1 50 ? -12.461 4.461 5.691 1 96.25 50 ALA B CA 1
ATOM 2875 C C . ALA B 1 50 ? -11.508 5.637 5.504 1 96.25 50 ALA B C 1
ATOM 2877 O O . ALA B 1 50 ? -10.875 6.09 6.461 1 96.25 50 ALA B O 1
ATOM 2878 N N . GLN B 1 51 ? -11.328 6.043 4.285 1 97.44 51 GLN B N 1
ATOM 2879 C CA . GLN B 1 51 ? -10.719 7.301 3.873 1 97.44 51 GLN B CA 1
ATOM 2880 C C . GLN B 1 51 ? -11.688 8.141 3.047 1 97.44 51 GLN B C 1
ATOM 2882 O O . GLN B 1 51 ? -12.453 7.605 2.246 1 97.44 51 GLN B O 1
ATOM 2887 N N . ALA B 1 52 ? -11.656 9.414 3.23 1 97.12 52 ALA B N 1
ATOM 2888 C CA . ALA B 1 52 ? -12.523 10.344 2.514 1 97.12 52 ALA B CA 1
ATOM 2889 C C . ALA B 1 52 ? -11.781 11.625 2.162 1 97.12 52 ALA B C 1
ATOM 2891 O O . ALA B 1 52 ? -11.203 12.281 3.037 1 97.12 52 ALA B O 1
ATOM 2892 N N . TYR B 1 53 ? -11.781 11.977 0.854 1 97.75 53 TYR B N 1
ATOM 2893 C CA . TYR B 1 53 ? -11.039 13.148 0.395 1 97.75 53 TYR B CA 1
ATOM 2894 C C . TYR B 1 53 ? -11.859 13.945 -0.614 1 97.75 53 TYR B C 1
ATOM 2896 O O . TYR B 1 53 ? -12.719 13.391 -1.3 1 97.75 53 TYR B O 1
ATOM 2904 N N . VAL B 1 54 ? -11.586 15.219 -0.7 1 97.06 54 VAL B N 1
ATOM 2905 C CA . VAL B 1 54 ? -11.953 16.094 -1.811 1 97.06 54 VAL B CA 1
ATOM 2906 C C . VAL B 1 54 ? -10.734 16.875 -2.279 1 97.06 54 VAL B C 1
ATOM 2908 O O . VAL B 1 54 ? -9.734 16.969 -1.563 1 97.06 54 VAL B O 1
ATOM 2911 N N . ASN B 1 55 ? -10.82 17.312 -3.518 1 95.94 55 ASN B N 1
ATOM 2912 C CA . ASN B 1 55 ? -9.742 18.188 -3.957 1 95.94 55 ASN B CA 1
ATOM 2913 C C . ASN B 1 55 ? -9.961 19.625 -3.473 1 95.94 55 ASN B C 1
ATOM 2915 O O . ASN B 1 55 ? -11.078 20 -3.125 1 95.94 55 ASN B O 1
ATOM 2919 N N . LEU B 1 56 ? -8.906 20.328 -3.342 1 93.25 56 LEU B N 1
ATOM 2920 C CA . LEU B 1 56 ? -8.969 21.75 -3.033 1 93.25 56 LEU B CA 1
ATOM 2921 C C . LEU B 1 56 ? -8.422 22.578 -4.188 1 93.25 56 LEU B C 1
ATOM 2923 O O . LEU B 1 56 ? -7.203 22.734 -4.324 1 93.25 56 LEU B O 1
ATOM 2927 N N . ASN B 1 57 ? -9.312 23.219 -4.941 1 87.94 57 ASN B N 1
ATOM 2928 C CA . ASN B 1 57 ? -8.961 23.906 -6.184 1 87.94 57 ASN B CA 1
ATOM 2929 C C . ASN B 1 57 ? -8.797 25.406 -5.965 1 87.94 57 ASN B C 1
ATOM 2931 O O . ASN B 1 57 ? -8.266 26.109 -6.832 1 87.94 57 ASN B O 1
ATOM 2935 N N . ASP B 1 58 ? -9.133 25.891 -4.824 1 83.38 58 ASP B N 1
ATOM 2936 C CA . ASP B 1 58 ? -8.961 27.297 -4.496 1 83.38 58 ASP B CA 1
ATOM 2937 C C . ASP B 1 58 ? -7.684 27.531 -3.691 1 83.38 58 ASP B C 1
ATOM 2939 O O . ASP B 1 58 ? -7.617 27.188 -2.51 1 83.38 58 ASP B O 1
ATOM 2943 N N . PRO B 1 59 ? -6.75 28.141 -4.312 1 79.38 59 PRO B N 1
ATOM 2944 C CA . PRO B 1 59 ? -5.469 28.328 -3.625 1 79.38 59 PRO B CA 1
ATOM 2945 C C . PRO B 1 59 ? -5.578 29.281 -2.439 1 79.38 59 PRO B C 1
ATOM 2947 O O . PRO B 1 59 ? -4.695 29.312 -1.576 1 79.38 59 PRO B O 1
ATOM 2950 N N . GLU B 1 60 ? -6.629 30.016 -2.389 1 78.62 60 GLU B N 1
ATOM 2951 C CA . GLU B 1 60 ? -6.77 31.016 -1.331 1 78.62 60 GLU B CA 1
ATOM 2952 C C . GLU B 1 60 ? -7.492 30.438 -0.118 1 78.62 60 GLU B C 1
ATOM 2954 O O . GLU B 1 60 ? -7.48 31.031 0.96 1 78.62 60 GLU B O 1
ATOM 2959 N N . SER B 1 61 ? -8.023 29.297 -0.383 1 81.19 61 SER B N 1
ATOM 2960 C CA . SER B 1 61 ? -8.727 28.672 0.732 1 81.19 61 SER B CA 1
ATOM 2961 C C . SER B 1 61 ? -7.762 27.953 1.667 1 81.19 61 SER B C 1
ATOM 2963 O O . SER B 1 61 ? -6.895 27.203 1.213 1 81.19 61 SER B O 1
ATOM 2965 N N . LYS B 1 62 ? -7.91 28.109 2.896 1 79.5 62 LYS B N 1
ATOM 2966 C CA . LYS B 1 62 ? -6.992 27.547 3.887 1 79.5 62 LYS B CA 1
ATOM 2967 C C . LYS B 1 62 ? -7.172 26.047 4.02 1 79.5 62 LYS B C 1
ATOM 2969 O O . LYS B 1 62 ? -6.223 25.328 4.34 1 79.5 62 LYS B O 1
ATOM 2974 N N . GLY B 1 63 ? -8.477 25.672 3.842 1 84.06 63 GLY B N 1
ATOM 2975 C CA . GLY B 1 63 ? -8.727 24.25 4.035 1 84.06 63 GLY B CA 1
ATOM 2976 C C . GLY B 1 63 ? -10.148 23.844 3.684 1 84.06 63 GLY B C 1
ATOM 2977 O O . GLY B 1 63 ? -10.93 24.672 3.191 1 84.06 63 GLY B O 1
ATOM 2978 N N . ILE B 1 64 ? -10.391 22.609 3.854 1 86.19 64 ILE B N 1
ATOM 2979 C CA . ILE B 1 64 ? -11.719 22.078 3.58 1 86.19 64 ILE B CA 1
ATOM 2980 C C . ILE B 1 64 ? -12.516 21.984 4.879 1 86.19 64 ILE B C 1
ATOM 2982 O O . ILE B 1 64 ? -12 22.297 5.957 1 86.19 64 ILE B O 1
ATOM 2986 N N . HIS B 1 65 ? -13.789 21.641 4.734 1 83.94 65 HIS B N 1
ATOM 2987 C CA . HIS B 1 65 ? -14.633 21.344 5.891 1 83.94 65 HIS B CA 1
ATOM 2988 C C . HIS B 1 65 ? -14.641 19.859 6.211 1 83.94 65 HIS B C 1
ATOM 2990 O O . HIS B 1 65 ? -15.539 19.141 5.773 1 83.94 65 HIS B O 1
ATOM 2996 N N . MET B 1 66 ? -13.758 19.422 7.004 1 86.94 66 MET B N 1
ATOM 2997 C CA . MET B 1 66 ? -13.531 18.016 7.301 1 86.94 66 MET B CA 1
ATOM 2998 C C . MET B 1 66 ? -14.734 17.406 8.008 1 86.94 66 MET B C 1
ATOM 3000 O O . MET B 1 66 ? -15.133 16.281 7.703 1 86.94 66 MET B O 1
ATOM 3004 N N . SER B 1 67 ? -15.305 18.156 8.883 1 89.31 67 SER B N 1
ATOM 3005 C CA . SER B 1 67 ? -16.438 17.672 9.656 1 89.31 67 SER B CA 1
ATOM 3006 C C . SER B 1 67 ? -17.609 17.297 8.758 1 89.31 67 SER B C 1
ATOM 3008 O O . SER B 1 67 ? -18.359 16.359 9.039 1 89.31 67 SER B O 1
ATOM 3010 N N . ARG B 1 68 ? -17.781 18.016 7.664 1 90.62 68 ARG B N 1
ATOM 3011 C CA . ARG B 1 68 ? -18.875 17.734 6.738 1 90.62 68 ARG B CA 1
ATOM 3012 C C . ARG B 1 68 ? -18.688 16.375 6.082 1 90.62 68 ARG B C 1
ATOM 3014 O O . ARG B 1 68 ? -19.672 15.641 5.895 1 90.62 68 ARG B O 1
ATOM 3021 N N . LEU B 1 69 ? -17.469 16.062 5.695 1 92.62 69 LEU B N 1
ATOM 3022 C CA . LEU B 1 69 ? -17.188 14.758 5.117 1 92.62 69 LEU B CA 1
ATOM 3023 C C . LEU B 1 69 ? -17.547 13.641 6.09 1 92.62 69 LEU B C 1
ATOM 3025 O O . LEU B 1 69 ? -18.188 12.656 5.707 1 92.62 69 LEU B O 1
ATOM 3029 N N . TYR B 1 70 ? -17.203 13.797 7.309 1 91.56 70 TYR B N 1
ATOM 3030 C CA . TYR B 1 70 ? -17.453 12.781 8.32 1 91.56 70 TYR B CA 1
ATOM 3031 C C . TYR B 1 70 ? -18.953 12.555 8.492 1 91.56 70 TYR B C 1
ATOM 3033 O O . TYR B 1 70 ? -19.422 11.414 8.539 1 91.56 70 TYR B O 1
ATOM 3041 N N . LEU B 1 71 ? -19.688 13.656 8.617 1 91.94 71 LEU B N 1
ATOM 3042 C CA . LEU B 1 71 ? -21.125 13.562 8.859 1 91.94 71 LEU B CA 1
ATOM 3043 C C . LEU B 1 71 ? -21.828 12.875 7.703 1 91.94 71 LEU B C 1
ATOM 3045 O O . LEU B 1 71 ? -22.75 12.07 7.918 1 91.94 71 LEU B O 1
ATOM 3049 N N . ILE B 1 72 ? -21.391 13.156 6.543 1 92.94 72 ILE B N 1
ATOM 3050 C CA . ILE B 1 72 ? -21.984 12.531 5.359 1 92.94 72 ILE B CA 1
ATOM 3051 C C . ILE B 1 72 ? -21.719 11.031 5.383 1 92.94 72 ILE B C 1
ATOM 3053 O O . ILE B 1 72 ? -22.625 10.234 5.141 1 92.94 72 ILE B O 1
ATOM 3057 N N . LEU B 1 73 ? -20.5 10.633 5.672 1 92.19 73 LEU B N 1
ATOM 3058 C CA . LEU B 1 73 ? -20.141 9.219 5.73 1 92.19 73 LEU B CA 1
ATOM 3059 C C . LEU B 1 73 ? -20.938 8.492 6.801 1 92.19 73 LEU B C 1
ATOM 3061 O O . LEU B 1 73 ? -21.469 7.402 6.555 1 92.19 73 LEU B O 1
ATOM 3065 N N . ASP B 1 74 ? -21.016 9.102 7.934 1 89.62 74 ASP B N 1
ATOM 3066 C CA . ASP B 1 74 ? -21.734 8.516 9.062 1 89.62 74 ASP B CA 1
ATOM 3067 C C . ASP B 1 74 ? -23.219 8.289 8.711 1 89.62 74 ASP B C 1
ATOM 3069 O O . ASP B 1 74 ? -23.781 7.258 9.07 1 89.62 74 ASP B O 1
ATOM 3073 N N . GLN B 1 75 ? -23.734 9.156 7.996 1 89.25 75 GLN B N 1
ATOM 3074 C CA . GLN B 1 75 ? -25.156 9.086 7.66 1 89.25 75 GLN B CA 1
ATOM 3075 C C . GLN B 1 75 ? -25.406 8.125 6.504 1 89.25 75 GLN B C 1
ATOM 3077 O O . GLN B 1 75 ? -26.328 7.316 6.551 1 89.25 75 GLN B O 1
ATOM 3082 N N . MET B 1 76 ? -24.562 8.141 5.559 1 89.19 76 MET B N 1
ATOM 3083 C CA . MET B 1 76 ? -24.906 7.508 4.289 1 89.19 76 MET B CA 1
ATOM 3084 C C . MET B 1 76 ? -24.297 6.117 4.18 1 89.19 76 MET B C 1
ATOM 3086 O O . MET B 1 76 ? -24.797 5.262 3.459 1 89.19 76 MET B O 1
ATOM 3090 N N . ALA B 1 77 ? -23.266 5.871 4.816 1 86.25 77 ALA B N 1
ATOM 3091 C CA . ALA B 1 77 ? -22.562 4.602 4.641 1 86.25 77 ALA B CA 1
ATOM 3092 C C . ALA B 1 77 ? -23.062 3.557 5.633 1 86.25 77 ALA B C 1
ATOM 3094 O O . ALA B 1 77 ? -22.812 2.363 5.469 1 86.25 77 ALA B O 1
ATOM 3095 N N . THR B 1 78 ? -23.859 3.891 6.613 1 85 78 THR B N 1
ATOM 3096 C CA . THR B 1 78 ? -24.172 2.988 7.715 1 85 78 THR B CA 1
ATOM 3097 C C . THR B 1 78 ? -25.609 2.492 7.629 1 85 78 THR B C 1
ATOM 3099 O O . THR B 1 78 ? -25.969 1.521 8.289 1 85 78 THR B O 1
ATOM 3102 N N . GLN B 1 79 ? -26.375 2.994 6.773 1 85.62 79 GLN B N 1
ATOM 3103 C CA . GLN B 1 79 ? -27.812 2.736 6.855 1 85.62 79 GLN B CA 1
ATOM 3104 C C . GLN B 1 79 ? -28.25 1.688 5.828 1 85.62 79 GLN B C 1
ATOM 3106 O O . GLN B 1 79 ? -29.234 0.986 6.031 1 85.62 79 GLN B O 1
ATOM 3111 N N . GLN B 1 80 ? -27.547 1.622 4.766 1 88.38 80 GLN B N 1
ATOM 3112 C CA . GLN B 1 80 ? -27.859 0.689 3.691 1 88.38 80 GLN B CA 1
ATOM 3113 C C . GLN B 1 80 ? -26.609 -0.003 3.17 1 88.38 80 GLN B C 1
ATOM 3115 O O . GLN B 1 80 ? -25.5 0.515 3.318 1 88.38 80 GLN B O 1
ATOM 3120 N N . PRO B 1 81 ? -26.906 -1.192 2.568 1 91.38 81 PRO B N 1
ATOM 3121 C CA . PRO B 1 81 ? -25.734 -1.873 2.002 1 91.38 81 PRO B CA 1
ATOM 3122 C C . PRO B 1 81 ? -25.016 -1.031 0.953 1 91.38 81 PRO B C 1
ATOM 3124 O O . PRO B 1 81 ? -25.656 -0.336 0.164 1 91.38 81 PRO B O 1
ATOM 3127 N N . LEU B 1 82 ? -23.766 -1.138 1.017 1 93.88 82 LEU B N 1
ATOM 3128 C CA . LEU B 1 82 ? -22.969 -0.417 0.033 1 93.88 82 LEU B CA 1
ATOM 3129 C C . LEU B 1 82 ? -23.078 -1.061 -1.344 1 93.88 82 LEU B C 1
ATOM 3131 O O . LEU B 1 82 ? -23.016 -2.285 -1.471 1 93.88 82 LEU B O 1
ATOM 3135 N N . THR B 1 83 ? -23.359 -0.313 -2.289 1 94.5 83 THR B N 1
ATOM 3136 C CA . THR B 1 83 ? -23.328 -0.624 -3.715 1 94.5 83 THR B CA 1
ATOM 3137 C C . THR B 1 83 ? -22.578 0.454 -4.488 1 94.5 83 THR B C 1
ATOM 3139 O O . THR B 1 83 ? -22.219 1.495 -3.932 1 94.5 83 THR B O 1
ATOM 3142 N N . SER B 1 84 ? -22.281 0.13 -5.766 1 96.62 84 SER B N 1
ATOM 3143 C CA . SER B 1 84 ? -21.594 1.155 -6.547 1 96.62 84 SER B CA 1
ATOM 3144 C C . SER B 1 84 ? -22.469 2.402 -6.699 1 96.62 84 SER B C 1
ATOM 3146 O O . SER B 1 84 ? -21.953 3.523 -6.688 1 96.62 84 SER B O 1
ATOM 3148 N N . SER B 1 85 ? -23.734 2.275 -6.797 1 96.81 85 SER B N 1
ATOM 3149 C CA . SER B 1 85 ? -24.641 3.412 -6.875 1 96.81 85 SER B CA 1
ATOM 3150 C C . SER B 1 85 ? -24.625 4.23 -5.59 1 96.81 85 SER B C 1
ATOM 3152 O O . SER B 1 85 ? -24.641 5.461 -5.629 1 96.81 85 SER B O 1
ATOM 3154 N N . ARG B 1 86 ? -24.609 3.564 -4.512 1 95.5 86 ARG B N 1
ATOM 3155 C CA . ARG B 1 86 ? -24.562 4.262 -3.23 1 95.5 86 ARG B CA 1
ATOM 3156 C C . ARG B 1 86 ? -23.234 5 -3.053 1 95.5 86 ARG B C 1
ATOM 3158 O O . ARG B 1 86 ? -23.203 6.117 -2.529 1 95.5 86 ARG B O 1
ATOM 3165 N N . VAL B 1 87 ? -22.219 4.352 -3.416 1 97.62 87 VAL B N 1
ATOM 3166 C CA . VAL B 1 87 ? -20.906 4.992 -3.373 1 97.62 87 VAL B CA 1
ATOM 3167 C C . VAL B 1 87 ? -20.938 6.277 -4.195 1 97.62 87 VAL B C 1
ATOM 3169 O O . VAL B 1 87 ? -20.438 7.312 -3.758 1 97.62 87 VAL B O 1
ATOM 3172 N N . LYS B 1 88 ? -21.5 6.184 -5.348 1 97.94 88 LYS B N 1
ATOM 3173 C CA . LYS B 1 88 ? -21.625 7.367 -6.195 1 97.94 88 LYS B CA 1
ATOM 3174 C C . LYS B 1 88 ? -22.359 8.492 -5.469 1 97.94 88 LYS B C 1
ATOM 3176 O O . LYS B 1 88 ? -21.922 9.641 -5.488 1 97.94 88 LYS B O 1
ATOM 3181 N N . THR B 1 89 ? -23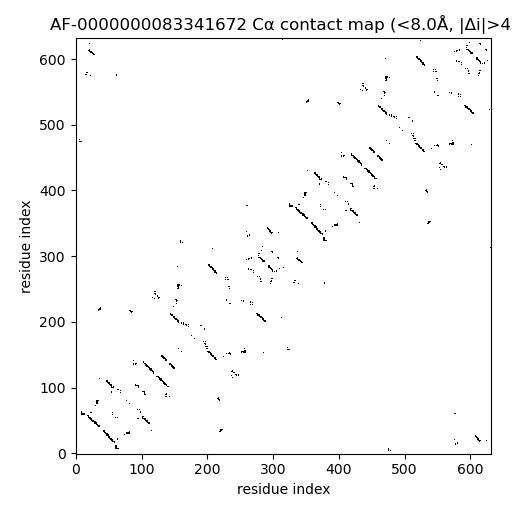.406 8.18 -4.824 1 97.31 89 THR B N 1
ATOM 3182 C CA . THR B 1 89 ? -24.203 9.172 -4.109 1 97.31 89 THR B CA 1
ATOM 3183 C C . THR B 1 89 ? -23.391 9.82 -2.996 1 97.31 89 THR B C 1
ATOM 3185 O O . THR B 1 89 ? -23.5 11.031 -2.766 1 97.31 89 THR B O 1
ATOM 3188 N N . ILE B 1 90 ? -22.641 9.031 -2.303 1 97 90 ILE B N 1
ATOM 3189 C CA . ILE B 1 90 ? -21.781 9.547 -1.239 1 97 90 ILE B CA 1
ATOM 3190 C C . ILE B 1 90 ? -20.797 10.555 -1.817 1 97 90 ILE B C 1
ATOM 3192 O O . ILE B 1 90 ? -20.609 11.641 -1.262 1 97 90 ILE B O 1
ATOM 3196 N N . LEU B 1 91 ? -20.203 10.219 -2.963 1 98.12 91 LEU B N 1
ATOM 3197 C CA . LEU B 1 91 ? -19.219 11.094 -3.602 1 98.12 91 LEU B CA 1
ATOM 3198 C C . LEU B 1 91 ? -19.875 12.398 -4.047 1 98.12 91 LEU B C 1
ATOM 3200 O O . LEU B 1 91 ? -19.281 13.477 -3.883 1 98.12 91 LEU B O 1
ATOM 3204 N N . GLU B 1 92 ? -21.016 12.305 -4.602 1 97.44 92 GLU B N 1
ATOM 3205 C CA . GLU B 1 92 ? -21.75 13.5 -5.008 1 97.44 92 GLU B CA 1
ATOM 3206 C C . GLU B 1 92 ? -22.062 14.391 -3.811 1 97.44 92 GLU B C 1
ATOM 3208 O O . GLU B 1 92 ? -21.938 15.617 -3.895 1 97.44 92 GLU B O 1
ATOM 3213 N N . ALA B 1 93 ? -22.438 13.797 -2.715 1 97 93 ALA B N 1
ATOM 3214 C CA . ALA B 1 93 ? -22.719 14.547 -1.494 1 97 93 ALA B CA 1
ATOM 3215 C C . ALA B 1 93 ? -21.469 15.258 -0.99 1 97 93 ALA B C 1
ATOM 3217 O O . ALA B 1 93 ? -21.547 16.391 -0.499 1 97 93 ALA B O 1
ATOM 3218 N N . PHE B 1 94 ? -20.312 14.578 -1.042 1 97.06 94 PHE B N 1
ATOM 3219 C CA . PHE B 1 94 ? -19.047 15.195 -0.661 1 97.06 94 PHE B CA 1
ATOM 3220 C C . PHE B 1 94 ? -18.797 16.469 -1.454 1 97.06 94 PHE B C 1
ATOM 3222 O O . PHE B 1 94 ? -18.5 17.516 -0.876 1 97.06 94 PHE B O 1
ATOM 3229 N N . ILE B 1 95 ? -18.938 16.391 -2.754 1 96.56 95 ILE B N 1
ATOM 3230 C CA . ILE B 1 95 ? -18.656 17.516 -3.637 1 96.56 95 ILE B CA 1
ATOM 3231 C C . ILE B 1 95 ? -19.641 18.656 -3.357 1 96.56 95 ILE B C 1
ATOM 3233 O O . ILE B 1 95 ? -19.25 19.812 -3.234 1 96.56 95 ILE B O 1
ATOM 3237 N N . ASP B 1 96 ? -20.906 18.328 -3.225 1 96 96 ASP B N 1
ATOM 3238 C CA . ASP B 1 96 ? -21.938 19.312 -2.965 1 96 96 ASP B CA 1
ATOM 3239 C C . ASP B 1 96 ? -21.688 20.047 -1.65 1 96 96 ASP B C 1
ATOM 3241 O O . ASP B 1 96 ? -21.953 21.25 -1.541 1 96 96 ASP B O 1
ATOM 3245 N N . SER B 1 97 ? -21.203 19.344 -0.693 1 94.19 97 SER B N 1
ATOM 3246 C CA . SER B 1 97 ? -21 19.906 0.63 1 94.19 97 SER B CA 1
ATOM 3247 C C . SER B 1 97 ? -19.891 20.953 0.606 1 94.19 97 SER B C 1
ATOM 3249 O O . SER B 1 97 ? -19.75 21.75 1.544 1 94.19 97 SER B O 1
ATOM 3251 N N . HIS B 1 98 ? -18.984 20.969 -0.355 1 92.5 98 HIS B N 1
ATOM 3252 C CA . HIS B 1 98 ? -17.875 21.906 -0.437 1 92.5 98 HIS B CA 1
ATOM 3253 C C . HIS B 1 98 ? -18.078 22.922 -1.553 1 92.5 98 HIS B C 1
ATOM 3255 O O . HIS B 1 98 ? -17.203 23.734 -1.844 1 92.5 98 HIS B O 1
ATOM 3261 N N . GLN B 1 99 ? -19.266 22.875 -2.15 1 85.81 99 GLN B N 1
ATOM 3262 C CA . GLN B 1 99 ? -19.719 23.859 -3.121 1 85.81 99 GLN B CA 1
ATOM 3263 C C . GLN B 1 99 ? -18.672 24.094 -4.207 1 85.81 99 GLN B C 1
ATOM 3265 O O . GLN B 1 99 ? -18.234 23.156 -4.871 1 85.81 99 GLN B O 1
ATOM 3270 N N . ASN B 1 100 ? -18.062 25.297 -4.227 1 85.38 100 ASN B N 1
ATOM 3271 C CA . ASN B 1 100 ? -17.172 25.641 -5.332 1 85.38 100 ASN B CA 1
ATOM 3272 C C . ASN B 1 100 ? -15.703 25.375 -4.98 1 85.38 100 ASN B C 1
ATOM 3274 O O . ASN B 1 100 ? -14.812 25.578 -5.805 1 85.38 100 ASN B O 1
ATOM 3278 N N . LEU B 1 101 ? -15.547 24.766 -3.914 1 88 101 LEU B N 1
ATOM 3279 C CA . LEU B 1 101 ? -14.18 24.547 -3.469 1 88 101 LEU B CA 1
ATOM 3280 C C . LEU B 1 101 ? -13.625 23.25 -4.047 1 88 101 LEU B C 1
ATOM 3282 O O . LEU B 1 101 ? -12.406 23.078 -4.148 1 88 101 LEU B O 1
ATOM 3286 N N . SER B 1 102 ? -14.531 22.297 -4.418 1 94.12 102 SER B N 1
ATOM 3287 C CA . SER B 1 102 ? -14.102 20.953 -4.816 1 94.12 102 SER B CA 1
ATOM 3288 C C . SER B 1 102 ? -14.898 20.453 -6.012 1 94.12 102 SER B C 1
ATOM 3290 O O . SER B 1 102 ? -16.094 20.703 -6.117 1 94.12 102 SER B O 1
ATOM 3292 N N . THR B 1 103 ? -14.234 19.766 -6.941 1 95.06 103 THR B N 1
ATOM 3293 C CA . THR B 1 103 ? -14.891 19.156 -8.094 1 95.06 103 THR B CA 1
ATOM 3294 C C . THR B 1 103 ? -14.602 17.656 -8.141 1 95.06 103 THR B C 1
ATOM 3296 O O . THR B 1 103 ? -15.055 16.953 -9.047 1 95.06 103 THR B O 1
ATOM 3299 N N . GLN B 1 104 ? -13.82 17.203 -7.27 1 97.06 104 GLN B N 1
ATOM 3300 C CA . GLN B 1 104 ? -13.438 15.805 -7.191 1 97.06 104 GLN B CA 1
ATOM 3301 C C . GLN B 1 104 ? -13.641 15.25 -5.781 1 97.06 104 GLN B C 1
ATOM 3303 O O . GLN B 1 104 ? -13.562 16 -4.805 1 97.06 104 GLN B O 1
ATOM 3308 N N . ALA B 1 105 ? -13.914 13.984 -5.703 1 98.06 105 ALA B N 1
ATOM 3309 C CA . ALA B 1 105 ? -14.109 13.32 -4.418 1 98.06 105 ALA B CA 1
ATOM 3310 C C . ALA B 1 105 ? -13.625 11.875 -4.469 1 98.06 105 ALA B C 1
ATOM 3312 O O . ALA B 1 105 ? -13.578 11.266 -5.543 1 98.06 105 ALA B O 1
ATOM 3313 N N . PHE B 1 106 ? -13.281 11.383 -3.316 1 98.38 106 PHE B N 1
ATOM 3314 C CA . PHE B 1 106 ? -12.742 10.039 -3.139 1 98.38 106 PHE B CA 1
ATOM 3315 C C . PHE B 1 106 ? -13.25 9.422 -1.842 1 98.38 106 PHE B C 1
ATOM 3317 O O . PHE B 1 106 ? -13.328 10.094 -0.812 1 98.38 106 PHE B O 1
ATOM 3324 N N . VAL B 1 107 ? -13.602 8.133 -1.896 1 98.25 107 VAL B N 1
ATOM 3325 C CA . VAL B 1 107 ? -13.938 7.391 -0.686 1 98.25 107 VAL B CA 1
ATOM 3326 C C . VAL B 1 107 ? -13.477 5.945 -0.82 1 98.25 107 VAL B C 1
ATOM 3328 O O . VAL B 1 107 ? -13.508 5.375 -1.914 1 98.25 107 VAL B O 1
ATOM 3331 N N . GLU B 1 108 ? -13.039 5.371 0.229 1 98.25 108 GLU B N 1
ATOM 3332 C CA . GLU B 1 108 ? -12.594 3.98 0.28 1 98.25 108 GLU B CA 1
ATOM 3333 C C . GLU B 1 108 ? -12.977 3.33 1.606 1 98.25 108 GLU B C 1
ATOM 3335 O O . GLU B 1 108 ? -12.836 3.941 2.668 1 98.25 108 GLU B O 1
ATOM 3340 N N . PHE B 1 109 ? -13.5 2.125 1.543 1 97.56 109 PHE B N 1
ATOM 3341 C CA . PHE B 1 109 ? -13.828 1.312 2.711 1 97.56 109 PHE B CA 1
ATOM 3342 C C . PHE B 1 109 ? -13.016 0.023 2.715 1 97.56 109 PHE B C 1
ATOM 3344 O O . PHE B 1 109 ? -13.164 -0.815 1.824 1 97.56 109 PHE B O 1
ATOM 3351 N N . LYS B 1 110 ? -12.203 -0.151 3.664 1 97.5 110 LYS B N 1
ATOM 3352 C CA . LYS B 1 110 ? -11.484 -1.404 3.859 1 97.5 110 LYS B CA 1
ATOM 3353 C C . LYS B 1 110 ? -12.109 -2.236 4.973 1 97.5 110 LYS B C 1
ATOM 3355 O O . LYS B 1 110 ? -12.406 -1.718 6.055 1 97.5 110 LYS B O 1
ATOM 3360 N N . PHE B 1 111 ? -12.297 -3.514 4.711 1 96.5 111 PHE B N 1
ATOM 3361 C CA . PHE B 1 111 ? -12.969 -4.348 5.703 1 96.5 111 PHE B CA 1
ATOM 3362 C C . PHE B 1 111 ? -12.625 -5.816 5.492 1 96.5 111 PHE B C 1
ATOM 3364 O O . PHE B 1 111 ? -12.125 -6.199 4.434 1 96.5 111 PHE B O 1
ATOM 3371 N N . ASP B 1 112 ? -12.898 -6.633 6.527 1 96.12 112 ASP B N 1
ATOM 3372 C CA . ASP B 1 112 ? -12.719 -8.078 6.477 1 96.12 112 ASP B CA 1
ATOM 3373 C C . ASP B 1 112 ? -14.039 -8.789 6.191 1 96.12 112 ASP B C 1
ATOM 3375 O O . ASP B 1 112 ? -14.891 -8.906 7.074 1 96.12 112 ASP B O 1
ATOM 3379 N N . TYR B 1 113 ? -14.141 -9.281 5.027 1 95.38 113 TYR B N 1
ATOM 3380 C CA . TYR B 1 113 ? -15.352 -9.969 4.609 1 95.38 113 TYR B CA 1
ATOM 3381 C C . TYR B 1 113 ? -15.281 -11.453 4.934 1 95.38 113 TYR B C 1
ATOM 3383 O O . TYR B 1 113 ? -14.281 -12.117 4.641 1 95.38 113 TYR B O 1
ATOM 3391 N N . TYR B 1 114 ? -16.375 -11.977 5.57 1 92.62 114 TYR B N 1
ATOM 3392 C CA . TYR B 1 114 ? -16.484 -13.391 5.875 1 92.62 114 TYR B CA 1
ATOM 3393 C C . TYR B 1 114 ? -17.688 -14.008 5.168 1 92.62 114 TYR B C 1
ATOM 3395 O O . TYR B 1 114 ? -18.75 -13.391 5.086 1 92.62 114 TYR B O 1
ATOM 3403 N N . GLU B 1 115 ? -17.438 -15.156 4.691 1 91.94 115 GLU B N 1
ATOM 3404 C CA . GLU B 1 115 ? -18.531 -15.898 4.051 1 91.94 115 GLU B CA 1
ATOM 3405 C C . GLU B 1 115 ? -18.406 -17.391 4.324 1 91.94 115 GLU B C 1
ATOM 3407 O O . GLU B 1 115 ? -17.312 -17.953 4.336 1 91.94 115 GLU B O 1
ATOM 3412 N N . ARG B 1 116 ? -19.531 -17.984 4.586 1 91.69 116 ARG B N 1
ATOM 3413 C CA . ARG B 1 116 ? -19.547 -19.438 4.719 1 91.69 116 ARG B CA 1
ATOM 3414 C C . ARG B 1 116 ? -19.438 -20.125 3.357 1 91.69 116 ARG B C 1
ATOM 3416 O O . ARG B 1 116 ? -20.219 -19.828 2.447 1 91.69 116 ARG B O 1
ATOM 3423 N N . ARG B 1 117 ? -18.484 -21.047 3.209 1 93.75 117 ARG B N 1
ATOM 3424 C CA . ARG B 1 117 ? -18.25 -21.75 1.954 1 93.75 117 ARG B CA 1
ATOM 3425 C C . ARG B 1 117 ? -18.391 -23.25 2.137 1 93.75 117 ARG B C 1
ATOM 3427 O O . ARG B 1 117 ? -17.953 -23.797 3.148 1 93.75 117 ARG B O 1
ATOM 3434 N N . ASN B 1 118 ? -18.859 -23.859 1.119 1 94.69 118 ASN B N 1
ATOM 3435 C CA . ASN B 1 118 ? -19.047 -25.312 1.158 1 94.69 118 ASN B CA 1
ATOM 3436 C C . ASN B 1 118 ? -17.734 -26.062 0.966 1 94.69 118 ASN B C 1
ATOM 3438 O O . ASN B 1 118 ? -16.844 -25.594 0.248 1 94.69 118 ASN B O 1
ATOM 3442 N N . SER B 1 119 ? -17.75 -27.25 1.604 1 93.75 119 SER B N 1
ATOM 3443 C CA . SER B 1 119 ? -16.641 -28.172 1.341 1 93.75 119 SER B CA 1
ATOM 3444 C C . SER B 1 119 ? -16.75 -28.781 -0.051 1 93.75 119 SER B C 1
ATOM 3446 O O . SER B 1 119 ? -17.781 -28.641 -0.721 1 93.75 119 SER B O 1
ATOM 3448 N N . LEU B 1 120 ? -15.711 -29.406 -0.447 1 96.19 120 LEU B N 1
ATOM 3449 C CA . LEU B 1 120 ? -15.609 -29.875 -1.827 1 96.19 120 LEU B CA 1
ATOM 3450 C C . LEU B 1 120 ? -16.609 -30.984 -2.109 1 96.19 120 LEU B C 1
ATOM 3452 O O . LEU B 1 120 ? -17.281 -30.969 -3.141 1 96.19 120 LEU B O 1
ATOM 3456 N N . LEU B 1 121 ? -16.781 -32 -1.224 1 96 121 LEU B N 1
ATOM 3457 C CA . LEU B 1 121 ? -17.625 -33.156 -1.514 1 96 121 LEU B CA 1
ATOM 3458 C C . LEU B 1 121 ? -18.656 -33.375 -0.406 1 96 121 LEU B C 1
ATOM 3460 O O . LEU B 1 121 ? -19.828 -33.656 -0.682 1 96 121 LEU B O 1
ATOM 3464 N N . SER B 1 122 ? -18.234 -33.188 0.797 1 95 122 SER B N 1
ATOM 3465 C CA . SER B 1 122 ? -19.141 -33.438 1.913 1 95 122 SER B CA 1
ATOM 3466 C C . SER B 1 122 ? -20.172 -32.312 2.031 1 95 122 SER B C 1
ATOM 3468 O O . SER B 1 122 ? -20.125 -31.344 1.281 1 95 122 SER B O 1
ATOM 3470 N N . GLN B 1 123 ? -21.078 -32.469 2.975 1 94.56 123 GLN B N 1
ATOM 3471 C CA . GLN B 1 123 ? -22.109 -31.453 3.211 1 94.56 123 GLN B CA 1
ATOM 3472 C C . GLN B 1 123 ? -21.641 -30.422 4.238 1 94.56 123 GLN B C 1
ATOM 3474 O O . GLN B 1 123 ? -22.422 -29.594 4.688 1 94.56 123 GLN B O 1
ATOM 3479 N N . ASN B 1 124 ? -20.375 -30.547 4.574 1 92.69 124 ASN B N 1
ATOM 3480 C CA . ASN B 1 124 ? -19.828 -29.594 5.531 1 92.69 124 ASN B CA 1
ATOM 3481 C C . ASN B 1 124 ? -19.656 -28.219 4.898 1 92.69 124 ASN B C 1
ATOM 3483 O O . ASN B 1 124 ? -19.656 -28.078 3.676 1 92.69 124 ASN B O 1
ATOM 3487 N N . SER B 1 125 ? -19.656 -27.172 5.762 1 93.5 125 SER B N 1
ATOM 3488 C CA . SER B 1 125 ? -19.312 -25.812 5.367 1 93.5 125 SER B CA 1
ATOM 3489 C C . SER B 1 125 ? -18.578 -25.078 6.484 1 93.5 125 SER B C 1
ATOM 3491 O O . SER B 1 125 ? -18.625 -25.5 7.645 1 93.5 125 SER B O 1
ATOM 3493 N N . GLY B 1 126 ? -17.797 -24.094 6.133 1 92.5 126 GLY B N 1
ATOM 3494 C CA . GLY B 1 126 ? -17.062 -23.297 7.109 1 92.5 126 GLY B CA 1
ATOM 3495 C C . GLY B 1 126 ? -16.844 -21.859 6.68 1 92.5 126 GLY B C 1
ATOM 3496 O O . GLY B 1 126 ? -17.062 -21.516 5.512 1 92.5 126 GLY B O 1
ATOM 3497 N N . TRP B 1 127 ? -16.406 -21.031 7.707 1 92.31 127 TRP B N 1
ATOM 3498 C CA . TRP B 1 127 ? -16.188 -19.609 7.457 1 92.31 127 TRP B CA 1
ATOM 3499 C C . TRP B 1 127 ? -14.828 -19.375 6.824 1 92.31 127 TRP B C 1
ATOM 3501 O O . TRP B 1 127 ? -13.836 -19.984 7.23 1 92.31 127 TRP B O 1
ATOM 3511 N N . LYS B 1 128 ? -14.852 -18.562 5.809 1 94.44 128 LYS B N 1
ATOM 3512 C CA . LYS B 1 128 ? -13.609 -18.125 5.188 1 94.44 128 LYS B CA 1
ATOM 3513 C C . LYS B 1 128 ? -13.5 -16.594 5.195 1 94.44 128 LYS B C 1
ATOM 3515 O O . LYS B 1 128 ? -14.508 -15.898 5.082 1 94.44 128 LYS B O 1
ATOM 3520 N N . HIS B 1 129 ? -12.312 -16.219 5.336 1 94.62 129 HIS B N 1
ATOM 3521 C CA . HIS B 1 129 ? -11.984 -14.797 5.445 1 94.62 129 HIS B CA 1
ATOM 3522 C C . HIS B 1 129 ? -11.461 -14.25 4.121 1 94.62 129 HIS B C 1
ATOM 3524 O O . HIS B 1 129 ? -10.578 -14.852 3.504 1 94.62 129 HIS B O 1
ATOM 3530 N N . TYR B 1 130 ? -12.008 -13.094 3.705 1 96.94 130 TYR B N 1
ATOM 3531 C CA . TYR B 1 130 ? -11.586 -12.422 2.48 1 96.94 130 TYR B CA 1
ATOM 3532 C C . TYR B 1 130 ? -11.398 -10.93 2.717 1 96.94 130 TYR B C 1
ATOM 3534 O O . TYR B 1 130 ? -12.352 -10.148 2.633 1 96.94 130 TYR B O 1
ATOM 3542 N N . PRO B 1 131 ? -10.117 -10.445 2.928 1 97.44 131 PRO B N 1
ATOM 3543 C CA . PRO B 1 131 ? -9.922 -8.992 2.965 1 97.44 131 PRO B CA 1
ATOM 3544 C C . PRO B 1 131 ? -10.438 -8.297 1.704 1 97.44 131 PRO B C 1
ATOM 3546 O O . PRO B 1 131 ? -10.156 -8.742 0.59 1 97.44 131 PRO B O 1
ATOM 3549 N N . ALA B 1 132 ? -11.164 -7.168 1.914 1 97.62 132 ALA B N 1
ATOM 3550 C CA . ALA B 1 132 ? -11.812 -6.531 0.768 1 97.62 132 ALA B CA 1
ATOM 3551 C C . ALA B 1 132 ? -11.812 -5.012 0.911 1 97.62 132 ALA B C 1
ATOM 3553 O O . ALA B 1 132 ? -11.625 -4.484 2.01 1 97.62 132 ALA B O 1
ATOM 3554 N N . THR B 1 133 ? -11.953 -4.32 -0.232 1 98 133 THR B N 1
ATOM 3555 C CA . THR B 1 133 ? -12.055 -2.867 -0.291 1 98 133 THR B CA 1
ATOM 3556 C C . THR B 1 133 ? -13.086 -2.441 -1.334 1 98 133 THR B C 1
ATOM 3558 O O . THR B 1 133 ? -13.156 -3.027 -2.418 1 98 133 THR B O 1
ATOM 3561 N N . ILE B 1 134 ? -13.883 -1.512 -1.018 1 97.75 134 ILE B N 1
ATOM 3562 C CA . ILE B 1 134 ? -14.727 -0.799 -1.972 1 97.75 134 ILE B CA 1
ATOM 3563 C C . ILE B 1 134 ? -14.273 0.655 -2.074 1 97.75 134 ILE B C 1
ATOM 3565 O O . ILE B 1 134 ? -14.18 1.356 -1.064 1 97.75 134 ILE B O 1
ATOM 3569 N N . ARG B 1 135 ? -14 1.039 -3.264 1 97.94 135 ARG B N 1
ATOM 3570 C CA . ARG B 1 135 ? -13.453 2.371 -3.498 1 97.94 135 ARG B CA 1
ATOM 3571 C C . ARG B 1 135 ? -14.227 3.096 -4.594 1 97.94 135 ARG B C 1
ATOM 3573 O O . ARG B 1 135 ? -14.602 2.49 -5.602 1 97.94 135 ARG B O 1
ATOM 3580 N N . GLY B 1 136 ? -14.461 4.395 -4.391 1 98.25 136 GLY B N 1
ATOM 3581 C CA . GLY B 1 136 ? -15.078 5.242 -5.398 1 98.25 136 GLY B CA 1
ATOM 3582 C C . GLY B 1 136 ? -14.344 6.551 -5.609 1 98.25 136 GLY B C 1
ATOM 3583 O O . GLY B 1 136 ? -13.758 7.105 -4.668 1 98.25 136 GLY B O 1
ATOM 3584 N N . GLU B 1 137 ? -14.438 7.008 -6.809 1 98.12 137 GLU B N 1
ATOM 3585 C CA . GLU B 1 137 ? -13.852 8.297 -7.172 1 98.12 137 GLU B CA 1
ATOM 3586 C C . GLU B 1 137 ? -14.75 9.055 -8.141 1 98.12 137 GLU B C 1
ATOM 3588 O O . GLU B 1 137 ? -15.359 8.453 -9.031 1 98.12 137 GLU B O 1
ATOM 3593 N N . MET B 1 138 ? -14.867 10.289 -7.934 1 97.81 138 MET B N 1
ATOM 3594 C CA . MET B 1 138 ? -15.516 11.219 -8.859 1 97.81 138 MET B CA 1
ATOM 3595 C C . MET B 1 138 ? -14.547 12.32 -9.289 1 97.81 138 MET B C 1
ATOM 3597 O O . MET B 1 138 ? -13.984 13.016 -8.445 1 97.81 138 MET B O 1
ATOM 3601 N N . ARG B 1 139 ? -14.273 12.398 -10.547 1 96.31 139 ARG B N 1
ATOM 3602 C CA . ARG B 1 139 ? -13.406 13.438 -11.102 1 96.31 139 ARG B CA 1
ATOM 3603 C C . ARG B 1 139 ? -14.133 14.227 -12.188 1 96.31 139 ARG B C 1
ATOM 3605 O O . ARG B 1 139 ? -14.359 13.711 -13.281 1 96.31 139 ARG B O 1
ATOM 3612 N N . ASP B 1 140 ? -14.398 15.438 -11.938 1 94.06 140 ASP B N 1
ATOM 3613 C CA . ASP B 1 140 ? -15.039 16.328 -12.898 1 94.06 140 ASP B CA 1
ATOM 3614 C C . ASP B 1 140 ? -16.266 15.664 -13.531 1 94.06 140 ASP B C 1
ATOM 3616 O O . ASP B 1 140 ? -16.391 15.633 -14.75 1 94.06 140 ASP B O 1
ATOM 3620 N N . GLY B 1 141 ? -17.016 15.008 -12.75 1 94.25 141 GLY B N 1
ATOM 3621 C CA . GLY B 1 141 ? -18.281 14.422 -13.172 1 94.25 141 GLY B CA 1
ATOM 3622 C C . GLY B 1 141 ? -18.156 12.977 -13.609 1 94.25 141 GLY B C 1
ATOM 3623 O O . GLY B 1 141 ? -19.156 12.305 -13.844 1 94.25 141 GLY B O 1
ATOM 3624 N N . GLU B 1 142 ? -16.984 12.484 -13.812 1 96.69 142 GLU B N 1
ATOM 3625 C CA . GLU B 1 142 ? -16.766 11.102 -14.211 1 96.69 142 GLU B CA 1
ATOM 3626 C C . GLU B 1 142 ? -16.625 10.195 -12.992 1 96.69 142 GLU B C 1
ATOM 3628 O O . GLU B 1 142 ? -15.773 10.422 -12.141 1 96.69 142 GLU B O 1
ATOM 3633 N N . PHE B 1 143 ? -17.516 9.195 -12.977 1 97.69 143 PHE B N 1
ATOM 3634 C CA . PHE B 1 143 ? -17.578 8.305 -11.828 1 97.69 143 PHE B CA 1
ATOM 3635 C C . PHE B 1 143 ? -16.875 6.984 -12.125 1 97.69 143 PHE B C 1
ATOM 3637 O O . PHE B 1 143 ? -17 6.453 -13.234 1 97.69 143 PHE B O 1
ATOM 3644 N N . SER B 1 144 ? -16.094 6.445 -11.156 1 97.75 144 SER B N 1
ATOM 3645 C CA . SER B 1 144 ? -15.523 5.102 -11.203 1 97.75 144 SER B CA 1
ATOM 3646 C C . SER B 1 144 ? -15.648 4.406 -9.852 1 97.75 144 S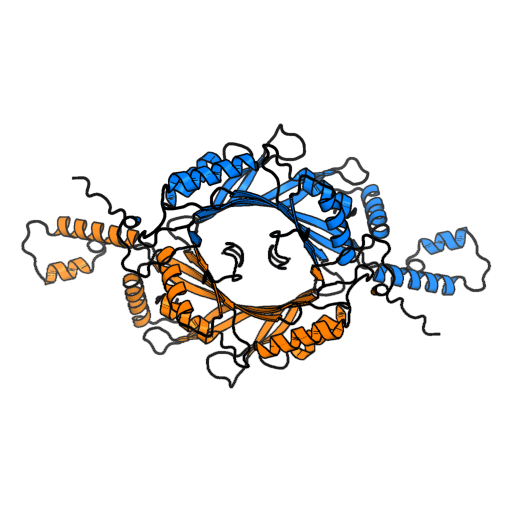ER B C 1
ATOM 3648 O O . SER B 1 144 ? -15.531 5.047 -8.805 1 97.75 144 SER B O 1
ATOM 3650 N N . CYS B 1 145 ? -15.883 3.152 -9.859 1 98 145 CYS B N 1
ATOM 3651 C CA . CYS B 1 145 ? -15.977 2.326 -8.656 1 98 145 CYS B CA 1
ATOM 3652 C C . CYS B 1 145 ? -15.109 1.077 -8.789 1 98 145 CYS B C 1
ATOM 3654 O O . CYS B 1 145 ? -15.094 0.436 -9.844 1 98 145 CYS B O 1
ATOM 3656 N N . GLU B 1 146 ? -14.414 0.761 -7.742 1 98 146 GLU B N 1
ATOM 3657 C CA . GLU B 1 146 ? -13.484 -0.368 -7.715 1 98 146 GLU B CA 1
ATOM 3658 C C . GLU B 1 146 ? -13.766 -1.283 -6.527 1 98 146 GLU B C 1
ATOM 3660 O O . GLU B 1 146 ? -14.047 -0.808 -5.426 1 98 146 GLU B O 1
ATOM 3665 N N . VAL B 1 147 ? -13.664 -2.568 -6.785 1 97.81 147 VAL B N 1
ATOM 3666 C CA . VAL B 1 147 ? -13.711 -3.584 -5.738 1 97.81 147 VAL B CA 1
ATOM 3667 C C . VAL B 1 147 ? -12.398 -4.375 -5.73 1 97.81 147 VAL B C 1
ATOM 3669 O O . VAL B 1 147 ? -11.906 -4.773 -6.789 1 97.81 147 VAL B O 1
ATOM 3672 N N . SER B 1 148 ? -11.82 -4.504 -4.598 1 97.94 148 SER B N 1
ATOM 3673 C CA . SER B 1 148 ? -10.641 -5.348 -4.465 1 97.94 148 SER B CA 1
ATOM 3674 C C . SER B 1 148 ? -10.859 -6.453 -3.438 1 97.94 148 SER B C 1
ATOM 3676 O O . SER B 1 148 ? -11.562 -6.254 -2.441 1 97.94 148 SER B O 1
ATOM 3678 N N . ILE B 1 149 ? -10.25 -7.621 -3.682 1 97.81 149 ILE B N 1
ATOM 3679 C CA . ILE B 1 149 ? -10.406 -8.758 -2.779 1 97.81 149 ILE B CA 1
ATOM 3680 C C . ILE B 1 149 ? -9.156 -9.625 -2.816 1 97.81 149 ILE B C 1
ATOM 3682 O O . ILE B 1 149 ? -8.43 -9.641 -3.816 1 97.81 149 ILE B O 1
ATOM 3686 N N . GLU B 1 150 ? -8.891 -10.281 -1.743 1 98.19 150 GLU B N 1
ATOM 3687 C CA . GLU B 1 150 ? -7.84 -11.281 -1.633 1 98.19 150 GLU B CA 1
ATOM 3688 C C . GLU B 1 150 ? -8.43 -12.672 -1.395 1 98.19 150 GLU B C 1
ATOM 3690 O O . GLU B 1 150 ? -9.195 -12.875 -0.453 1 98.19 150 GLU B O 1
ATOM 3695 N N . VAL B 1 151 ? -8.062 -13.609 -2.254 1 98.25 151 VAL B N 1
ATOM 3696 C CA . VAL B 1 151 ? -8.625 -14.953 -2.186 1 98.25 151 VAL B CA 1
ATOM 3697 C C . VAL B 1 151 ? -7.508 -15.977 -2.051 1 98.25 151 VAL B C 1
ATOM 3699 O O . VAL B 1 151 ? -6.625 -16.062 -2.912 1 98.25 151 VAL B O 1
ATOM 3702 N N . PRO B 1 152 ? -7.523 -16.781 -1.045 1 98.06 152 PRO B N 1
ATOM 3703 C CA . PRO B 1 152 ? -6.512 -17.828 -0.891 1 98.06 152 PRO B CA 1
ATOM 3704 C C . PRO B 1 152 ? -6.816 -19.062 -1.723 1 98.06 152 PRO B C 1
ATOM 3706 O O . PRO B 1 152 ? -7.984 -19.391 -1.94 1 98.06 152 PRO B O 1
ATOM 3709 N N . TYR B 1 153 ? -5.777 -19.688 -2.18 1 98.19 153 TYR B N 1
ATOM 3710 C CA . TYR B 1 153 ? -5.863 -20.953 -2.889 1 98.19 153 TYR B CA 1
ATOM 3711 C C . TYR B 1 153 ? -4.574 -21.766 -2.729 1 98.19 153 TYR B C 1
ATOM 3713 O O . TYR B 1 153 ? -3.621 -21.297 -2.102 1 98.19 153 TYR B O 1
ATOM 3721 N N . SER B 1 154 ? -4.637 -22.969 -3.16 1 97.69 154 SER B N 1
ATOM 3722 C CA . SER B 1 154 ? -3.455 -23.812 -3.121 1 97.69 154 SER B CA 1
ATOM 3723 C C . SER B 1 154 ? -2.779 -23.891 -4.488 1 97.69 154 SER B C 1
ATOM 3725 O O . SER B 1 154 ? -3.453 -23.969 -5.516 1 97.69 154 SER B O 1
ATOM 3727 N N . SER B 1 155 ? -1.468 -23.797 -4.504 1 97.5 155 SER B N 1
ATOM 3728 C CA . SER B 1 155 ? -0.719 -23.984 -5.742 1 97.5 155 SER B CA 1
ATOM 3729 C C . SER B 1 155 ? 0.341 -25.062 -5.598 1 97.5 155 SER B C 1
ATOM 3731 O O . SER B 1 155 ? 0.96 -25.203 -4.539 1 97.5 155 SER B O 1
ATOM 3733 N N . THR B 1 156 ? 0.476 -25.859 -6.629 1 96.31 156 THR B N 1
ATOM 3734 C CA . THR B 1 156 ? 1.488 -26.906 -6.707 1 96.31 156 THR B CA 1
ATOM 3735 C C . THR B 1 156 ? 2.365 -26.719 -7.938 1 96.31 156 THR B C 1
ATOM 3737 O O . THR B 1 156 ? 1.858 -26.516 -9.047 1 96.31 156 THR B O 1
ATOM 3740 N N . CYS B 1 157 ? 3.607 -26.812 -7.738 1 94.38 157 CYS B N 1
ATOM 3741 C CA . CYS B 1 157 ? 4.566 -26.531 -8.805 1 94.38 157 CYS B CA 1
ATOM 3742 C C . CYS B 1 157 ? 4.613 -27.672 -9.805 1 94.38 157 CYS B C 1
ATOM 3744 O O . CYS B 1 157 ? 4.875 -28.828 -9.438 1 94.38 157 CYS B O 1
ATOM 3746 N N . PRO B 1 158 ? 4.453 -27.391 -11.086 1 93.81 158 PRO B N 1
ATOM 3747 C CA . PRO B 1 158 ? 4.5 -28.438 -12.109 1 93.81 158 PRO B CA 1
ATOM 3748 C C . PRO B 1 158 ? 5.883 -29.062 -12.242 1 93.81 158 PRO B C 1
ATOM 3750 O O . PRO B 1 158 ? 5.996 -30.266 -12.477 1 93.81 158 PRO B O 1
ATOM 3753 N N . CYS B 1 159 ? 6.926 -28.297 -12.086 1 91.25 159 CYS B N 1
ATOM 3754 C CA . CYS B 1 159 ? 8.281 -28.812 -12.188 1 91.25 159 CYS B CA 1
ATOM 3755 C C . CYS B 1 159 ? 8.562 -29.828 -11.086 1 91.25 159 CYS B C 1
ATOM 3757 O O . CYS B 1 159 ? 9.117 -30.906 -11.344 1 91.25 159 CYS B O 1
ATOM 3759 N N . SER B 1 160 ? 8.234 -29.438 -9.898 1 92.25 160 SER B N 1
ATOM 3760 C CA . SER B 1 160 ? 8.43 -30.344 -8.773 1 92.25 160 SER B CA 1
ATOM 3761 C C . SER B 1 160 ? 7.625 -31.625 -8.945 1 92.25 160 SER B C 1
ATOM 3763 O O . SER B 1 160 ? 8.086 -32.688 -8.57 1 92.25 160 SER B O 1
ATOM 3765 N N . ALA B 1 161 ? 6.449 -31.5 -9.438 1 93.81 161 ALA B N 1
ATOM 3766 C CA . ALA B 1 161 ? 5.621 -32.688 -9.703 1 93.81 161 ALA B CA 1
ATOM 3767 C C . ALA B 1 161 ? 6.293 -33.594 -10.703 1 93.81 161 ALA B C 1
ATOM 3769 O O . ALA B 1 161 ? 6.32 -34.812 -10.508 1 93.81 161 ALA B O 1
ATOM 3770 N N . ALA B 1 162 ? 6.836 -33.031 -11.75 1 93.62 162 ALA B N 1
ATOM 3771 C CA . ALA B 1 162 ? 7.52 -33.844 -12.766 1 93.62 162 ALA B CA 1
ATOM 3772 C C . ALA B 1 162 ? 8.742 -34.531 -12.188 1 93.62 162 ALA B C 1
ATOM 3774 O O . ALA B 1 162 ? 8.977 -35.719 -12.461 1 93.62 162 ALA B O 1
ATOM 3775 N N . LEU B 1 163 ? 9.43 -33.812 -11.406 1 93.12 163 LEU B N 1
ATOM 3776 C CA . LEU B 1 163 ? 10.617 -34.375 -10.773 1 93.12 163 LEU B CA 1
ATOM 3777 C C . LEU B 1 163 ? 10.234 -35.5 -9.82 1 93.12 163 LEU B C 1
ATOM 3779 O O . LEU B 1 163 ? 10.953 -36.5 -9.719 1 93.12 163 LEU B O 1
ATOM 3783 N N . SER B 1 164 ? 9.18 -35.312 -9.109 1 93.38 164 SER B N 1
ATOM 3784 C CA . SER B 1 164 ? 8.688 -36.344 -8.211 1 93.38 164 SER B CA 1
ATOM 3785 C C . SER B 1 164 ? 8.305 -37.594 -8.984 1 93.38 164 SER B C 1
ATOM 3787 O O . SER B 1 164 ? 8.633 -38.719 -8.562 1 93.38 164 SER B O 1
ATOM 3789 N N . ARG B 1 165 ? 7.68 -37.5 -10.055 1 94.81 165 ARG B N 1
ATOM 3790 C CA . ARG B 1 165 ? 7.305 -38.656 -10.875 1 94.81 165 ARG B CA 1
ATOM 3791 C C . ARG B 1 165 ? 8.539 -39.375 -11.383 1 94.81 165 ARG B C 1
ATOM 3793 O O . ARG B 1 165 ? 8.547 -40.625 -11.438 1 94.81 165 ARG B O 1
ATOM 3800 N N . GLN B 1 166 ? 9.531 -38.625 -11.727 1 95.06 166 GLN B N 1
ATOM 3801 C CA . GLN B 1 166 ? 10.766 -39.219 -12.195 1 95.06 166 GLN B CA 1
ATOM 3802 C C . GLN B 1 166 ? 11.391 -40.094 -11.117 1 95.06 166 GLN B C 1
ATOM 3804 O O . GLN B 1 166 ? 11.859 -41.219 -11.406 1 95.06 166 GLN B O 1
ATOM 3809 N N . LEU B 1 167 ? 11.375 -39.625 -9.945 1 94.75 167 LEU B N 1
ATOM 3810 C CA . LEU B 1 167 ? 11.938 -40.375 -8.836 1 94.75 167 LEU B CA 1
ATOM 3811 C C . LEU B 1 167 ? 11.133 -41.656 -8.586 1 94.75 167 LEU B C 1
ATOM 3813 O O . LEU B 1 167 ? 11.703 -42.688 -8.273 1 94.75 167 LEU B O 1
ATOM 3817 N N . ILE B 1 168 ? 9.883 -41.594 -8.695 1 94.38 168 ILE B N 1
ATOM 3818 C CA . ILE B 1 168 ? 9.008 -42.75 -8.508 1 94.38 168 ILE B CA 1
ATOM 3819 C C . ILE B 1 168 ? 9.266 -43.75 -9.609 1 94.38 168 ILE B C 1
ATOM 3821 O O . ILE B 1 168 ? 9.312 -44.969 -9.352 1 94.38 168 ILE B O 1
ATOM 3825 N N . GLN B 1 169 ? 9.43 -43.312 -10.836 1 96.12 169 GLN B N 1
ATOM 3826 C CA . GLN B 1 169 ? 9.773 -44.188 -11.953 1 96.12 169 GLN B CA 1
ATOM 3827 C C . GLN B 1 169 ? 11.094 -44.906 -11.695 1 96.12 169 GLN B C 1
ATOM 3829 O O . GLN B 1 169 ? 11.219 -46.094 -11.961 1 96.12 169 GLN B O 1
ATOM 3834 N N . GLU B 1 170 ? 12.008 -44.188 -11.188 1 96.12 170 GLU B N 1
ATOM 3835 C CA . GLU B 1 170 ? 13.305 -44.75 -10.875 1 96.12 170 GLU B CA 1
ATOM 3836 C C . GLU B 1 170 ? 13.18 -45.844 -9.789 1 96.12 170 GLU B C 1
ATOM 3838 O O . GLU B 1 170 ? 13.828 -46.875 -9.867 1 96.12 170 GLU B O 1
ATOM 3843 N N . ALA B 1 171 ? 12.398 -45.531 -8.797 1 95.56 171 ALA B N 1
ATOM 3844 C CA . ALA B 1 171 ? 12.156 -46.5 -7.738 1 95.56 171 ALA B CA 1
ATOM 3845 C C . ALA B 1 171 ? 11.5 -47.781 -8.297 1 95.56 171 ALA B C 1
ATOM 3847 O O . ALA B 1 171 ? 11.82 -48.875 -7.863 1 95.56 171 ALA B O 1
ATOM 3848 N N . PHE B 1 172 ? 10.547 -47.625 -9.172 1 96.31 172 PHE B N 1
ATOM 3849 C CA . PHE B 1 172 ? 9.883 -48.75 -9.812 1 96.31 172 PHE B CA 1
ATOM 3850 C C . PHE B 1 172 ? 10.883 -49.594 -10.586 1 96.31 172 PHE B C 1
ATOM 3852 O O . PHE B 1 172 ? 10.852 -50.844 -10.508 1 96.31 172 PHE B O 1
ATOM 3859 N N . GLU B 1 173 ? 11.703 -48.875 -11.32 1 96.31 173 GLU B N 1
ATOM 3860 C CA . GLU B 1 173 ? 12.742 -49.562 -12.07 1 96.31 173 GLU B CA 1
ATOM 3861 C C . GLU B 1 173 ? 13.648 -50.375 -11.141 1 96.31 173 GLU B C 1
ATOM 3863 O O . GLU B 1 173 ? 13.961 -51.531 -11.422 1 96.31 173 GLU B O 1
ATOM 3868 N N . LYS B 1 174 ? 14.047 -49.75 -10.094 1 95.5 174 LYS B N 1
ATOM 3869 C CA . LYS B 1 174 ? 14.93 -50.406 -9.133 1 95.5 174 LYS B CA 1
ATOM 3870 C C . LYS B 1 174 ? 14.273 -51.656 -8.539 1 95.5 174 LYS B C 1
ATOM 3872 O O . LYS B 1 174 ? 14.93 -52.688 -8.328 1 95.5 174 LYS B O 1
ATOM 3877 N N . GLN B 1 175 ? 13.023 -51.531 -8.289 1 94.56 175 GLN B N 1
ATOM 3878 C CA . GLN B 1 175 ? 12.297 -52.594 -7.602 1 94.56 175 GLN B CA 1
ATOM 3879 C C . GLN B 1 175 ? 11.961 -53.719 -8.555 1 94.56 175 GLN B C 1
ATOM 3881 O O . GLN B 1 175 ? 12 -54.906 -8.172 1 94.56 175 GLN B O 1
ATOM 3886 N N . PHE B 1 176 ? 11.602 -53.438 -9.812 1 95.56 176 PHE B N 1
ATOM 3887 C CA . PHE B 1 176 ? 10.922 -54.438 -10.617 1 95.56 176 PHE B CA 1
ATOM 3888 C C . PHE B 1 176 ? 11.695 -54.719 -11.898 1 95.56 176 PHE B C 1
ATOM 3890 O O . PHE B 1 176 ? 11.336 -55.625 -12.664 1 95.56 176 PHE B O 1
ATOM 3897 N N . ALA B 1 177 ? 12.68 -53.938 -12.203 1 94 177 ALA B N 1
ATOM 3898 C CA . ALA B 1 177 ? 13.406 -54.125 -13.453 1 94 177 ALA B CA 1
ATOM 3899 C C . ALA B 1 177 ? 13.797 -55.594 -13.625 1 94 177 ALA B C 1
ATOM 3901 O O . ALA B 1 177 ? 14.328 -56.219 -12.703 1 94 177 ALA B O 1
ATOM 3902 N N . GLY B 1 178 ? 13.562 -56.125 -14.883 1 93.19 178 GLY B N 1
ATOM 3903 C CA . GLY B 1 178 ? 13.969 -57.469 -15.227 1 93.19 178 GLY B CA 1
ATOM 3904 C C . GLY B 1 178 ? 13.047 -58.531 -14.656 1 93.19 178 GLY B C 1
ATOM 3905 O O . GLY B 1 178 ? 13.336 -59.719 -14.766 1 93.19 178 GLY B O 1
ATOM 3906 N N . GLN B 1 179 ? 12.117 -58.219 -14.031 1 91.31 179 GLN B N 1
ATOM 3907 C CA . GLN B 1 179 ? 11.188 -59.156 -13.406 1 91.31 179 GLN B CA 1
ATOM 3908 C C . GLN B 1 179 ? 9.852 -59.188 -14.148 1 91.31 179 GLN B C 1
ATOM 3910 O O . GLN B 1 179 ? 9.523 -58.25 -14.875 1 91.31 179 GLN B O 1
ATOM 3915 N N . SER B 1 180 ? 9.164 -60.344 -14.133 1 93 180 SER B N 1
ATOM 3916 C CA . SER B 1 180 ? 7.77 -60.375 -14.562 1 93 180 SER B CA 1
ATOM 3917 C C . SER B 1 180 ? 6.863 -59.688 -13.555 1 93 180 SER B C 1
ATOM 3919 O O . SER B 1 180 ? 7.008 -59.875 -12.344 1 93 180 SER B O 1
ATOM 3921 N N . LEU B 1 181 ? 6.008 -58.844 -14.031 1 90.75 181 LEU B N 1
ATOM 3922 C CA . LEU B 1 181 ? 5.184 -58 -13.156 1 90.75 181 LEU B CA 1
ATOM 3923 C C . LEU B 1 181 ? 3.957 -58.781 -12.68 1 90.75 181 LEU B C 1
ATOM 3925 O O . LEU B 1 181 ? 3.326 -59.5 -13.469 1 90.75 181 LEU B O 1
ATOM 3929 N N . ASP B 1 182 ? 3.74 -58.688 -11.367 1 95.31 182 ASP B N 1
ATOM 3930 C CA . ASP B 1 182 ? 2.549 -59.219 -10.703 1 95.31 182 ASP B CA 1
ATOM 3931 C C . ASP B 1 182 ? 1.648 -58.094 -10.211 1 95.31 182 ASP B C 1
ATOM 3933 O O . ASP B 1 182 ? 2.117 -57.156 -9.555 1 95.31 182 ASP B O 1
ATOM 3937 N N . TYR B 1 183 ? 0.319 -58.25 -10.617 1 96.12 183 TYR B N 1
ATOM 3938 C CA . TYR B 1 183 ? -0.637 -57.188 -10.32 1 96.12 183 TYR B CA 1
ATOM 3939 C C . TYR B 1 183 ? -0.652 -56.875 -8.828 1 96.12 183 TYR B C 1
ATOM 3941 O O . TYR B 1 183 ? -0.588 -55.688 -8.438 1 96.12 183 TYR B O 1
ATOM 3949 N N . GLN B 1 184 ? -0.765 -57.844 -7.98 1 95.81 184 GLN B N 1
ATOM 3950 C CA . GLN B 1 184 ? -0.879 -57.656 -6.543 1 95.81 184 GLN B CA 1
ATOM 3951 C C . GLN B 1 184 ? 0.413 -57.062 -5.965 1 95.81 184 GLN B C 1
ATOM 3953 O O . GLN B 1 184 ? 0.378 -56.25 -5.059 1 95.81 184 GLN B O 1
ATOM 3958 N N . GLN B 1 185 ? 1.473 -57.5 -6.461 1 94.38 185 GLN B N 1
ATOM 3959 C CA . GLN B 1 185 ? 2.762 -57 -6 1 94.38 185 GLN B CA 1
ATOM 3960 C C . GLN B 1 185 ? 2.908 -55.5 -6.293 1 94.38 185 GLN B C 1
ATOM 3962 O O . GLN B 1 185 ? 3.379 -54.75 -5.449 1 94.38 185 GLN B O 1
ATOM 3967 N N . VAL B 1 186 ? 2.564 -55.156 -7.535 1 95.88 186 VAL B N 1
ATOM 3968 C CA . VAL B 1 186 ? 2.66 -53.75 -7.938 1 95.88 186 VAL B CA 1
ATOM 3969 C C . VAL B 1 186 ? 1.683 -52.906 -7.117 1 95.88 186 VAL B C 1
ATOM 3971 O O . VAL B 1 186 ? 2.035 -51.844 -6.633 1 95.88 186 VAL B O 1
ATOM 3974 N N . MET B 1 187 ? 0.498 -53.375 -6.93 1 96.19 187 MET B N 1
ATOM 3975 C CA . MET B 1 187 ? -0.521 -52.688 -6.152 1 96.19 187 MET B CA 1
ATOM 3976 C C . MET B 1 187 ? -0.042 -52.438 -4.727 1 96.19 187 MET B C 1
ATOM 3978 O O . MET B 1 187 ? -0.206 -51.344 -4.195 1 96.19 187 MET B O 1
ATOM 3982 N N . ASP B 1 188 ? 0.518 -53.406 -4.094 1 94.81 188 ASP B N 1
ATOM 3983 C CA . ASP B 1 188 ? 1.033 -53.281 -2.734 1 94.81 188 ASP B CA 1
ATOM 3984 C C . ASP B 1 188 ? 2.188 -52.281 -2.68 1 94.81 188 ASP B C 1
ATOM 3986 O O . ASP B 1 188 ? 2.283 -51.5 -1.742 1 94.81 188 ASP B O 1
ATOM 3990 N N . TRP B 1 189 ? 3.059 -52.344 -3.686 1 95.88 189 TRP B N 1
ATOM 3991 C CA . TRP B 1 189 ? 4.219 -51.469 -3.758 1 95.88 189 TRP B CA 1
ATOM 3992 C C . TRP B 1 189 ? 3.783 -50 -3.848 1 95.88 189 TRP B C 1
ATOM 3994 O O . TRP B 1 189 ? 4.371 -49.125 -3.197 1 95.88 189 TRP B O 1
ATOM 4004 N N . LEU B 1 190 ? 2.719 -49.75 -4.602 1 95.94 190 LEU B N 1
ATOM 4005 C CA . LEU B 1 190 ? 2.199 -48.406 -4.793 1 95.94 190 LEU B CA 1
ATOM 4006 C C . LEU B 1 190 ? 1.689 -47.844 -3.479 1 95.94 190 LEU B C 1
ATOM 4008 O O . LEU B 1 190 ? 1.558 -46.625 -3.342 1 95.94 190 LEU B O 1
ATOM 4012 N N . GLY B 1 191 ? 1.45 -48.625 -2.51 1 94.56 191 GLY B N 1
ATOM 4013 C CA . GLY B 1 191 ? 0.929 -48.188 -1.227 1 94.56 191 GLY B CA 1
ATOM 4014 C C . GLY B 1 191 ? 2.014 -47.938 -0.195 1 94.56 191 GLY B C 1
ATOM 4015 O O . GLY B 1 191 ? 1.719 -47.594 0.952 1 94.56 191 GLY B O 1
ATOM 4016 N N . THR B 1 192 ? 3.268 -48 -0.579 1 93.38 192 THR B N 1
ATOM 4017 C CA . THR B 1 192 ? 4.367 -47.875 0.373 1 93.38 192 THR B CA 1
ATOM 4018 C C . THR B 1 192 ? 5.105 -46.562 0.176 1 93.38 192 THR B C 1
ATOM 4020 O O . THR B 1 192 ? 5.09 -46 -0.918 1 93.38 192 THR B O 1
ATOM 4023 N N . PRO B 1 193 ? 5.816 -46.094 1.251 1 93.06 193 PRO B N 1
ATOM 4024 C CA . PRO B 1 193 ? 6.668 -44.906 1.109 1 93.06 193 PRO B CA 1
ATOM 4025 C C . PRO B 1 193 ? 7.859 -45.125 0.183 1 93.06 193 PRO B C 1
ATOM 4027 O O . PRO B 1 193 ? 8.406 -44.188 -0.381 1 93.06 193 PRO B O 1
ATOM 4030 N N . GLU B 1 194 ? 8.234 -46.375 0.042 1 92.44 194 GLU B N 1
ATOM 4031 C CA . GLU B 1 194 ? 9.32 -46.719 -0.876 1 92.44 194 GLU B CA 1
ATOM 4032 C C . GLU B 1 194 ? 8.875 -46.562 -2.33 1 92.44 194 GLU B C 1
ATOM 4034 O O . GLU B 1 194 ? 9.656 -46.188 -3.193 1 92.44 194 GLU B O 1
ATOM 4039 N N . GLY B 1 195 ? 7.703 -47 -2.613 1 93.56 195 GLY B N 1
ATOM 4040 C CA . GLY B 1 195 ? 7.148 -46.844 -3.951 1 93.56 195 GLY B CA 1
ATOM 4041 C C . GLY B 1 195 ? 6.859 -45.406 -4.34 1 93.56 195 GLY B C 1
ATOM 4042 O O . GLY B 1 195 ? 7.379 -44.938 -5.344 1 93.56 195 GLY B O 1
ATOM 4043 N N . ILE B 1 196 ? 6.059 -44.812 -3.543 1 94.94 196 ILE B N 1
ATOM 4044 C CA . ILE B 1 196 ? 5.781 -43.375 -3.721 1 94.94 196 ILE B CA 1
ATOM 4045 C C . ILE B 1 196 ? 6.723 -42.562 -2.846 1 94.94 196 ILE B C 1
ATOM 4047 O O . ILE B 1 196 ? 6.309 -42 -1.824 1 94.94 196 ILE B O 1
ATOM 4051 N N . CYS B 1 197 ? 7.953 -42.312 -3.365 1 94.56 197 CYS B N 1
ATOM 4052 C CA . CYS B 1 197 ? 9.07 -41.906 -2.521 1 94.56 197 CYS B CA 1
ATOM 4053 C C . CYS B 1 197 ? 9.305 -40.406 -2.635 1 94.56 197 CYS B C 1
ATOM 4055 O O . CYS B 1 197 ? 10.312 -39.875 -2.137 1 94.56 197 CYS B O 1
ATOM 4057 N N . ALA B 1 198 ? 8.469 -39.688 -3.371 1 94.56 198 ALA B N 1
ATOM 4058 C CA . ALA B 1 198 ? 8.656 -38.25 -3.559 1 94.56 198 ALA B CA 1
ATOM 4059 C C . ALA B 1 198 ? 7.312 -37.531 -3.557 1 94.56 198 ALA B C 1
ATOM 4061 O O . ALA B 1 198 ? 6.301 -38.062 -4.008 1 94.56 198 ALA B O 1
ATOM 4062 N N . THR B 1 199 ? 7.285 -36.312 -3.031 1 92.31 199 THR B N 1
ATOM 4063 C CA . THR B 1 199 ? 6.105 -35.438 -2.959 1 92.31 199 THR B CA 1
ATOM 4064 C C . THR B 1 199 ? 6.41 -34.062 -3.514 1 92.31 199 THR B C 1
ATOM 4066 O O . THR B 1 199 ? 7.371 -33.406 -3.094 1 92.31 199 THR B O 1
ATOM 4069 N N . PRO B 1 200 ? 5.656 -33.656 -4.492 1 94.25 200 PRO B N 1
ATOM 4070 C CA . PRO B 1 200 ? 5.871 -32.281 -4.988 1 94.25 200 PRO B CA 1
ATOM 4071 C C . PRO B 1 200 ? 5.602 -31.234 -3.928 1 94.25 200 PRO B C 1
ATOM 4073 O O . PRO B 1 200 ? 4.75 -31.422 -3.057 1 94.25 200 PRO B O 1
ATOM 4076 N N . HIS B 1 201 ? 6.34 -30.062 -3.988 1 93.44 201 HIS B N 1
ATOM 4077 C CA . HIS B 1 201 ? 6.047 -28.984 -3.041 1 93.44 201 HIS B CA 1
ATOM 4078 C C . HIS B 1 201 ? 4.805 -28.219 -3.455 1 93.44 201 HIS B C 1
ATOM 4080 O O . HIS B 1 201 ? 4.574 -27.984 -4.648 1 93.44 201 HIS B O 1
ATOM 4086 N N . SER B 1 202 ? 4.043 -27.875 -2.543 1 93.75 202 SER B N 1
ATOM 4087 C CA . SER B 1 202 ? 2.848 -27.047 -2.65 1 93.75 202 SER B CA 1
ATOM 4088 C C . SER B 1 202 ? 2.816 -25.984 -1.565 1 93.75 202 SER B C 1
ATOM 4090 O O . SER B 1 202 ? 3.664 -25.969 -0.67 1 93.75 202 SER B O 1
ATOM 4092 N N . GLN B 1 203 ? 2.023 -25.047 -1.747 1 94.31 203 GLN B N 1
ATOM 4093 C CA . GLN B 1 203 ? 1.941 -23.953 -0.78 1 94.31 203 GLN B CA 1
ATOM 4094 C C . GLN B 1 203 ? 0.579 -23.266 -0.837 1 94.31 203 GLN B C 1
ATOM 4096 O O . GLN B 1 203 ? -0.141 -23.391 -1.831 1 94.31 203 GLN B O 1
ATOM 4101 N N . ARG B 1 204 ? 0.24 -22.656 0.286 1 93.12 204 ARG B N 1
ATOM 4102 C CA . ARG B 1 204 ? -0.84 -21.672 0.25 1 93.12 204 ARG B CA 1
ATOM 4103 C C . ARG B 1 204 ? -0.447 -20.453 -0.58 1 93.12 204 ARG B C 1
ATOM 4105 O O . ARG B 1 204 ? 0.683 -19.969 -0.486 1 93.12 204 ARG B O 1
ATOM 4112 N N . SER B 1 205 ? -1.294 -20.016 -1.435 1 98.06 205 SER B N 1
ATOM 4113 C CA . SER B 1 205 ? -1.104 -18.875 -2.322 1 98.06 205 SER B CA 1
ATOM 4114 C C . SER B 1 205 ? -2.289 -17.922 -2.254 1 98.06 205 SER B C 1
ATOM 4116 O O . SER B 1 205 ? -3.316 -18.234 -1.651 1 98.06 205 SER B O 1
ATOM 4118 N N . TYR B 1 206 ? -2.082 -16.672 -2.814 1 98.25 206 TYR B N 1
ATOM 4119 C CA . TYR B 1 206 ? -3.133 -15.672 -2.764 1 98.25 206 TYR B CA 1
ATOM 4120 C C . TYR B 1 206 ? -3.303 -14.984 -4.117 1 98.25 206 TYR B C 1
ATOM 4122 O O . TYR B 1 206 ? -2.316 -14.672 -4.785 1 98.25 206 TYR B O 1
ATOM 4130 N N . ALA B 1 207 ? -4.527 -14.812 -4.488 1 98.62 207 ALA B N 1
ATOM 4131 C CA . ALA B 1 207 ? -4.887 -13.938 -5.602 1 98.62 207 ALA B CA 1
ATOM 4132 C C . ALA B 1 207 ? -5.398 -12.594 -5.102 1 98.62 207 ALA B C 1
ATOM 4134 O O . ALA B 1 207 ? -6.418 -12.531 -4.41 1 98.62 207 ALA B O 1
ATOM 4135 N N . GLN B 1 208 ? -4.68 -11.562 -5.375 1 98.56 208 GLN B N 1
ATOM 4136 C CA . GLN B 1 208 ? -5.148 -10.203 -5.152 1 98.56 208 GLN B CA 1
ATOM 4137 C C . GLN B 1 208 ? -5.738 -9.602 -6.43 1 98.56 208 GLN B C 1
ATOM 4139 O O . GLN B 1 208 ? -5.039 -9.469 -7.434 1 98.56 208 GLN B O 1
ATOM 4144 N N . VAL B 1 209 ? -7.004 -9.188 -6.32 1 98.69 209 VAL B N 1
ATOM 4145 C CA . VAL B 1 209 ? -7.711 -8.789 -7.535 1 98.69 209 VAL B CA 1
ATOM 4146 C C . VAL B 1 209 ? -8.414 -7.453 -7.312 1 98.69 209 VAL B C 1
ATOM 4148 O O . VAL B 1 209 ? -9.102 -7.266 -6.309 1 98.69 209 VAL B O 1
ATOM 4151 N N . LYS B 1 210 ? -8.172 -6.508 -8.164 1 98.44 210 LYS B N 1
ATOM 4152 C CA . LYS B 1 210 ? -8.953 -5.281 -8.289 1 98.44 210 LYS B CA 1
ATOM 4153 C C . LYS B 1 210 ? -9.805 -5.301 -9.555 1 98.44 210 LYS B C 1
ATOM 4155 O O . LYS B 1 210 ? -9.305 -5.641 -10.633 1 98.44 210 LYS B O 1
ATOM 4160 N N . VAL B 1 211 ? -11.055 -4.926 -9.469 1 98.38 211 VAL B N 1
ATOM 4161 C CA . VAL B 1 211 ? -11.914 -4.809 -10.641 1 98.38 211 VAL B CA 1
ATOM 4162 C C . VAL B 1 211 ? -12.656 -3.473 -10.617 1 98.38 211 VAL B C 1
ATOM 4164 O O . VAL B 1 211 ? -13.078 -3.014 -9.555 1 98.38 211 VAL B O 1
ATOM 4167 N N . LYS B 1 212 ? -12.703 -2.816 -11.734 1 98.19 212 LYS B N 1
ATOM 4168 C CA . LYS B 1 212 ? -13.633 -1.709 -11.922 1 98.19 212 LYS B CA 1
ATOM 4169 C C . LYS B 1 212 ? -15.016 -2.217 -12.32 1 98.19 212 LYS B C 1
ATOM 4171 O O . LYS B 1 212 ? -15.148 -3.031 -13.234 1 98.19 212 LYS B O 1
ATOM 4176 N N . VAL B 1 213 ? -16 -1.734 -11.633 1 97.31 213 VAL B N 1
ATOM 4177 C CA . VAL B 1 213 ? -17.344 -2.262 -11.867 1 97.31 213 VAL B CA 1
ATOM 4178 C C . VAL B 1 213 ? -18.266 -1.14 -12.336 1 97.31 213 VAL B C 1
ATOM 4180 O O . VAL B 1 213 ? -18 0.039 -12.094 1 97.31 213 VAL B O 1
ATOM 4183 N N . ASN B 1 214 ? -19.344 -1.542 -12.977 1 95 214 ASN B N 1
ATOM 4184 C CA . ASN B 1 214 ? -20.375 -0.599 -13.398 1 95 214 ASN B CA 1
ATOM 4185 C C . ASN B 1 214 ? -21.219 -0.119 -12.219 1 95 214 ASN B C 1
ATOM 4187 O O . ASN B 1 214 ? -21.234 -0.754 -11.164 1 95 214 ASN B O 1
ATOM 4191 N N . GLU B 1 215 ? -21.844 1.046 -12.492 1 95.25 215 GLU B N 1
ATOM 4192 C CA . GLU B 1 215 ? -22.828 1.508 -11.523 1 95.25 215 GLU B CA 1
ATOM 4193 C C . GLU B 1 215 ? -24.016 0.54 -11.43 1 95.25 215 GLU B C 1
ATOM 4195 O O . GLU B 1 215 ? -24.594 0.16 -12.453 1 95.25 215 GLU B O 1
ATOM 4200 N N . SER B 1 216 ? -24.25 0.106 -10.297 1 93.94 216 SER B N 1
ATOM 4201 C CA . SER B 1 216 ? -25.312 -0.871 -10.078 1 93.94 216 SER B CA 1
ATOM 4202 C C . SER B 1 216 ? -25.828 -0.819 -8.648 1 93.94 216 SER B C 1
ATOM 4204 O O . SER B 1 216 ? -25.109 -0.409 -7.734 1 93.94 216 SER B O 1
ATOM 4206 N N . ASP B 1 217 ? -27.016 -1.216 -8.484 1 90.25 217 ASP B N 1
ATOM 4207 C CA . ASP B 1 217 ? -27.609 -1.315 -7.152 1 90.25 217 ASP B CA 1
ATOM 4208 C C . ASP B 1 217 ? -27.328 -2.682 -6.531 1 90.25 217 ASP B C 1
ATOM 4210 O O . ASP B 1 217 ? -27.781 -2.971 -5.422 1 90.25 217 ASP B O 1
ATOM 4214 N N . LEU B 1 218 ? -26.578 -3.418 -7.297 1 86.31 218 LEU B N 1
ATOM 4215 C CA . LEU B 1 218 ? -26.156 -4.727 -6.809 1 86.31 218 LEU B CA 1
ATOM 4216 C C . LEU B 1 218 ? -24.641 -4.848 -6.805 1 86.31 218 LEU B C 1
ATOM 4218 O O . LEU B 1 218 ? -23.984 -4.484 -7.781 1 86.31 218 LEU B O 1
ATOM 4222 N N . LEU B 1 219 ? -24.109 -5.254 -5.652 1 87.31 219 LEU B N 1
ATOM 4223 C CA . LEU B 1 219 ? -22.688 -5.551 -5.531 1 87.31 219 LEU B CA 1
ATOM 4224 C C . LEU B 1 219 ? -22.469 -6.84 -4.75 1 87.31 219 LEU B C 1
ATOM 4226 O O . LEU B 1 219 ? -22.672 -6.879 -3.537 1 87.31 219 LEU B O 1
ATOM 4230 N N . GLU B 1 220 ? -22.094 -7.816 -5.492 1 88 220 GLU B N 1
ATOM 4231 C CA . GLU B 1 220 ? -21.891 -9.125 -4.887 1 88 220 GLU B CA 1
ATOM 4232 C C . GLU B 1 220 ? -20.406 -9.5 -4.859 1 88 220 GLU B C 1
ATOM 4234 O O . GLU B 1 220 ? -19.844 -9.922 -5.875 1 88 220 GLU B O 1
ATOM 4239 N N . LEU B 1 221 ? -19.859 -9.453 -3.684 1 94.12 221 LEU B N 1
ATOM 4240 C CA . LEU B 1 221 ? -18.469 -9.875 -3.523 1 94.12 221 LEU B CA 1
ATOM 4241 C C . LEU B 1 221 ? -18.328 -11.367 -3.793 1 94.12 221 LEU B C 1
ATOM 4243 O O . LEU B 1 221 ? -17.312 -11.812 -4.348 1 94.12 221 LEU B O 1
ATOM 4247 N N . SER B 1 222 ? -19.359 -12.094 -3.484 1 94.38 222 SER B N 1
ATOM 4248 C CA . SER B 1 222 ? -19.359 -13.547 -3.645 1 94.38 222 SER B CA 1
ATOM 4249 C C . SER B 1 222 ? -19.188 -13.938 -5.105 1 94.38 222 SER B C 1
ATOM 4251 O O . SER B 1 222 ? -18.562 -14.961 -5.402 1 94.38 222 SER B O 1
ATOM 4253 N N . ALA B 1 223 ? -19.75 -13.172 -5.965 1 94.31 223 ALA B N 1
ATOM 4254 C CA . ALA B 1 223 ? -19.625 -13.469 -7.391 1 94.31 223 ALA B CA 1
ATOM 4255 C C . ALA B 1 223 ? -18.156 -13.391 -7.836 1 94.31 223 ALA B C 1
ATOM 4257 O O . ALA B 1 223 ? -17.688 -14.25 -8.594 1 94.31 223 ALA B O 1
ATOM 4258 N N . LEU B 1 224 ? -17.516 -12.398 -7.387 1 96.69 224 LEU B N 1
ATOM 4259 C CA . LEU B 1 224 ? -16.094 -12.25 -7.719 1 96.69 224 LEU B CA 1
ATOM 4260 C C . LEU B 1 224 ? -15.273 -13.383 -7.125 1 96.69 224 LEU B C 1
ATOM 4262 O O . LEU B 1 224 ? -14.406 -13.945 -7.797 1 96.69 224 LEU B O 1
ATOM 4266 N N . ILE B 1 225 ? -15.547 -13.758 -5.91 1 97.44 225 ILE B N 1
ATOM 4267 C CA . ILE B 1 225 ? -14.867 -14.867 -5.254 1 97.44 225 ILE B CA 1
ATOM 4268 C C . ILE B 1 225 ? -15.078 -16.156 -6.059 1 97.44 225 ILE B C 1
ATOM 4270 O O . ILE B 1 225 ? -14.133 -16.891 -6.32 1 97.44 225 ILE B O 1
ATOM 4274 N N . ASN B 1 226 ? -16.312 -16.359 -6.449 1 97.19 226 ASN B N 1
ATOM 4275 C CA . ASN B 1 226 ? -16.641 -17.531 -7.238 1 97.19 226 ASN B CA 1
ATOM 4276 C C . ASN B 1 226 ? -15.859 -17.578 -8.547 1 97.19 226 ASN B C 1
ATOM 4278 O O . ASN B 1 226 ? -15.344 -18.625 -8.945 1 97.19 226 ASN B O 1
ATOM 4282 N N . ASP B 1 227 ? -15.805 -16.453 -9.219 1 97.69 227 ASP B N 1
ATOM 4283 C CA . ASP B 1 227 ? -15.078 -16.391 -10.477 1 97.69 227 ASP B CA 1
ATOM 4284 C C . ASP B 1 227 ? -13.602 -16.75 -10.289 1 97.69 227 ASP B C 1
ATOM 4286 O O . ASP B 1 227 ? -13.023 -17.469 -11.086 1 97.69 227 ASP B O 1
ATOM 4290 N N . ILE B 1 228 ? -13.031 -16.25 -9.234 1 98.5 228 ILE B N 1
ATOM 4291 C CA . ILE B 1 228 ? -11.617 -16.469 -8.953 1 98.5 228 ILE B CA 1
ATOM 4292 C C . ILE B 1 228 ? -11.383 -17.953 -8.617 1 98.5 228 ILE B C 1
ATOM 4294 O O . ILE B 1 228 ? -10.492 -18.578 -9.18 1 98.5 228 ILE B O 1
ATOM 4298 N N . GLU B 1 229 ? -12.156 -18.5 -7.742 1 98 229 GLU B N 1
ATOM 4299 C CA . GLU B 1 229 ? -11.984 -19.875 -7.316 1 98 229 GLU B CA 1
ATOM 4300 C C . GLU B 1 229 ? -12.242 -20.859 -8.461 1 98 229 GLU B C 1
ATOM 4302 O O . GLU B 1 229 ? -11.586 -21.891 -8.57 1 98 229 GLU B O 1
ATOM 4307 N N . ALA B 1 230 ? -13.172 -20.5 -9.281 1 97.81 230 ALA B N 1
ATOM 4308 C CA . ALA B 1 230 ? -13.461 -21.359 -10.438 1 97.81 230 ALA B CA 1
ATOM 4309 C C . ALA B 1 230 ? -12.297 -21.359 -11.422 1 97.81 230 ALA B C 1
ATOM 4311 O O . ALA B 1 230 ? -12.031 -22.375 -12.07 1 97.81 230 ALA B O 1
ATOM 4312 N N . ALA B 1 231 ? -11.68 -20.266 -11.555 1 98 231 ALA B N 1
ATOM 4313 C CA . ALA B 1 231 ? -10.547 -20.156 -12.469 1 98 231 ALA B CA 1
ATOM 4314 C C . ALA B 1 231 ? -9.352 -20.953 -11.953 1 98 231 ALA B C 1
ATOM 4316 O O . ALA B 1 231 ? -8.656 -21.609 -12.719 1 98 231 ALA B O 1
ATOM 4317 N N . LEU B 1 232 ? -9.086 -20.922 -10.656 1 98.06 232 LEU B N 1
ATOM 4318 C CA . LEU B 1 232 ? -7.883 -21.5 -10.078 1 98.06 232 LEU B CA 1
ATOM 4319 C C . LEU B 1 232 ? -8.109 -22.969 -9.711 1 98.06 232 LEU B C 1
ATOM 4321 O O . LEU B 1 232 ? -7.168 -23.766 -9.68 1 98.06 232 LEU B O 1
ATOM 4325 N N . GLN B 1 233 ? -9.305 -23.297 -9.273 1 97.81 233 GLN B N 1
ATOM 4326 C CA . GLN B 1 233 ? -9.82 -24.656 -9.133 1 97.81 233 GLN B CA 1
ATOM 4327 C C . GLN B 1 233 ? -9.312 -25.312 -7.852 1 97.81 233 GLN B C 1
ATOM 4329 O O . GLN B 1 233 ? -9.594 -26.484 -7.594 1 97.81 233 GLN B O 1
ATOM 4334 N N . THR B 1 234 ? -8.547 -24.656 -7.043 1 97.56 234 THR B N 1
ATOM 4335 C CA . THR B 1 234 ? -8 -25.25 -5.82 1 97.56 234 THR B CA 1
ATOM 4336 C C . THR B 1 234 ? -8.289 -24.344 -4.617 1 97.56 234 THR B C 1
ATOM 4338 O O . THR B 1 234 ? -7.371 -23.969 -3.885 1 97.56 234 THR B O 1
ATOM 4341 N N . PRO B 1 235 ? -9.539 -24.094 -4.344 1 97.19 235 PRO B N 1
ATOM 4342 C CA . PRO B 1 235 ? -9.852 -23.266 -3.178 1 97.19 235 PRO B CA 1
ATOM 4343 C C . PRO B 1 235 ? -9.445 -23.922 -1.859 1 97.19 235 PRO B C 1
ATOM 4345 O O . PRO B 1 235 ? -9.633 -25.141 -1.686 1 97.19 235 PRO B O 1
ATOM 4348 N N . VAL B 1 236 ? -8.883 -23.172 -0.922 1 96.06 236 VAL B N 1
ATOM 4349 C CA . VAL B 1 236 ? -8.602 -23.703 0.406 1 96.06 236 VAL B CA 1
ATOM 4350 C C . VAL B 1 236 ? -9.906 -24.078 1.105 1 96.06 236 VAL B C 1
ATOM 4352 O O . VAL B 1 236 ? -10.961 -23.531 0.788 1 96.06 236 VAL B O 1
ATOM 4355 N N . GLN B 1 237 ? -9.797 -25.031 2.012 1 93.69 237 GLN B N 1
ATOM 4356 C CA . GLN B 1 237 ? -10.984 -25.578 2.66 1 93.69 237 GLN B CA 1
ATOM 4357 C C . GLN B 1 237 ? -11.008 -25.219 4.148 1 93.69 237 GLN B C 1
ATOM 4359 O O . GLN B 1 237 ? -9.992 -25.359 4.836 1 93.69 237 GLN B O 1
ATOM 4364 N N . ALA B 1 238 ? -12.188 -24.812 4.633 1 90.62 238 ALA B N 1
ATOM 4365 C CA . ALA B 1 238 ? -12.336 -24.438 6.039 1 90.62 238 ALA B CA 1
ATOM 4366 C C . ALA B 1 238 ? -12.695 -25.656 6.887 1 90.62 238 ALA B C 1
ATOM 4368 O O . ALA B 1 238 ? -12.172 -25.844 7.988 1 90.62 238 ALA B O 1
ATOM 4369 N N . ALA B 1 239 ? -13.633 -26.453 6.438 1 90.38 239 ALA B N 1
ATOM 4370 C CA . ALA B 1 239 ? -14.062 -27.688 7.109 1 90.38 239 ALA B CA 1
ATOM 4371 C C . ALA B 1 239 ? -13.969 -28.891 6.172 1 90.38 239 ALA B C 1
ATOM 4373 O O . ALA B 1 239 ? -14.539 -28.875 5.078 1 90.38 239 ALA B O 1
ATOM 4374 N N . VAL B 1 240 ? -13.234 -29.953 6.734 1 91.5 240 VAL B N 1
ATOM 4375 C CA . VAL B 1 240 ? -13.008 -31.062 5.812 1 91.5 240 VAL B CA 1
ATOM 4376 C C . VAL B 1 240 ? -13.289 -32.375 6.52 1 91.5 240 VAL B C 1
ATOM 4378 O O . VAL B 1 240 ? -13.055 -32.531 7.723 1 91.5 240 VAL B O 1
ATOM 4381 N N . LYS B 1 241 ? -13.875 -33.219 5.746 1 91.94 241 LYS B N 1
ATOM 4382 C CA . LYS B 1 241 ? -13.844 -34.656 6.047 1 91.94 241 LYS B CA 1
ATOM 4383 C C . LYS B 1 241 ? -12.805 -35.375 5.184 1 91.94 241 LYS B C 1
ATOM 4385 O O . LYS B 1 241 ? -12.125 -34.75 4.367 1 91.94 241 LYS B O 1
ATOM 4390 N N . ARG B 1 242 ? -12.742 -36.656 5.438 1 91.19 242 ARG B N 1
ATOM 4391 C CA . ARG B 1 242 ? -11.758 -37.469 4.707 1 91.19 242 ARG B CA 1
ATOM 4392 C C . ARG B 1 242 ? -11.977 -37.344 3.201 1 91.19 242 ARG B C 1
ATOM 4394 O O . ARG B 1 242 ? -11.023 -37.25 2.434 1 91.19 242 ARG B O 1
ATOM 4401 N N . GLU B 1 243 ? -13.211 -37.375 2.801 1 94.81 243 GLU B N 1
ATOM 4402 C CA . GLU B 1 243 ? -13.523 -37.312 1.376 1 94.81 243 GLU B CA 1
ATOM 4403 C C . GLU B 1 243 ? -13.117 -35.969 0.789 1 94.81 243 GLU B C 1
ATOM 4405 O O . GLU B 1 243 ? -12.719 -35.875 -0.374 1 94.81 243 GLU B O 1
ATOM 4410 N N . ASP B 1 244 ? -13.25 -34.938 1.569 1 93.62 244 ASP B N 1
ATOM 4411 C CA . ASP B 1 244 ? -12.836 -33.625 1.118 1 93.62 244 ASP B CA 1
ATOM 4412 C C . ASP B 1 244 ? -11.312 -33.531 0.952 1 93.62 244 ASP B C 1
ATOM 4414 O O . ASP B 1 244 ? -10.82 -32.938 -0.005 1 93.62 244 ASP B O 1
ATOM 4418 N N . GLU B 1 245 ? -10.609 -34.125 1.892 1 93.75 245 GLU B N 1
ATOM 4419 C CA . GLU B 1 245 ? -9.156 -34.156 1.83 1 93.75 245 GLU B CA 1
ATOM 4420 C C . GLU B 1 245 ? -8.664 -34.875 0.587 1 93.75 245 GLU B C 1
ATOM 4422 O O . GLU B 1 245 ? -7.719 -34.438 -0.07 1 93.75 245 GLU B O 1
ATOM 4427 N N . GLN B 1 246 ? -9.273 -35.938 0.308 1 94.19 246 GLN B N 1
ATOM 4428 C CA . GLN B 1 246 ? -8.93 -36.719 -0.885 1 94.19 246 GLN B CA 1
ATOM 4429 C C . GLN B 1 246 ? -9.188 -35.906 -2.152 1 94.19 246 GLN B C 1
ATOM 4431 O O . GLN B 1 246 ? -8.367 -35.906 -3.074 1 94.19 246 GLN B O 1
ATOM 4436 N N . GLU B 1 247 ? -10.359 -35.312 -2.148 1 96 247 GLU B N 1
ATOM 4437 C CA . GLU B 1 247 ? -10.703 -34.531 -3.322 1 96 247 GLU B CA 1
ATOM 4438 C C . GLU B 1 247 ? -9.734 -33.344 -3.498 1 96 247 GLU B C 1
ATOM 4440 O O . GLU B 1 247 ? -9.344 -33.031 -4.621 1 96 247 GLU B O 1
ATOM 4445 N N . PHE B 1 248 ? -9.336 -32.75 -2.422 1 95.5 248 PHE B N 1
ATOM 4446 C CA . PHE B 1 248 ? -8.383 -31.656 -2.463 1 95.5 248 PHE B CA 1
ATOM 4447 C C . PHE B 1 248 ? -7.047 -32.125 -3.037 1 95.5 248 PHE B C 1
ATOM 4449 O O . PHE B 1 248 ? -6.445 -31.406 -3.855 1 95.5 248 PHE B O 1
ATOM 4456 N N . ALA B 1 249 ? -6.605 -33.219 -2.604 1 95.06 249 ALA B N 1
ATOM 4457 C CA . ALA B 1 249 ? -5.371 -33.781 -3.137 1 95.06 249 ALA B CA 1
ATOM 4458 C C . ALA B 1 249 ? -5.477 -34 -4.641 1 95.06 249 ALA B C 1
ATOM 4460 O O . ALA B 1 249 ? -4.547 -33.688 -5.391 1 95.06 249 ALA B O 1
ATOM 4461 N N . ARG B 1 250 ? -6.578 -34.562 -5.051 1 96.81 250 ARG B N 1
ATOM 4462 C CA . ARG B 1 250 ? -6.805 -34.781 -6.477 1 96.81 250 ARG B CA 1
ATOM 4463 C C . ARG B 1 250 ? -6.762 -33.469 -7.258 1 96.81 250 ARG B C 1
ATOM 4465 O O . ARG B 1 250 ? -6.129 -33.406 -8.312 1 96.81 250 ARG B O 1
ATOM 4472 N N . LEU B 1 251 ? -7.461 -32.469 -6.766 1 96.56 251 LEU B N 1
ATOM 4473 C CA . LEU B 1 251 ? -7.516 -31.188 -7.438 1 96.56 251 LEU B CA 1
ATOM 4474 C C . LEU B 1 251 ? -6.125 -30.562 -7.539 1 96.56 251 LEU B C 1
ATOM 4476 O O . LEU B 1 251 ? -5.777 -29.969 -8.562 1 96.56 251 LEU B O 1
ATOM 4480 N N . ASN B 1 252 ? -5.332 -30.672 -6.48 1 96.19 252 ASN B N 1
ATOM 4481 C CA . ASN B 1 252 ? -3.975 -30.141 -6.504 1 96.19 252 ASN B CA 1
ATOM 4482 C C . ASN B 1 252 ? -3.139 -30.797 -7.605 1 96.19 252 ASN B C 1
ATOM 4484 O O . ASN B 1 252 ? -2.387 -30.109 -8.305 1 96.19 252 ASN B O 1
ATOM 4488 N N . ALA B 1 253 ? -3.309 -32.031 -7.754 1 95.75 253 ALA B N 1
ATOM 4489 C CA . ALA B 1 253 ? -2.559 -32.75 -8.781 1 95.75 253 ALA B CA 1
ATOM 4490 C C . ALA B 1 253 ? -3.074 -32.406 -10.172 1 95.75 253 ALA B C 1
ATOM 4492 O O . ALA B 1 253 ? -2.301 -32.375 -11.133 1 95.75 253 ALA B O 1
ATOM 4493 N N . ALA B 1 254 ? -4.348 -32.188 -10.266 1 96.44 254 ALA B N 1
ATOM 4494 C CA . ALA B 1 254 ? -4.977 -31.922 -11.555 1 96.44 254 ALA B CA 1
ATOM 4495 C C . ALA B 1 254 ? -4.754 -30.484 -11.984 1 96.44 254 ALA B C 1
ATOM 4497 O O . ALA B 1 254 ? -4.961 -30.125 -13.148 1 96.44 254 ALA B O 1
ATOM 4498 N N . ASN B 1 255 ? -4.344 -29.656 -11.055 1 96.69 255 ASN B N 1
ATOM 4499 C CA . ASN B 1 255 ? -4.199 -28.234 -11.336 1 96.69 255 ASN B CA 1
ATOM 4500 C C . ASN B 1 255 ? -2.807 -27.719 -10.969 1 96.69 255 ASN B C 1
ATOM 4502 O O . ASN B 1 255 ? -2.67 -26.781 -10.195 1 96.69 255 ASN B O 1
ATOM 4506 N N . LEU B 1 256 ? -1.852 -28.344 -11.578 1 96.12 256 LEU B N 1
ATOM 4507 C CA . LEU B 1 256 ? -0.489 -27.844 -11.422 1 96.12 256 LEU B CA 1
ATOM 4508 C C . LEU B 1 256 ? -0.323 -26.484 -12.109 1 96.12 256 LEU B C 1
ATOM 4510 O O . LEU B 1 256 ? -0.784 -26.297 -13.234 1 96.12 256 LEU B O 1
ATOM 4514 N N . MET B 1 257 ? 0.362 -25.562 -11.391 1 94.75 257 MET B N 1
ATOM 4515 C CA . MET B 1 257 ? 0.432 -24.25 -12.016 1 94.75 257 MET B CA 1
ATOM 4516 C C . MET B 1 257 ? 1.607 -23.453 -11.469 1 94.75 257 MET B C 1
ATOM 4518 O O . MET B 1 257 ? 1.868 -23.469 -10.266 1 94.75 257 MET B O 1
ATOM 4522 N N . PHE B 1 258 ? 2.309 -22.75 -12.398 1 94.31 258 PHE B N 1
ATOM 4523 C CA . PHE B 1 258 ? 3.18 -21.641 -12.023 1 94.31 258 PHE B CA 1
ATOM 4524 C C . PHE B 1 258 ? 2.363 -20.391 -11.703 1 94.31 258 PHE B C 1
ATOM 4526 O O . PHE B 1 258 ? 1.155 -20.359 -11.945 1 94.31 258 PHE B O 1
ATOM 4533 N N . CYS B 1 259 ? 3.043 -19.406 -11.07 1 96.38 259 CYS B N 1
ATOM 4534 C CA . CYS B 1 259 ? 2.326 -18.156 -10.867 1 96.38 259 CYS B CA 1
ATOM 4535 C C . CYS B 1 259 ? 1.903 -17.547 -12.195 1 96.38 259 CYS B C 1
ATOM 4537 O O . CYS B 1 259 ? 0.871 -16.875 -12.273 1 96.38 259 CYS B O 1
ATOM 4539 N N . GLU B 1 260 ? 2.607 -17.812 -13.281 1 94.62 260 GLU B N 1
ATOM 4540 C CA . GLU B 1 260 ? 2.248 -17.359 -14.625 1 94.62 260 GLU B CA 1
ATOM 4541 C C . GLU B 1 260 ? 0.923 -17.969 -15.07 1 94.62 260 GLU B C 1
ATOM 4543 O O . GLU B 1 260 ? 0.054 -17.266 -15.594 1 94.62 260 GLU B O 1
ATOM 4548 N N . ASP B 1 261 ? 0.819 -19.266 -14.844 1 95.19 261 ASP B N 1
ATOM 4549 C CA . ASP B 1 261 ? -0.403 -19.969 -15.219 1 95.19 261 ASP B CA 1
ATOM 4550 C C . ASP B 1 261 ? -1.61 -19.406 -14.469 1 95.19 261 ASP B C 1
ATOM 4552 O O . ASP B 1 261 ? -2.662 -19.172 -15.07 1 95.19 261 ASP B O 1
ATOM 4556 N N . ALA B 1 262 ? -1.397 -19.297 -13.188 1 96.88 262 ALA B N 1
ATOM 4557 C CA . ALA B 1 262 ? -2.482 -18.797 -12.352 1 96.88 262 ALA B CA 1
ATOM 4558 C C . ALA B 1 262 ? -2.955 -17.422 -12.852 1 96.88 262 ALA B C 1
ATOM 4560 O O . ALA B 1 262 ? -4.16 -17.172 -12.953 1 96.88 262 ALA B O 1
ATOM 4561 N N . SER B 1 263 ? -2.039 -16.547 -13.172 1 97.19 263 SER B N 1
ATOM 4562 C CA . SER B 1 263 ? -2.371 -15.211 -13.648 1 97.19 263 SER B CA 1
ATOM 4563 C C . SER B 1 263 ? -3.125 -15.266 -14.969 1 97.19 263 SER B C 1
ATOM 4565 O O . SER B 1 263 ? -4.094 -14.523 -15.164 1 97.19 263 SER B O 1
ATOM 4567 N N . ARG B 1 264 ? -2.691 -16.094 -15.828 1 96.44 264 ARG B N 1
ATOM 4568 C CA . ARG B 1 264 ? -3.344 -16.219 -17.125 1 96.44 264 ARG B CA 1
ATOM 4569 C C . ARG B 1 264 ? -4.758 -16.766 -16.969 1 96.44 264 ARG B C 1
ATOM 4571 O O . ARG B 1 264 ? -5.68 -16.328 -17.656 1 96.44 264 ARG B O 1
ATOM 4578 N N . ARG B 1 265 ? -4.887 -17.766 -16.109 1 97 265 ARG B N 1
ATOM 4579 C CA . ARG B 1 265 ? -6.211 -18.312 -15.844 1 97 265 ARG B CA 1
ATOM 4580 C C . ARG B 1 265 ? -7.16 -17.234 -15.344 1 97 265 ARG B C 1
ATOM 4582 O O . ARG B 1 265 ? -8.297 -17.125 -15.805 1 97 265 ARG B O 1
ATOM 4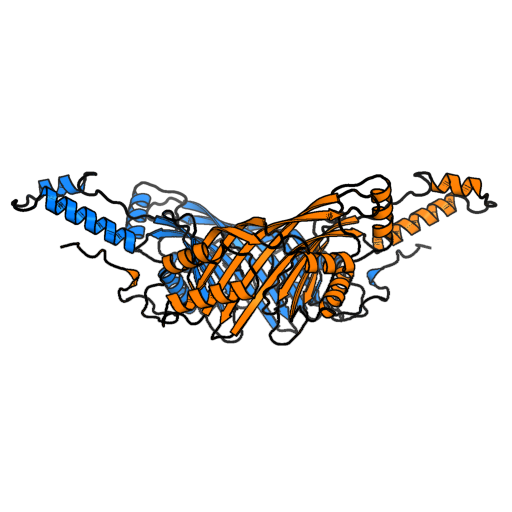589 N N . LEU B 1 266 ? -6.676 -16.453 -14.445 1 98.19 266 LEU B N 1
ATOM 4590 C CA . LEU B 1 266 ? -7.492 -15.383 -13.867 1 98.19 266 LEU B CA 1
ATOM 4591 C C . LEU B 1 266 ? -7.812 -14.312 -14.906 1 98.19 266 LEU B C 1
ATOM 4593 O O . LEU B 1 266 ? -8.938 -13.828 -14.977 1 98.19 266 LEU B O 1
ATOM 4597 N N . GLN B 1 267 ? -6.816 -13.953 -15.68 1 97.44 267 GLN B N 1
ATOM 4598 C CA . GLN B 1 267 ? -7.027 -12.969 -16.734 1 97.44 267 GLN B CA 1
ATOM 4599 C C . GLN B 1 267 ? -8.125 -13.422 -17.688 1 97.44 267 GLN B C 1
ATOM 4601 O O . GLN B 1 267 ? -9.023 -12.641 -18.031 1 97.44 267 GLN B O 1
ATOM 4606 N N . GLN B 1 268 ? -8.023 -14.633 -18.094 1 96.81 268 GLN B N 1
ATOM 4607 C CA . GLN B 1 268 ? -9.023 -15.188 -19 1 96.81 268 GLN B CA 1
ATOM 4608 C C . GLN B 1 268 ? -10.406 -15.172 -18.375 1 96.81 268 GLN B C 1
ATOM 4610 O O . GLN B 1 268 ? -11.383 -14.766 -19.016 1 96.81 268 GLN B O 1
ATOM 4615 N N . ALA B 1 269 ? -10.5 -15.602 -17.188 1 97.62 269 ALA B N 1
ATOM 4616 C CA . ALA B 1 269 ? -11.781 -15.656 -16.484 1 97.62 269 ALA B CA 1
ATOM 4617 C C . ALA B 1 269 ? -12.398 -14.266 -16.344 1 97.62 269 ALA B C 1
ATOM 4619 O O . ALA B 1 269 ? -13.586 -14.086 -16.609 1 97.62 269 ALA B O 1
ATOM 4620 N N . LEU B 1 270 ? -11.625 -13.32 -15.953 1 97.69 270 LEU B N 1
ATOM 4621 C CA . LEU B 1 270 ? -12.133 -11.969 -15.719 1 97.69 270 LEU B CA 1
ATOM 4622 C C . LEU B 1 270 ? -12.5 -11.297 -17.031 1 97.69 270 LEU B C 1
ATOM 4624 O O . LEU B 1 270 ? -13.469 -10.531 -17.109 1 97.69 270 LEU B O 1
ATOM 4628 N N . ASN B 1 271 ? -11.75 -11.578 -18.094 1 96.81 271 ASN B N 1
ATOM 4629 C CA . ASN B 1 271 ? -12.047 -11.039 -19.422 1 96.81 271 ASN B CA 1
ATOM 4630 C C . ASN B 1 271 ? -13.406 -11.531 -19.922 1 96.81 271 ASN B C 1
ATOM 4632 O O . ASN B 1 271 ? -14.062 -10.836 -20.703 1 96.81 271 ASN B O 1
ATOM 4636 N N . SER B 1 272 ? -13.789 -12.641 -19.484 1 96.56 272 SER B N 1
ATOM 4637 C CA . SER B 1 272 ? -15.023 -13.242 -19.969 1 96.56 272 SER B CA 1
ATOM 4638 C C . SER B 1 272 ? -16.25 -12.625 -19.312 1 96.56 272 SER B C 1
ATOM 4640 O O . SER B 1 272 ? -17.391 -12.891 -19.703 1 96.56 272 SER B O 1
ATOM 4642 N N . LYS B 1 273 ? -16.078 -11.781 -18.297 1 95.75 273 LYS B N 1
ATOM 4643 C CA . LYS B 1 273 ? -17.172 -11.164 -17.562 1 95.75 273 LYS B CA 1
ATOM 4644 C C . LYS B 1 273 ? -17.375 -9.711 -17.984 1 95.75 273 LYS B C 1
ATOM 4646 O O . LYS B 1 273 ? -16.547 -8.852 -17.688 1 95.75 273 LYS B O 1
ATOM 4651 N N . PRO B 1 274 ? -18.516 -9.367 -18.531 1 93.69 274 PRO B N 1
ATOM 4652 C CA . PRO B 1 274 ? -18.734 -8.016 -19.047 1 93.69 274 PRO B CA 1
ATOM 4653 C C . PRO B 1 274 ? -18.844 -6.973 -17.938 1 93.69 274 PRO B C 1
ATOM 4655 O O . PRO B 1 274 ? -18.609 -5.785 -18.172 1 93.69 274 PRO B O 1
ATOM 4658 N N . ASN B 1 275 ? -19.172 -7.383 -16.828 1 92.38 275 ASN B N 1
ATOM 4659 C CA . ASN B 1 275 ? -19.375 -6.438 -15.734 1 92.38 275 ASN B CA 1
ATOM 4660 C C . ASN B 1 275 ? -18.047 -5.922 -15.18 1 92.38 275 ASN B C 1
ATOM 4662 O O . ASN B 1 275 ? -18.031 -4.957 -14.414 1 92.38 275 ASN B O 1
ATOM 4666 N N . TYR B 1 276 ? -17.016 -6.566 -15.453 1 96.69 276 TYR B N 1
ATOM 4667 C CA . TYR B 1 276 ? -15.695 -6.07 -15.078 1 96.69 276 TYR B CA 1
ATOM 4668 C C . TYR B 1 276 ? -15.109 -5.184 -16.172 1 96.69 276 TYR B C 1
ATOM 4670 O O . TYR B 1 276 ? -14.562 -5.68 -17.156 1 96.69 276 TYR B O 1
ATOM 4678 N N . LEU B 1 277 ? -15.195 -3.895 -15.93 1 97.44 277 LEU B N 1
ATOM 4679 C CA . LEU B 1 277 ? -14.781 -2.91 -16.922 1 97.44 277 LEU B CA 1
ATOM 4680 C C . LEU B 1 277 ? -13.266 -2.918 -17.094 1 97.44 277 LEU B C 1
ATOM 4682 O O . LEU B 1 277 ? -12.75 -2.609 -18.172 1 97.44 277 LEU B O 1
ATOM 4686 N N . ASP B 1 278 ? -12.578 -3.135 -16.094 1 98.12 278 ASP B N 1
ATOM 4687 C CA . ASP B 1 278 ? -11.125 -3.229 -16.031 1 98.12 278 ASP B CA 1
ATOM 4688 C C . ASP B 1 278 ? -10.68 -4.039 -14.812 1 98.12 278 ASP B C 1
ATOM 4690 O O . ASP B 1 278 ? -11.469 -4.258 -13.883 1 98.12 278 ASP B O 1
ATOM 4694 N N . PHE B 1 279 ? -9.367 -4.527 -14.891 1 98.5 279 PHE B N 1
ATOM 4695 C CA . PHE B 1 279 ? -8.93 -5.254 -13.711 1 98.5 279 PHE B CA 1
ATOM 4696 C C . PHE B 1 279 ? -7.406 -5.238 -13.602 1 98.5 279 PHE B C 1
ATOM 4698 O O . PHE B 1 279 ? -6.715 -4.949 -14.578 1 98.5 279 PHE B O 1
ATOM 4705 N N . TRP B 1 280 ? -6.918 -5.418 -12.414 1 98.5 280 TRP B N 1
ATOM 4706 C CA . TRP B 1 280 ? -5.539 -5.652 -12 1 98.5 280 TRP B CA 1
ATOM 4707 C C . TRP B 1 280 ? -5.441 -6.891 -11.109 1 98.5 280 TRP B C 1
ATOM 4709 O O . TRP B 1 280 ? -6.199 -7.035 -10.148 1 98.5 280 TRP B O 1
ATOM 4719 N N . VAL B 1 281 ? -4.527 -7.852 -11.5 1 98.5 281 VAL B N 1
ATOM 4720 C CA . VAL B 1 281 ? -4.391 -9.109 -10.766 1 98.5 281 VAL B CA 1
ATOM 4721 C C . VAL B 1 281 ? -2.939 -9.297 -10.328 1 98.5 281 VAL B C 1
ATOM 4723 O O . VAL B 1 281 ? -2.016 -9.117 -11.125 1 98.5 281 VAL B O 1
ATOM 4726 N N . ARG B 1 282 ? -2.766 -9.555 -9.109 1 98.38 282 ARG B N 1
ATOM 4727 C CA . ARG B 1 282 ? -1.486 -9.984 -8.547 1 98.38 282 ARG B CA 1
ATOM 4728 C C . ARG B 1 282 ? -1.602 -11.359 -7.906 1 98.38 282 ARG B C 1
ATOM 4730 O O . ARG B 1 282 ? -2.377 -11.547 -6.969 1 98.38 282 ARG B O 1
ATOM 4737 N N . VAL B 1 283 ? -0.816 -12.266 -8.461 1 97.94 283 VAL B N 1
ATOM 4738 C CA . VAL B 1 283 ? -0.751 -13.609 -7.902 1 97.94 283 VAL B CA 1
ATOM 4739 C C . VAL B 1 283 ? 0.506 -13.758 -7.047 1 97.94 283 VAL B C 1
ATOM 4741 O O . VAL B 1 283 ? 1.602 -13.391 -7.477 1 97.94 283 VAL B O 1
ATOM 4744 N N . ASN B 1 284 ? 0.324 -14.289 -5.844 1 97.94 284 ASN B N 1
ATOM 4745 C CA . ASN B 1 284 ? 1.425 -14.539 -4.922 1 97.94 284 ASN B CA 1
ATOM 4746 C C . ASN B 1 284 ? 1.514 -16.016 -4.547 1 97.94 284 ASN B C 1
ATOM 4748 O O . ASN B 1 284 ? 0.698 -16.516 -3.766 1 97.94 284 ASN B O 1
ATOM 4752 N N . HIS B 1 285 ? 2.447 -16.672 -5.133 1 97.38 285 HIS B N 1
ATOM 4753 C CA . HIS B 1 285 ? 2.752 -18.016 -4.652 1 97.38 285 HIS B CA 1
ATOM 4754 C C . HIS B 1 285 ? 3.746 -17.969 -3.496 1 97.38 285 HIS B C 1
ATOM 4756 O O . HIS B 1 285 ? 4.93 -17.703 -3.701 1 97.38 285 HIS B O 1
ATOM 4762 N N . LEU B 1 286 ? 3.271 -18.234 -2.297 1 95.44 286 LEU B N 1
ATOM 4763 C CA . LEU B 1 286 ? 4.145 -18.25 -1.129 1 95.44 286 LEU B CA 1
ATOM 4764 C C . LEU B 1 286 ? 4.98 -19.531 -1.095 1 95.44 286 LEU B C 1
ATOM 4766 O O . LEU B 1 286 ? 4.691 -20.453 -0.326 1 95.44 286 LEU B O 1
ATOM 4770 N N . GLU B 1 287 ? 6.035 -19.5 -1.753 1 92.31 287 GLU B N 1
ATOM 4771 C CA . GLU B 1 287 ? 6.832 -20.688 -2.035 1 92.31 287 GLU B CA 1
ATOM 4772 C C . GLU B 1 287 ? 7.285 -21.375 -0.748 1 92.31 287 GLU B C 1
ATOM 4774 O O . GLU B 1 287 ? 7.75 -20.703 0.18 1 92.31 287 GLU B O 1
ATOM 4779 N N . SER B 1 288 ? 7.191 -22.688 -0.744 1 90.56 288 SER B N 1
ATOM 4780 C CA . SER B 1 288 ? 7.691 -23.453 0.383 1 90.56 288 SER B CA 1
ATOM 4781 C C . SER B 1 288 ? 9.156 -23.844 0.184 1 90.56 288 SER B C 1
ATOM 4783 O O . SER B 1 288 ? 9.852 -24.172 1.146 1 90.56 288 SER B O 1
ATOM 4785 N N . LEU B 1 289 ? 9.617 -23.812 -0.988 1 89 289 LEU B N 1
ATOM 4786 C CA . LEU B 1 289 ? 10.992 -24.156 -1.325 1 89 289 LEU B CA 1
ATOM 4787 C C . LEU B 1 289 ? 11.93 -22.984 -1.087 1 89 289 LEU B C 1
ATOM 4789 O O . LEU B 1 289 ? 13.094 -23.172 -0.739 1 89 289 LEU B O 1
ATOM 4793 N N . HIS B 1 290 ? 11.422 -21.828 -1.331 1 88.44 290 HIS B N 1
ATOM 4794 C CA . HIS B 1 290 ? 12.227 -20.609 -1.268 1 88.44 290 HIS B CA 1
ATOM 4795 C C . HIS B 1 290 ? 11.711 -19.672 -0.18 1 88.44 290 HIS B C 1
ATOM 4797 O O . HIS B 1 290 ? 10.523 -19.672 0.136 1 88.44 290 HIS B O 1
ATOM 4803 N N . PRO B 1 291 ? 12.586 -18.844 0.382 1 88.88 291 PRO B N 1
ATOM 4804 C CA . PRO B 1 291 ? 12.141 -17.859 1.379 1 88.88 291 PRO B CA 1
ATOM 4805 C C . PRO B 1 291 ? 11.609 -16.578 0.749 1 88.88 291 PRO B C 1
ATOM 4807 O O . PRO B 1 291 ? 11.828 -15.484 1.278 1 88.88 291 PRO B O 1
ATOM 4810 N N . HIS B 1 292 ? 11.25 -16.609 -0.475 1 92.69 292 HIS B N 1
ATOM 4811 C CA . HIS B 1 292 ? 10.594 -15.531 -1.204 1 92.69 292 HIS B CA 1
ATOM 4812 C C . HIS B 1 292 ? 9.414 -16.047 -2.018 1 92.69 292 HIS B C 1
ATOM 4814 O O . HIS B 1 292 ? 9.281 -17.25 -2.23 1 92.69 292 HIS B O 1
ATOM 4820 N N . ASP B 1 293 ? 8.586 -15.203 -2.383 1 95.44 293 ASP B N 1
ATOM 4821 C CA . ASP B 1 293 ? 7.383 -15.57 -3.121 1 95.44 293 ASP B CA 1
ATOM 4822 C C . ASP B 1 293 ? 7.605 -15.461 -4.629 1 95.44 293 ASP B C 1
ATOM 4824 O O . ASP B 1 293 ? 8.406 -14.641 -5.082 1 95.44 293 ASP B O 1
ATOM 4828 N N . ALA B 1 294 ? 6.973 -16.25 -5.363 1 96.06 294 ALA B N 1
ATOM 4829 C CA . ALA B 1 294 ? 6.836 -16.062 -6.809 1 96.06 294 ALA B CA 1
ATOM 4830 C C . ALA B 1 294 ? 5.598 -15.242 -7.141 1 96.06 294 ALA B C 1
ATOM 4832 O O . ALA B 1 294 ? 4.5 -15.531 -6.648 1 96.06 294 ALA B O 1
ATOM 4833 N N . VAL B 1 295 ? 5.797 -14.211 -7.957 1 97.44 295 VAL B N 1
ATOM 4834 C CA . VAL B 1 295 ? 4.727 -13.242 -8.164 1 97.44 295 VAL B CA 1
ATOM 4835 C C . VAL B 1 295 ? 4.531 -13.008 -9.664 1 97.44 295 VAL B C 1
ATOM 4837 O O . VAL B 1 295 ? 5.504 -12.93 -10.414 1 97.44 295 VAL B O 1
ATOM 4840 N N . ALA B 1 296 ? 3.311 -12.898 -10.023 1 97.56 296 ALA B N 1
ATOM 4841 C CA . ALA B 1 296 ? 2.951 -12.477 -11.375 1 97.56 296 ALA B CA 1
ATOM 4842 C C . ALA B 1 296 ? 1.846 -11.422 -11.344 1 97.56 296 ALA B C 1
ATOM 4844 O O . ALA B 1 296 ? 0.907 -11.523 -10.555 1 97.56 296 ALA B O 1
ATOM 4845 N N . ILE B 1 297 ? 1.997 -10.406 -12.219 1 97.69 297 ILE B N 1
ATOM 4846 C CA . ILE B 1 297 ? 1.019 -9.328 -12.32 1 97.69 297 ILE B CA 1
ATOM 4847 C C . ILE B 1 297 ? 0.495 -9.234 -13.75 1 97.69 297 ILE B C 1
ATOM 4849 O O . ILE B 1 297 ? 1.273 -9.273 -14.703 1 97.69 297 ILE B O 1
ATOM 4853 N N . VAL B 1 298 ? -0.853 -9.062 -13.875 1 97.44 298 VAL B N 1
ATOM 4854 C CA . VAL B 1 298 ? -1.464 -8.906 -15.188 1 97.44 298 VAL B CA 1
ATOM 4855 C C . VAL B 1 298 ? -2.635 -7.93 -15.102 1 97.44 298 VAL B C 1
ATOM 4857 O O . VAL B 1 298 ? -3.312 -7.852 -14.078 1 97.44 298 VAL B O 1
ATOM 4860 N N . THR B 1 299 ? -2.836 -7.16 -16.156 1 97.56 299 THR B N 1
ATOM 4861 C CA . THR B 1 299 ? -3.971 -6.25 -16.266 1 97.56 299 THR B CA 1
ATOM 4862 C C . THR B 1 299 ? -4.812 -6.586 -17.5 1 97.56 299 THR B C 1
ATOM 4864 O O . THR B 1 299 ? -4.422 -7.426 -18.312 1 97.56 299 THR B O 1
ATOM 4867 N N . LYS B 1 300 ? -6.008 -6.004 -17.562 1 96.56 300 LYS B N 1
ATOM 4868 C CA . LYS B 1 300 ? -6.844 -6.172 -18.75 1 96.56 300 LYS B CA 1
ATOM 4869 C C . LYS B 1 300 ? -6.164 -5.602 -20 1 96.56 300 LYS B C 1
ATOM 4871 O O . LYS B 1 300 ? -6.41 -6.059 -21.109 1 96.56 300 LYS B O 1
ATOM 4876 N N . GLY B 1 301 ? -5.355 -4.547 -19.797 1 94.25 301 GLY B N 1
ATOM 4877 C CA . GLY B 1 301 ? -4.547 -3.994 -20.875 1 94.25 301 GLY B CA 1
ATOM 4878 C C . GLY B 1 301 ? -5.312 -3.037 -21.766 1 94.25 301 GLY B C 1
ATOM 4879 O O . GLY B 1 301 ? -4.969 -2.867 -22.938 1 94.25 301 GLY B O 1
ATOM 4880 N N . ILE B 1 302 ? -6.352 -2.416 -21.297 1 94.5 302 ILE B N 1
ATOM 4881 C CA . ILE B 1 302 ? -7.117 -1.469 -22.094 1 94.5 302 ILE B CA 1
ATOM 4882 C C . ILE B 1 302 ? -6.516 -0.073 -21.969 1 94.5 302 ILE B C 1
ATOM 4884 O O . ILE B 1 302 ? -5.766 0.198 -21.031 1 94.5 302 ILE B O 1
ATOM 4888 N N . ALA B 1 303 ? -6.848 0.844 -22.828 1 91.81 303 ALA B N 1
ATOM 4889 C CA . ALA B 1 303 ? -6.359 2.221 -22.797 1 91.81 303 ALA B CA 1
ATOM 4890 C C . ALA B 1 303 ? -6.879 2.953 -21.562 1 91.81 303 ALA B C 1
ATOM 4892 O O . ALA B 1 303 ? -8.062 2.857 -21.234 1 91.81 303 ALA B O 1
ATOM 4893 N N . ASN B 1 304 ? -6.004 3.648 -20.922 1 90.25 304 ASN B N 1
ATOM 4894 C CA . ASN B 1 304 ? -6.332 4.422 -19.719 1 90.25 304 ASN B CA 1
ATOM 4895 C C . ASN B 1 304 ? -6.84 3.527 -18.594 1 90.25 304 ASN B C 1
ATOM 4897 O O . ASN B 1 304 ? -7.633 3.965 -17.766 1 90.25 304 ASN B O 1
ATOM 4901 N N . GLY B 1 305 ? -6.484 2.242 -18.703 1 94.75 305 GLY B N 1
ATOM 4902 C CA . GLY B 1 305 ? -6.855 1.315 -17.641 1 94.75 305 GLY B CA 1
ATOM 4903 C C . GLY B 1 305 ? -5.879 1.319 -16.484 1 94.75 305 GLY B C 1
ATOM 4904 O O . GLY B 1 305 ? -5.16 2.297 -16.266 1 94.75 305 GLY B O 1
ATOM 4905 N N . TYR B 1 306 ? -5.938 0.302 -15.68 1 94.94 306 TYR B N 1
ATOM 4906 C CA . TYR B 1 306 ? -5.023 0.168 -14.547 1 94.94 306 TYR B CA 1
ATOM 4907 C C . TYR B 1 306 ? -3.572 0.233 -15.008 1 94.94 306 TYR B C 1
ATOM 4909 O O . TYR B 1 306 ? -3.219 -0.328 -16.047 1 94.94 306 TYR B O 1
ATOM 4917 N N . ILE B 1 307 ? -2.742 0.959 -14.234 1 92.06 307 ILE B N 1
ATOM 4918 C CA . ILE B 1 307 ? -1.302 0.776 -14.383 1 92.06 307 ILE B CA 1
ATOM 4919 C C . ILE B 1 307 ? -0.896 -0.59 -13.836 1 92.06 307 ILE B C 1
ATOM 4921 O O . ILE B 1 307 ? -1.651 -1.215 -13.086 1 92.06 307 ILE B O 1
ATOM 4925 N N . ASP B 1 308 ? 0.29 -1.079 -14.25 1 94.38 308 ASP B N 1
ATOM 4926 C CA . ASP B 1 308 ? 0.701 -2.416 -13.836 1 94.38 308 ASP B CA 1
ATOM 4927 C C . ASP B 1 308 ? 1.649 -2.354 -12.641 1 94.38 308 ASP B C 1
ATOM 4929 O O . ASP B 1 308 ? 2.508 -3.223 -12.477 1 94.38 308 ASP B O 1
ATOM 4933 N N . ASP B 1 309 ? 1.51 -1.24 -11.828 1 94.19 309 ASP B N 1
ATOM 4934 C CA . ASP B 1 309 ? 2.357 -1.143 -10.641 1 94.19 309 ASP B CA 1
ATOM 4935 C C . ASP B 1 309 ? 2.16 -2.348 -9.727 1 94.19 309 ASP B C 1
ATOM 4937 O O . ASP B 1 309 ? 1.027 -2.703 -9.398 1 94.19 309 ASP B O 1
ATOM 4941 N N . PRO B 1 310 ? 3.32 -2.996 -9.32 1 94.44 310 PRO B N 1
ATOM 4942 C CA . PRO B 1 310 ? 3.191 -4.199 -8.492 1 94.44 310 PRO B CA 1
ATOM 4943 C C . PRO B 1 310 ? 2.619 -3.91 -7.109 1 94.44 310 PRO B C 1
ATOM 4945 O O . PRO B 1 310 ? 2.215 -4.832 -6.398 1 94.44 310 PRO B O 1
ATOM 4948 N N . ASN B 1 311 ? 2.541 -2.617 -6.742 1 93.56 311 ASN B N 1
ATOM 4949 C CA . ASN B 1 311 ? 2.201 -2.285 -5.363 1 93.56 311 ASN B CA 1
ATOM 4950 C C . ASN B 1 311 ? 0.833 -1.615 -5.27 1 93.56 311 ASN B C 1
ATOM 4952 O O . ASN B 1 311 ? 0.591 -0.813 -4.363 1 93.56 311 ASN B O 1
ATOM 4956 N N . LEU B 1 312 ? -0.057 -1.894 -6.258 1 92.06 312 LEU B N 1
ATOM 4957 C CA . LEU B 1 312 ? -1.401 -1.337 -6.148 1 92.06 312 LEU B CA 1
ATOM 4958 C C . LEU B 1 312 ? -2.143 -1.938 -4.957 1 92.06 312 LEU B C 1
ATOM 4960 O O . LEU B 1 312 ? -3.135 -1.377 -4.492 1 92.06 312 LEU B O 1
ATOM 4964 N N . MET B 1 313 ? -1.775 -3.102 -4.586 1 89.56 313 MET B N 1
ATOM 4965 C CA . MET B 1 313 ? -2.102 -3.697 -3.293 1 89.56 313 MET B CA 1
ATOM 4966 C C . MET B 1 313 ? -0.835 -4.098 -2.543 1 89.56 313 MET B C 1
ATOM 4968 O O . MET B 1 313 ? 0.204 -4.34 -3.158 1 89.56 313 MET B O 1
ATOM 4972 N N . ASP B 1 314 ? -0.96 -4.129 -1.242 1 87.12 314 ASP B N 1
ATOM 4973 C CA . ASP B 1 314 ? 0.212 -4.426 -0.424 1 87.12 314 ASP B CA 1
ATOM 4974 C C . ASP B 1 314 ? 0.732 -5.832 -0.699 1 87.12 314 ASP B C 1
ATOM 4976 O O . ASP B 1 314 ? -0.04 -6.793 -0.72 1 87.12 314 ASP B O 1
ATOM 4980 N N . PRO B 1 315 ? 2.105 -5.855 -0.874 1 80.12 315 PRO B N 1
ATOM 4981 C CA . PRO B 1 315 ? 2.672 -7.199 -0.999 1 80.12 315 PRO B CA 1
ATOM 4982 C C . PRO B 1 315 ? 2.461 -8.047 0.254 1 80.12 315 PRO B C 1
ATOM 4984 O O . PRO B 1 315 ? 2.297 -7.504 1.351 1 80.12 315 PRO B O 1
ATOM 4987 N N . MET B 1 316 ? 2.295 -9.32 0.003 1 71.75 316 MET B N 1
ATOM 4988 C CA . MET B 1 316 ? 2.051 -10.242 1.108 1 71.75 316 MET B CA 1
ATOM 4989 C C . MET B 1 316 ? 3.34 -10.531 1.871 1 71.75 316 MET B C 1
ATOM 4991 O O . MET B 1 316 ? 4.434 -10.445 1.307 1 71.75 316 MET B O 1
#

InterPro domains:
  IPR003801 GTP cyclohydrolase FolE2/MptA [PF02649] (5-296)
  IPR003801 GTP cyclohydrolase FolE2/MptA [PTHR36445] (2-299)
  IPR022838 GTP cyclohydrolase FolE2 [MF_01527_B] (5-301)